Protein 6XT6 (pdb70)

Foldseek 3Di:
DDKDKDKQLFWCFCPVQKDKAWQWGAHPVRWIFQWDADPVRAGDAFTKMKIWGLDKDQQADDPFWGKKKKKKWKWAWAHPDPAADFWKKKKKKAAPQHQAPPCATLNQSFDNDQVRMFIWIWTQGQQADPVSPGPHAGWTATDGRGSNGPKIWHDPDDHGFMKMKMWTQDQLQQKTKIWIDGPPDDITIDMDRHNVPVRHDSIIIIMMMGHHHPHHIGGIISMMMMMMDTGTSVDGDDDDD/DPQKDKDKDKQLFWCFPNVQKDKAWQWGAHDVRWIFQWDADPVRAGDAPGKMKIWGNDKDQAADPLLFGKKKKKKWKWAWAHPVPQADFWKKKKKKAAPDHQAPPCATLNQSADNDQVVMFIWIWTQGQQDPVVSPRDHAGWIFTDGRGSSGPKIWHDPDDHGFIKMKMWIQDQQQQKTKIWIGGPPDDIIMIMDRHSCVVGHPSIIIIMMMGHHHPHHIGGIISMMMMMIMTRPPDNRYD

Nearest PDB structures (foldseek):
  6xt6-assembly1_A  TM=9.771E-01  e=2.395E-46  Canavalia ensiformis
  2fmd-assembly1_A  TM=9.767E-01  e=4.485E-35  Leucomphalos mildbraedii
  2gn3-assembly1_B  TM=9.496E-01  e=6.941E-27  Pterocarpus angolensis
  2gmp-assembly1_B  TM=9.531E-01  e=1.330E-26  Pterocarpus angolensis
  1v6n-assembly2_F  TM=9.333E-01  e=1.163E-23  Arachis hypogaea

Structure (mmCIF, N/CA/C/O backbone):
data_6XT6
#
_entry.id   6XT6
#
_cell.length_a   59.939
_cell.length_b   90.420
_cell.length_c   86.863
_cell.angle_alpha   90.000
_cell.angle_beta   91.128
_cell.angle_gamma   90.000
#
_symmetry.space_group_name_H-M   'I 1 2 1'
#
loop_
_entity.id
_entity.type
_entity.pdbx_description
1 polymer Concanavalin-A
2 non-polymer 'MANGANESE (II) ION'
3 non-polymer 'CALCIUM ION'
4 non-polymer 'ZINC ION'
5 non-polymer 1,2-ETHANEDIOL
6 water water
#
loop_
_atom_site.group_PDB
_atom_site.id
_atom_site.type_symbol
_atom_site.label_atom_id
_atom_site.label_alt_id
_atom_site.label_comp_id
_atom_site.label_asym_id
_atom_site.label_entity_id
_atom_site.label_seq_id
_atom_site.pdbx_PDB_ins_code
_atom_site.Cartn_x
_atom_site.Cartn_y
_atom_site.Cartn_z
_atom_site.occupancy
_atom_site.B_iso_or_equiv
_atom_site.auth_seq_id
_atom_site.auth_comp_id
_atom_site.auth_asym_id
_atom_site.auth_atom_id
_atom_site.pdbx_PDB_model_num
ATOM 1 N N . THR A 1 5 ? -8.095 -12.371 -35.334 1.000 52.352 5 THR A N 1
ATOM 2 C CA . THR A 1 5 ? -7.876 -10.904 -35.269 1.000 53.585 5 THR A CA 1
ATOM 3 C C . THR A 1 5 ? -8.686 -10.234 -36.389 1.000 56.470 5 THR A C 1
ATOM 4 O O . THR A 1 5 ? -8.163 -10.151 -37.531 1.000 58.525 5 THR A O 1
ATOM 8 N N . ASN A 1 6 ? -9.920 -9.800 -36.080 1.000 45.205 6 ASN A N 1
ATOM 9 C CA . ASN A 1 6 ? -10.762 -8.969 -36.980 1.000 39.612 6 ASN A CA 1
ATOM 10 C C . ASN A 1 6 ? -10.335 -7.500 -36.833 1.000 37.612 6 ASN A C 1
ATOM 11 O O . ASN A 1 6 ? -10.001 -7.076 -35.703 1.000 35.900 6 ASN A O 1
ATOM 16 N N . ALA A 1 7 ? -10.306 -6.754 -37.942 1.000 33.753 7 ALA A N 1
ATOM 17 C CA . ALA A 1 7 ? -9.825 -5.353 -37.997 1.000 30.313 7 ALA A CA 1
ATOM 18 C C . ALA A 1 7 ? -10.751 -4.487 -38.856 1.000 28.748 7 ALA A C 1
ATOM 19 O O . ALA A 1 7 ? -11.243 -4.950 -39.920 1.000 25.809 7 ALA A O 1
ATOM 21 N N . LEU A 1 8 ? -10.968 -3.261 -38.402 1.000 26.031 8 LEU A N 1
ATOM 22 C CA . LEU A 1 8 ? -11.506 -2.162 -39.234 1.000 27.212 8 LEU A CA 1
ATOM 23 C C . LEU A 1 8 ? -10.550 -0.988 -39.140 1.000 26.289 8 LEU A C 1
ATOM 24 O O . LEU A 1 8 ? -10.157 -0.615 -38.003 1.000 25.451 8 LEU A O 1
ATOM 29 N N . HIS A 1 9 ? -10.253 -0.390 -40.280 1.000 25.738 9 HIS A N 1
ATOM 30 C CA . HIS A 1 9 ? -9.516 0.890 -40.331 1.000 26.857 9 HIS A CA 1
ATOM 31 C C . HIS A 1 9 ? -10.136 1.797 -41.398 1.000 25.523 9 HIS A C 1
ATOM 32 O O . HIS A 1 9 ? -10.384 1.340 -42.535 1.000 24.773 9 HIS A O 1
ATOM 39 N N . PHE A 1 10 ? -10.381 3.047 -41.047 1.000 23.351 10 PHE A N 1
ATOM 40 C CA . PHE A 1 10 ? -10.701 4.081 -42.052 1.000 23.322 10 PHE A CA 1
ATOM 41 C C . PHE A 1 10 ? -9.878 5.337 -41.795 1.000 23.819 10 PHE A C 1
ATOM 42 O O . PHE A 1 10 ? -9.382 5.604 -40.673 1.000 24.111 10 PHE A O 1
ATOM 50 N N . MET A 1 11 ? -9.716 6.090 -42.872 1.000 27.436 11 MET A N 1
ATOM 51 C CA . MET A 1 11 ? -9.007 7.387 -42.885 1.000 27.321 11 MET A CA 1
ATOM 52 C C . MET A 1 11 ? -9.683 8.319 -43.897 1.000 26.501 11 MET A C 1
ATOM 53 O O . MET A 1 11 ? -9.750 7.976 -45.092 1.000 24.215 11 MET A O 1
ATOM 58 N N . PHE A 1 12 ? -10.211 9.437 -43.400 1.000 26.639 12 PHE A N 1
ATOM 59 C CA . PHE A 1 12 ? -10.636 10.632 -44.172 1.000 27.349 12 PHE A CA 1
ATOM 60 C C . PHE A 1 12 ? -9.565 11.712 -44.017 1.000 27.350 12 PHE A C 1
ATOM 61 O O . PHE A 1 12 ? -9.378 12.196 -42.892 1.000 26.515 12 PHE A O 1
ATOM 69 N N . ASN A 1 13 ? -8.863 12.055 -45.094 1.000 29.612 13 ASN A N 1
ATOM 70 C CA . ASN A 1 13 ? -8.012 13.275 -45.147 1.000 32.307 13 ASN A CA 1
ATOM 71 C C . ASN A 1 13 ? -8.717 14.340 -45.985 1.000 32.069 13 ASN A C 1
ATOM 72 O O . ASN A 1 13 ? -8.245 15.475 -46.035 1.000 34.755 13 ASN A O 1
ATOM 77 N N . GLN A 1 14 ? -9.831 13.984 -46.596 1.000 35.075 14 GLN A N 1
ATOM 78 C CA . GLN A 1 14 ? -10.645 14.909 -47.409 1.000 37.307 14 GLN A CA 1
ATOM 79 C C . GLN A 1 14 ? -12.087 14.418 -47.323 1.000 34.148 14 GLN A C 1
ATOM 80 O O . GLN A 1 14 ? -12.277 13.215 -47.240 1.000 36.045 14 GLN A O 1
ATOM 86 N N . PHE A 1 15 ? -13.059 15.315 -47.242 1.000 32.357 15 PHE A N 1
ATOM 87 C CA . PHE A 1 15 ? -14.499 14.959 -47.292 1.000 32.666 15 PHE A CA 1
ATOM 88 C C . PHE A 1 15 ? -15.056 15.532 -48.591 1.000 34.612 15 PHE A C 1
ATOM 89 O O . PHE A 1 15 ? -14.557 16.577 -49.030 1.000 35.906 15 PHE A O 1
ATOM 97 N N . SER A 1 16 ? -16.037 14.859 -49.185 1.000 34.909 16 SER A N 1
ATOM 98 C CA . SER A 1 16 ? -16.783 15.369 -50.357 1.000 38.328 16 SER A CA 1
ATOM 99 C C . SER A 1 16 ? -18.275 15.450 -50.022 1.000 37.494 16 SER A C 1
ATOM 100 O O . SER A 1 16 ? -18.712 14.850 -49.008 1.000 31.973 16 SER A O 1
ATOM 103 N N . LYS A 1 17 ? -19.026 16.218 -50.816 1.000 44.960 17 LYS A N 1
ATOM 104 C CA . LYS A 1 17 ? -20.507 16.209 -50.753 1.000 50.150 17 LYS A CA 1
ATOM 105 C C . LYS A 1 17 ? -20.893 14.770 -51.090 1.000 51.465 17 LYS A C 1
ATOM 106 O O . LYS A 1 17 ? -20.173 14.143 -51.889 1.000 49.400 17 LYS A O 1
ATOM 112 N N . ASP A 1 18 ? -21.907 14.220 -50.436 1.000 51.119 18 ASP A N 1
ATOM 113 C CA . ASP A 1 18 ? -22.328 12.818 -50.685 1.000 54.630 18 ASP A CA 1
ATOM 114 C C . ASP A 1 18 ? -21.168 11.868 -50.348 1.000 47.607 18 ASP A C 1
ATOM 115 O O . ASP A 1 18 ? -20.726 11.117 -51.223 1.000 48.357 18 ASP A O 1
ATOM 120 N N . GLN A 1 19 ? -20.693 11.920 -49.112 1.000 39.487 19 GLN A N 1
ATOM 121 C CA . GLN A 1 19 ? -19.734 10.948 -48.540 1.000 39.928 19 GLN A CA 1
ATOM 122 C C . GLN A 1 19 ? -20.548 9.719 -48.122 1.000 36.000 19 GLN A C 1
ATOM 123 O O . GLN A 1 19 ? -21.060 9.741 -46.999 1.000 34.832 19 GLN A O 1
ATOM 129 N N . LYS A 1 20 ? -20.689 8.706 -48.989 1.000 31.828 20 LYS A N 1
ATOM 130 C CA . LYS A 1 20 ? -21.641 7.570 -48.779 1.000 31.422 20 LYS A CA 1
ATOM 131 C C . LYS A 1 20 ? -21.229 6.673 -47.604 1.000 29.172 20 LYS A C 1
ATOM 132 O O . LYS A 1 20 ? -22.087 5.920 -47.114 1.000 30.092 20 LYS A O 1
ATOM 138 N N . ASP A 1 21 ? -19.974 6.729 -47.159 1.000 28.050 21 ASP A N 1
ATOM 139 C CA . ASP A 1 21 ? -19.489 5.949 -45.990 1.000 26.747 21 ASP A CA 1
ATOM 140 C C . ASP A 1 21 ? -19.624 6.768 -44.693 1.000 26.967 21 ASP A C 1
ATOM 141 O O . ASP A 1 21 ? -19.062 6.341 -43.694 1.000 27.587 21 ASP A O 1
ATOM 146 N N . LEU A 1 22 ? -20.377 7.870 -44.677 1.000 27.203 22 LEU A N 1
ATOM 147 C CA . LEU A 1 22 ? -20.695 8.617 -43.433 1.000 30.609 22 LEU A CA 1
ATOM 148 C C . LEU A 1 22 ? -22.203 8.769 -43.310 1.000 30.413 22 LEU A C 1
ATOM 149 O O . LEU A 1 22 ? -22.830 9.072 -44.315 1.000 33.269 22 LEU A O 1
ATOM 154 N N . ILE A 1 23 ? -22.740 8.599 -42.109 1.000 30.304 23 ILE A N 1
ATOM 155 C CA . ILE A 1 23 ? -24.140 8.988 -41.750 1.000 29.913 23 ILE A CA 1
ATOM 156 C C . ILE A 1 23 ? -24.082 10.387 -41.118 1.000 29.164 23 ILE A C 1
ATOM 157 O O . ILE A 1 23 ? -23.543 10.506 -39.992 1.000 30.430 23 ILE A O 1
ATOM 162 N N . LEU A 1 24 ? -24.594 11.410 -41.806 1.000 28.017 24 LEU A N 1
ATOM 163 C CA . LEU A 1 24 ? -24.662 12.799 -41.298 1.000 27.214 24 LEU A CA 1
ATOM 164 C C . LEU A 1 24 ? -26.025 13.003 -40.642 1.000 28.625 24 LEU A C 1
ATOM 165 O O . LEU A 1 24 ? -27.015 12.798 -41.334 1.000 26.855 24 LEU A O 1
ATOM 170 N N . GLN A 1 25 ? -26.028 13.440 -39.374 1.000 27.366 25 GLN A N 1
ATOM 171 C CA . GLN A 1 25 ? -27.224 13.800 -38.577 1.000 25.615 25 GLN A CA 1
ATOM 172 C C . GLN A 1 25 ? -27.161 15.298 -38.251 1.000 26.817 25 GLN A C 1
ATOM 173 O O . GLN A 1 25 ? -26.027 15.846 -38.140 1.000 24.731 25 GLN A O 1
ATOM 179 N N . GLY A 1 26 ? -28.327 15.928 -38.063 1.000 26.643 26 GLY A N 1
ATOM 180 C CA . GLY A 1 26 ? -28.451 17.327 -37.616 1.000 26.612 26 GLY A CA 1
ATOM 181 C C . GLY A 1 26 ? -27.921 18.265 -38.683 1.000 26.824 26 GLY A C 1
ATOM 182 O O . GLY A 1 26 ? -28.284 18.079 -39.848 1.000 23.797 26 GLY A O 1
ATOM 183 N N . ASP A 1 27 ? -27.052 19.196 -38.298 1.000 28.150 27 ASP A N 1
ATOM 184 C CA . ASP A 1 27 ? -26.549 20.312 -39.148 1.000 27.884 27 ASP A CA 1
ATOM 185 C C . ASP A 1 27 ? -25.237 19.926 -39.843 1.000 25.577 27 ASP A C 1
ATOM 186 O O . ASP A 1 27 ? -24.640 20.796 -40.496 1.000 24.901 27 ASP A O 1
ATOM 191 N N . ALA A 1 28 ? -24.778 18.687 -39.709 1.000 25.107 28 ALA A N 1
ATOM 192 C CA . ALA A 1 28 ? -23.474 18.257 -40.255 1.000 26.612 28 ALA A CA 1
ATOM 193 C C . ALA A 1 28 ? -23.529 18.314 -41.779 1.000 27.058 28 ALA A C 1
ATOM 194 O O . ALA A 1 28 ? -24.541 17.871 -42.329 1.000 26.985 28 ALA A O 1
ATOM 196 N N . THR A 1 29 ? -22.456 18.795 -42.415 1.000 29.383 29 THR A N 1
ATOM 197 C CA . THR A 1 29 ? -22.263 18.806 -43.888 1.000 31.011 29 THR A CA 1
ATOM 198 C C . THR A 1 29 ? -20.807 18.452 -44.207 1.000 33.993 29 THR A C 1
ATOM 199 O O . THR A 1 29 ? -19.947 18.695 -43.346 1.000 34.609 29 THR A O 1
ATOM 203 N N . THR A 1 30 ? -20.552 17.894 -45.395 1.000 37.314 30 THR A N 1
ATOM 204 C CA . THR A 1 30 ? -19.205 17.498 -45.901 1.000 40.970 30 THR A CA 1
ATOM 205 C C . THR A 1 30 ? -18.971 18.161 -47.254 1.000 42.548 30 THR A C 1
ATOM 206 O O . THR A 1 30 ? -19.914 18.164 -48.055 1.000 46.134 30 THR A O 1
ATOM 210 N N . GLY A 1 31 ? -17.759 18.652 -47.517 1.000 47.971 31 GLY A N 1
ATOM 211 C CA . GLY A 1 31 ? -17.336 19.034 -48.878 1.000 52.040 31 GLY A CA 1
ATOM 212 C C . GLY A 1 31 ? -16.841 20.465 -48.973 1.000 54.120 31 GLY A C 1
ATOM 213 O O . GLY A 1 31 ? -15.909 20.698 -49.763 1.000 59.195 31 GLY A O 1
ATOM 214 N N . THR A 1 32 ? -17.429 21.400 -48.220 1.000 51.523 32 THR A N 1
ATOM 215 C CA . THR A 1 32 ? -16.964 22.816 -48.158 1.000 51.813 32 THR A CA 1
ATOM 216 C C . THR A 1 32 ? -15.466 22.815 -47.808 1.000 50.194 32 THR A C 1
ATOM 217 O O . THR A 1 32 ? -15.137 22.472 -46.648 1.000 47.110 32 THR A O 1
ATOM 221 N N . ASP A 1 33 ? -14.604 23.126 -48.793 1.000 48.947 33 ASP A N 1
ATOM 222 C CA . ASP A 1 33 ? -13.113 23.126 -48.703 1.000 49.598 33 ASP A CA 1
ATOM 223 C C . ASP A 1 33 ? -12.589 21.730 -48.341 1.000 41.240 33 ASP A C 1
ATOM 224 O O . ASP A 1 33 ? -11.448 21.610 -47.823 1.000 46.551 33 ASP A O 1
ATOM 229 N N . GLY A 1 34 ? -13.385 20.706 -48.621 1.000 34.911 34 GLY A N 1
ATOM 230 C CA . GLY A 1 34 ? -13.013 19.301 -48.402 1.000 33.326 34 GLY A CA 1
ATOM 231 C C . GLY A 1 34 ? -13.081 18.939 -46.936 1.000 32.397 34 GLY A C 1
ATOM 232 O O . GLY A 1 34 ? -12.405 17.988 -46.549 1.000 35.396 34 GLY A O 1
ATOM 233 N N . ASN A 1 35 ? -13.883 19.664 -46.158 1.000 31.219 35 ASN A N 1
ATOM 234 C CA . ASN A 1 35 ? -13.935 19.538 -44.684 1.000 30.839 35 ASN A CA 1
ATOM 235 C C . ASN A 1 35 ? -15.338 19.081 -44.281 1.000 29.918 35 ASN A C 1
ATOM 236 O O . ASN A 1 35 ? -16.244 19.099 -45.131 1.000 27.008 35 ASN A O 1
ATOM 241 N N . LEU A 1 36 ? -15.454 18.616 -43.038 1.000 27.287 36 LEU A N 1
ATOM 242 C CA . LEU A 1 36 ? -16.707 18.175 -42.381 1.000 27.684 36 LEU A CA 1
ATOM 243 C C . LEU A 1 36 ? -17.095 19.306 -41.426 1.000 28.291 36 LEU A C 1
ATOM 244 O O . LEU A 1 36 ? -16.292 19.611 -40.526 1.000 30.367 36 LEU A O 1
ATOM 249 N N . GLU A 1 37 ? -18.205 19.998 -41.690 1.000 30.483 37 GLU A N 1
ATOM 250 C CA . GLU A 1 37 ? -18.700 21.066 -40.783 1.000 32.099 37 GLU A CA 1
ATOM 251 C C . GLU A 1 37 ? -19.786 20.442 -39.916 1.000 30.427 37 GLU A C 1
ATOM 252 O O . GLU A 1 37 ? -20.919 20.296 -40.385 1.000 36.033 37 GLU A O 1
ATOM 258 N N . LEU A 1 38 ? -19.437 20.069 -38.699 1.000 28.390 38 LEU A N 1
ATOM 259 C CA . LEU A 1 38 ? -20.384 19.407 -37.774 1.000 27.645 38 LEU A CA 1
ATOM 260 C C . LEU A 1 38 ? -21.519 20.365 -37.382 1.000 28.204 38 LEU A C 1
ATOM 261 O O . LEU A 1 38 ? -22.630 19.888 -37.156 1.000 27.547 38 LEU A O 1
ATOM 266 N N . THR A 1 39 ? -21.265 21.668 -37.290 1.000 30.185 39 THR A N 1
ATOM 267 C CA . THR A 1 39 ? -22.293 22.660 -36.867 1.000 31.788 39 THR A CA 1
ATOM 268 C C . THR A 1 39 ? -22.451 23.690 -37.984 1.000 30.314 39 THR A C 1
ATOM 269 O O . THR A 1 39 ? -21.532 23.809 -38.796 1.000 31.027 39 THR A O 1
ATOM 273 N N . ARG A 1 40 ? -23.572 24.405 -37.999 1.000 34.269 40 ARG A N 1
ATOM 274 C CA . ARG A 1 40 ? -23.950 25.361 -39.078 1.000 37.762 40 ARG A CA 1
ATOM 275 C C . ARG A 1 40 ? -22.921 26.502 -39.151 1.000 38.410 40 ARG A C 1
ATOM 276 O O . ARG A 1 40 ? -22.575 27.087 -38.102 1.000 35.136 40 ARG A O 1
ATOM 284 N N . VAL A 1 41 ? -22.442 26.799 -40.363 1.000 40.411 41 VAL A N 1
ATOM 285 C CA . VAL A 1 41 ? -21.609 27.994 -40.695 1.000 39.077 41 VAL A CA 1
ATOM 286 C C . VAL A 1 41 ? -22.320 28.791 -41.801 1.000 39.228 41 VAL A C 1
ATOM 287 O O . VAL A 1 41 ? -22.949 28.150 -42.646 1.000 43.961 41 VAL A O 1
ATOM 291 N N . SER A 1 42 ? -22.255 30.129 -41.779 1.000 41.078 42 SER A N 1
ATOM 292 C CA . SER A 1 42 ? -22.699 31.034 -42.881 1.000 39.827 42 SER A CA 1
ATOM 293 C C . SER A 1 42 ? -21.704 30.953 -44.040 1.000 41.179 42 SER A C 1
ATOM 294 O O . SER A 1 42 ? -20.563 30.514 -43.795 1.000 39.958 42 SER A O 1
ATOM 297 N N . SER A 1 43 ? -22.074 31.442 -45.226 1.000 42.551 43 SER A N 1
ATOM 298 C CA . SER A 1 43 ? -21.198 31.492 -46.434 1.000 47.066 43 SER A CA 1
ATOM 299 C C . SER A 1 43 ? -19.881 32.231 -46.140 1.000 50.268 43 SER A C 1
ATOM 300 O O . SER A 1 43 ? -18.859 31.852 -46.731 1.000 54.225 43 SER A O 1
ATOM 303 N N . ASN A 1 44 ? -19.914 33.245 -45.264 1.000 58.906 44 ASN A N 1
ATOM 304 C CA . ASN A 1 44 ? -18.765 34.118 -44.878 1.000 61.916 44 ASN A CA 1
ATOM 305 C C . ASN A 1 44 ? -17.842 33.414 -43.864 1.000 63.312 44 ASN A C 1
ATOM 306 O O . ASN A 1 44 ? -16.763 33.959 -43.575 1.000 68.440 44 ASN A O 1
ATOM 311 N N . GLY A 1 45 ? -18.240 32.258 -43.327 1.000 61.033 45 GLY A N 1
ATOM 312 C CA . GLY A 1 45 ? -17.458 31.516 -42.319 1.000 55.603 45 GLY A CA 1
ATOM 313 C C . GLY A 1 45 ? -17.894 31.851 -40.905 1.000 49.905 45 GLY A C 1
ATOM 314 O O . GLY A 1 45 ? -17.139 31.528 -39.961 1.000 50.739 45 GLY A O 1
ATOM 315 N N . SER A 1 46 ? -19.076 32.456 -40.749 1.000 44.782 46 SER A N 1
ATOM 316 C CA . SER A 1 46 ? -19.661 32.797 -39.422 1.000 44.985 46 SER A CA 1
ATOM 317 C C . SER A 1 46 ? -20.401 31.590 -38.850 1.000 36.279 46 SER A C 1
ATOM 318 O O . SER A 1 46 ? -21.351 31.086 -39.445 1.000 35.251 46 SER A O 1
ATOM 321 N N . PRO A 1 47 ? -19.982 31.100 -37.667 1.000 33.766 47 PRO A N 1
ATOM 322 C CA . PRO A 1 47 ? -20.654 29.972 -37.028 1.000 32.869 47 PRO A CA 1
ATOM 323 C C . PRO A 1 47 ? -21.964 30.435 -36.375 1.000 31.182 47 PRO A C 1
ATOM 324 O O . PRO A 1 47 ? -22.002 31.545 -35.888 1.000 30.749 47 PRO A O 1
ATOM 328 N N . GLN A 1 48 ? -22.984 29.577 -36.373 1.000 31.829 48 GLN A N 1
ATOM 329 C CA . GLN A 1 48 ? -24.338 29.873 -35.830 1.000 31.821 48 GLN A CA 1
ATOM 330 C C . GLN A 1 48 ? -24.528 29.207 -34.462 1.000 30.605 48 GLN A C 1
ATOM 331 O O . GLN A 1 48 ? -23.992 28.090 -34.220 1.000 30.103 48 GLN A O 1
ATOM 337 N N . GLY A 1 49 ? -25.335 29.851 -33.619 1.000 29.976 49 GLY A N 1
ATOM 338 C CA . GLY A 1 49 ? -25.749 29.345 -32.305 1.000 30.068 49 GLY A CA 1
ATOM 339 C C . GLY A 1 49 ? -26.716 28.198 -32.466 1.000 28.701 49 GLY A C 1
ATOM 340 O O . GLY A 1 49 ? -27.163 27.974 -33.575 1.000 32.583 49 GLY A O 1
ATOM 341 N N . SER A 1 50 ? -27.018 27.495 -31.385 1.000 29.449 50 SER A N 1
ATOM 342 C CA . SER A 1 50 ? -28.136 26.518 -31.306 1.000 32.327 50 SER A CA 1
ATOM 343 C C . SER A 1 50 ? -28.033 25.509 -32.453 1.000 29.684 50 SER A C 1
ATOM 344 O O . SER A 1 50 ? -29.052 25.197 -33.053 1.000 31.961 50 SER A O 1
ATOM 347 N N . SER A 1 51 ? -26.818 25.046 -32.737 1.000 30.480 51 SER A N 1
ATOM 348 C CA . SER A 1 51 ? -26.483 24.080 -33.811 1.000 29.131 51 SER A CA 1
ATOM 349 C C . SER A 1 51 ? -25.994 22.768 -33.181 1.000 27.437 51 SER A C 1
ATOM 350 O O . SER A 1 51 ? -25.323 22.817 -32.121 1.000 25.228 51 SER A O 1
ATOM 353 N N . VAL A 1 52 ? -26.312 21.634 -33.810 1.000 27.973 52 VAL A N 1
ATOM 354 C CA . VAL A 1 52 ? -25.807 20.286 -33.403 1.000 29.038 52 VAL A CA 1
ATOM 355 C C . VAL A 1 52 ? -25.680 19.406 -34.659 1.000 28.527 52 VAL A C 1
ATOM 356 O O . VAL A 1 52 ? -26.574 19.451 -35.499 1.000 28.722 52 VAL A O 1
ATOM 360 N N . GLY A 1 53 ? -24.571 18.677 -34.803 1.000 26.999 53 GLY A N 1
ATOM 361 C CA . GLY A 1 53 ? -24.365 17.734 -35.917 1.000 27.075 53 GLY A CA 1
ATOM 362 C C . GLY A 1 53 ? -23.435 16.603 -35.536 1.000 26.372 53 GLY A C 1
ATOM 363 O O . GLY A 1 53 ? -22.521 16.828 -34.707 1.000 25.503 53 GLY A O 1
ATOM 364 N N . ARG A 1 54 ? -23.623 15.430 -36.147 1.000 25.403 54 ARG A N 1
ATOM 365 C CA . ARG A 1 54 ? -22.732 14.264 -35.942 1.000 24.316 54 ARG A CA 1
ATOM 366 C C . ARG A 1 54 ? -22.483 13.575 -37.287 1.000 24.386 54 ARG A C 1
ATOM 367 O O . ARG A 1 54 ? -23.303 13.734 -38.224 1.000 25.574 54 ARG A O 1
ATOM 375 N N . ALA A 1 55 ? -21.331 12.931 -37.386 1.000 21.579 55 ALA A N 1
ATOM 376 C CA . ALA A 1 55 ? -20.935 12.041 -38.487 1.000 24.560 55 ALA A CA 1
ATOM 377 C C . ALA A 1 55 ? -20.634 10.669 -37.883 1.000 25.479 55 ALA A C 1
ATOM 378 O O . ALA A 1 55 ? -19.779 10.578 -36.944 1.000 24.345 55 ALA A O 1
ATOM 380 N N . LEU A 1 56 ? -21.343 9.655 -38.357 1.000 26.405 56 LEU A N 1
ATOM 381 C CA . LEU A 1 56 ? -21.064 8.245 -37.979 1.000 30.022 56 LEU A CA 1
ATOM 382 C C . LEU A 1 56 ? -20.528 7.496 -39.198 1.000 28.132 56 LEU A C 1
ATOM 383 O O . LEU A 1 56 ? -21.056 7.710 -40.315 1.000 30.141 56 LEU A O 1
ATOM 388 N N . PHE A 1 57 ? -19.478 6.704 -38.998 1.000 26.322 57 PHE A N 1
ATOM 389 C CA . PHE A 1 57 ? -19.001 5.740 -40.016 1.000 27.626 57 PHE A CA 1
ATOM 390 C C . PHE A 1 57 ? -20.114 4.730 -40.271 1.000 26.805 57 PHE A C 1
ATOM 391 O O . PHE A 1 57 ? -20.728 4.244 -39.297 1.000 26.700 57 PHE A O 1
ATOM 399 N N . TYR A 1 58 ? -20.373 4.446 -41.549 1.000 29.084 58 TYR A N 1
ATOM 400 C CA . TYR A 1 58 ? -21.562 3.689 -42.010 1.000 30.321 58 TYR A CA 1
ATOM 401 C C . TYR A 1 58 ? -21.509 2.266 -41.438 1.000 28.721 58 TYR A C 1
ATOM 402 O O . TYR A 1 58 ? -22.560 1.694 -41.077 1.000 29.178 58 TYR A O 1
ATOM 411 N N . ALA A 1 59 ? -20.305 1.700 -41.353 1.000 27.921 59 ALA A N 1
ATOM 412 C CA . ALA A 1 59 ? -20.078 0.294 -40.949 1.000 28.938 59 ALA A CA 1
ATOM 413 C C . ALA A 1 59 ? -20.094 0.172 -39.428 1.000 28.728 59 ALA A C 1
ATOM 414 O O . ALA A 1 59 ? -19.371 0.888 -38.735 1.000 29.455 59 ALA A O 1
ATOM 416 N N . PRO A 1 60 ? -20.866 -0.786 -38.869 1.000 29.226 60 PRO A N 1
ATOM 417 C CA . PRO A 1 60 ? -20.760 -1.111 -37.450 1.000 27.253 60 PRO A CA 1
ATOM 418 C C . PRO A 1 60 ? -19.445 -1.823 -37.096 1.000 27.600 60 PRO A C 1
ATOM 419 O O . PRO A 1 60 ? -18.836 -2.495 -37.953 1.000 26.704 60 PRO A O 1
ATOM 423 N N . VAL A 1 61 ? -19.023 -1.611 -35.849 1.000 25.177 61 VAL A N 1
ATOM 424 C CA . VAL A 1 61 ? -17.715 -2.040 -35.284 1.000 26.784 61 VAL A CA 1
ATOM 425 C C . VAL A 1 61 ? -18.029 -3.090 -34.225 1.000 25.791 61 VAL A C 1
ATOM 426 O O . VAL A 1 61 ? -18.951 -2.845 -33.421 1.000 26.323 61 VAL A O 1
ATOM 430 N N . HIS A 1 62 ? -17.333 -4.224 -34.303 1.000 23.494 62 HIS A N 1
ATOM 431 C CA . HIS A 1 62 ? -17.451 -5.376 -33.384 1.000 23.614 62 HIS A CA 1
ATOM 432 C C . HIS A 1 62 ? -16.477 -5.121 -32.233 1.000 22.802 62 HIS A C 1
ATOM 433 O O . HIS A 1 62 ? -15.243 -5.250 -32.419 1.000 20.982 62 HIS A O 1
ATOM 440 N N . ILE A 1 63 ? -17.027 -4.736 -31.100 1.000 21.095 63 ILE A N 1
ATOM 441 C CA . ILE A 1 63 ? -16.246 -4.091 -30.025 1.000 27.533 63 ILE A CA 1
ATOM 442 C C . ILE A 1 63 ? -15.948 -5.138 -28.938 1.000 27.368 63 ILE A C 1
ATOM 443 O O . ILE A 1 63 ? -14.918 -5.002 -28.258 1.000 28.597 63 ILE A O 1
ATOM 448 N N . TRP A 1 64 ? -16.745 -6.207 -28.867 1.000 29.490 64 TRP A N 1
ATOM 449 C CA . TRP A 1 64 ? -16.366 -7.460 -28.167 1.000 30.645 64 TRP A CA 1
ATOM 450 C C . TRP A 1 64 ? -17.115 -8.668 -28.733 1.000 32.722 64 TRP A C 1
ATOM 451 O O . TRP A 1 64 ? -18.130 -8.473 -29.414 1.000 31.622 64 TRP A O 1
ATOM 462 N N . GLU A 1 65 ? -16.593 -9.861 -28.454 1.000 34.996 65 GLU A N 1
ATOM 463 C CA . GLU A 1 65 ? -17.103 -11.175 -28.931 1.000 37.006 65 GLU A CA 1
ATOM 464 C C . GLU A 1 65 ? -17.301 -12.108 -27.726 1.000 37.298 65 GLU A C 1
ATOM 465 O O . GLU A 1 65 ? -18.350 -12.770 -27.661 1.000 42.287 65 GLU A O 1
ATOM 471 N N . SER A 1 66 ? -16.343 -12.151 -26.797 1.000 36.930 66 SER A N 1
ATOM 472 C CA . SER A 1 66 ? -16.324 -13.077 -25.630 1.000 34.895 66 SER A CA 1
ATOM 473 C C . SER A 1 66 ? -15.427 -12.482 -24.560 1.000 35.241 66 SER A C 1
ATOM 474 O O . SER A 1 66 ? -14.813 -11.446 -24.830 1.000 36.778 66 SER A O 1
ATOM 477 N N . SER A 1 67 ? -15.304 -13.181 -23.436 1.000 31.329 67 SER A N 1
ATOM 478 C CA . SER A 1 67 ? -14.410 -12.819 -22.314 1.000 31.931 67 SER A CA 1
ATOM 479 C C . SER A 1 67 ? -12.956 -12.858 -22.782 1.000 29.288 67 SER A C 1
ATOM 480 O O . SER A 1 67 ? -12.138 -12.210 -22.133 1.000 32.786 67 SER A O 1
ATOM 483 N N . ALA A 1 68 ? -12.645 -13.596 -23.845 1.000 27.977 68 ALA A N 1
ATOM 484 C CA . ALA A 1 68 ? -11.278 -13.740 -24.385 1.000 27.393 68 ALA A CA 1
ATOM 485 C C . ALA A 1 68 ? -11.012 -12.764 -25.528 1.000 28.494 68 ALA A C 1
ATOM 486 O O . ALA A 1 68 ? -9.817 -12.438 -25.746 1.000 29.177 68 ALA A O 1
ATOM 488 N N . VAL A 1 69 ? -12.036 -12.378 -26.293 1.000 30.503 69 VAL A N 1
ATOM 489 C CA . VAL A 1 69 ? -11.832 -11.675 -27.597 1.000 27.601 69 VAL A CA 1
ATOM 490 C C . VAL A 1 69 ? -12.558 -10.334 -27.532 1.000 28.483 69 VAL A C 1
ATOM 491 O O . VAL A 1 69 ? -13.811 -10.314 -27.532 1.000 26.421 69 VAL A O 1
ATOM 495 N N . VAL A 1 70 ? -11.780 -9.261 -27.400 1.000 26.369 70 VAL A N 1
ATOM 496 C CA . VAL A 1 70 ? -12.308 -7.887 -27.221 1.000 25.560 70 VAL A CA 1
ATOM 497 C C . VAL A 1 70 ? -11.474 -6.936 -28.074 1.000 24.354 70 VAL A C 1
ATOM 498 O O . VAL A 1 70 ? -10.392 -7.299 -28.509 1.000 25.246 70 VAL A O 1
ATOM 502 N N . ALA A 1 71 ? -12.006 -5.755 -28.327 1.000 22.938 71 ALA A N 1
ATOM 503 C CA . ALA A 1 71 ? -11.451 -4.846 -29.340 1.000 26.057 71 ALA A CA 1
ATOM 504 C C . ALA A 1 71 ? -10.706 -3.729 -28.614 1.000 24.611 71 ALA A C 1
ATOM 505 O O . ALA A 1 71 ? -11.300 -3.081 -27.739 1.000 19.263 71 ALA A O 1
ATOM 507 N N . SER A 1 72 ? -9.418 -3.600 -28.921 1.000 24.449 72 SER A N 1
ATOM 508 C CA . SER A 1 72 ? -8.631 -2.368 -28.689 1.000 25.305 72 SER A CA 1
ATOM 509 C C . SER A 1 72 ? -8.871 -1.452 -29.889 1.000 27.939 72 SER A C 1
ATOM 510 O O . SER A 1 72 ? -9.134 -1.976 -31.005 1.000 26.173 72 SER A O 1
ATOM 513 N N . PHE A 1 73 ? -8.855 -0.136 -29.674 1.000 26.886 73 PHE A N 1
ATOM 514 C CA . PHE A 1 73 ? -9.106 0.820 -30.770 1.000 28.264 73 PHE A CA 1
ATOM 515 C C . PHE A 1 73 ? -8.384 2.132 -30.508 1.000 29.975 73 PHE A C 1
ATOM 516 O O . PHE A 1 73 ? -7.925 2.427 -29.367 1.000 26.966 73 PHE A O 1
ATOM 524 N N . GLU A 1 74 ? -8.327 2.905 -31.586 1.000 31.080 74 GLU A N 1
ATOM 525 C CA . GLU A 1 74 ? -7.587 4.176 -31.696 1.000 32.897 74 GLU A CA 1
ATOM 526 C C . GLU A 1 74 ? -8.337 5.068 -32.694 1.000 29.149 74 GLU A C 1
ATOM 527 O O . GLU A 1 74 ? -8.770 4.551 -33.755 1.000 28.049 74 GLU A O 1
ATOM 533 N N . ALA A 1 75 ? -8.467 6.350 -32.373 1.000 25.870 75 ALA A N 1
ATOM 534 C CA . ALA A 1 75 ? -9.076 7.372 -33.236 1.000 26.397 75 ALA A CA 1
ATOM 535 C C . ALA A 1 75 ? -8.179 8.608 -33.223 1.000 26.887 75 ALA A C 1
ATOM 536 O O . ALA A 1 75 ? -7.565 8.938 -32.194 1.000 26.625 75 ALA A O 1
ATOM 538 N N . THR A 1 76 ? -8.041 9.238 -34.371 1.000 26.999 76 THR A N 1
ATOM 539 C CA . THR A 1 76 ? -7.328 10.526 -34.502 1.000 27.392 76 THR A CA 1
ATOM 540 C C . THR A 1 76 ? -8.227 11.408 -35.347 1.000 27.020 76 THR A C 1
ATOM 541 O O . THR A 1 76 ? -8.815 10.890 -36.314 1.000 27.182 76 THR A O 1
ATOM 545 N N . PHE A 1 77 ? -8.306 12.680 -35.000 1.000 25.487 77 PHE A N 1
ATOM 546 C CA . PHE A 1 77 ? -8.919 13.710 -35.861 1.000 26.100 77 PHE A CA 1
ATOM 547 C C . PHE A 1 77 ? -8.199 15.034 -35.652 1.000 25.221 77 PHE A C 1
ATOM 548 O O . PHE A 1 77 ? -7.553 15.275 -34.592 1.000 24.254 77 PHE A O 1
ATOM 556 N N . THR A 1 78 ? -8.264 15.844 -36.692 1.000 25.757 78 THR A N 1
ATOM 557 C CA . THR A 1 78 ? -7.744 17.227 -36.697 1.000 24.792 78 THR A CA 1
ATOM 558 C C . THR A 1 78 ? -8.955 18.133 -36.916 1.000 24.663 78 THR A C 1
ATOM 559 O O . THR A 1 78 ? -9.861 17.752 -37.706 1.000 26.327 78 THR A O 1
ATOM 563 N N . PHE A 1 79 ? -8.959 19.253 -36.202 1.000 24.528 79 PHE A N 1
ATOM 564 C CA . PHE A 1 79 ? -10.112 20.159 -36.016 1.000 26.502 79 PHE A CA 1
ATOM 565 C C . PHE A 1 79 ? -9.646 21.618 -36.006 1.000 26.032 79 PHE A C 1
ATOM 566 O O . PHE A 1 79 ? -8.492 21.937 -35.657 1.000 25.510 79 PHE A O 1
ATOM 574 N N . LEU A 1 80 ? -10.567 22.487 -36.384 1.000 26.748 80 LEU A N 1
ATOM 575 C CA . LEU A 1 80 ? -10.390 23.952 -36.364 1.000 29.893 80 LEU A CA 1
ATOM 576 C C . LEU A 1 80 ? -11.603 24.520 -35.645 1.000 28.000 80 LEU A C 1
ATOM 577 O O . LEU A 1 80 ? -12.697 24.428 -36.197 1.000 28.699 80 LEU A O 1
ATOM 582 N N . ILE A 1 81 ? -11.409 24.960 -34.404 1.000 28.053 81 ILE A N 1
ATOM 583 C CA . ILE A 1 81 ? -12.466 25.622 -33.590 1.000 28.024 81 ILE A CA 1
ATOM 584 C C . ILE A 1 81 ? -12.151 27.113 -33.602 1.000 27.468 81 ILE A C 1
ATOM 585 O O . ILE A 1 81 ? -11.080 27.492 -33.108 1.000 26.118 81 ILE A O 1
ATOM 590 N N . LYS A 1 82 ? -13.056 27.906 -34.165 1.000 30.844 82 LYS A N 1
ATOM 591 C CA . LYS A 1 82 ? -12.857 29.353 -34.393 1.000 32.278 82 LYS A CA 1
ATOM 592 C C . LYS A 1 82 ? -14.163 30.069 -34.041 1.000 33.137 82 LYS A C 1
ATOM 593 O O . LYS A 1 82 ? -15.243 29.607 -34.478 1.000 31.495 82 LYS A O 1
ATOM 599 N N . SER A 1 83 ? -14.066 31.142 -33.253 1.000 36.217 83 SER A N 1
ATOM 600 C CA . SER A 1 83 ? -15.168 32.093 -32.960 1.000 37.513 83 SER A CA 1
ATOM 601 C C . SER A 1 83 ? -14.675 33.516 -33.200 1.000 40.485 83 SER A C 1
ATOM 602 O O . SER A 1 83 ? -13.486 33.792 -33.082 1.000 37.368 83 SER A O 1
ATOM 605 N N . PRO A 1 84 ? -15.568 34.471 -33.544 1.000 49.686 84 PRO A N 1
ATOM 606 C CA . PRO A 1 84 ? -15.157 35.867 -33.723 1.000 50.644 84 PRO A CA 1
ATOM 607 C C . PRO A 1 84 ? -14.887 36.611 -32.401 1.000 52.289 84 PRO A C 1
ATOM 608 O O . PRO A 1 84 ? -14.226 37.612 -32.449 1.000 59.242 84 PRO A O 1
ATOM 612 N N . ASP A 1 85 ? -15.367 36.094 -31.267 1.000 49.977 85 ASP A N 1
ATOM 613 C CA . ASP A 1 85 ? -15.191 36.677 -29.908 1.000 51.643 85 ASP A CA 1
ATOM 614 C C . ASP A 1 85 ? -14.301 35.749 -29.064 1.000 53.904 85 ASP A C 1
ATOM 615 O O . ASP A 1 85 ? -13.831 34.729 -29.597 1.000 52.033 85 ASP A O 1
ATOM 620 N N . SER A 1 86 ? -14.087 36.071 -27.782 1.000 54.070 86 SER A N 1
ATOM 621 C CA . SER A 1 86 ? -13.173 35.330 -26.865 1.000 53.472 86 SER A CA 1
ATOM 622 C C . SER A 1 86 ? -13.871 34.102 -26.259 1.000 48.282 86 SER A C 1
ATOM 623 O O . SER A 1 86 ? -13.245 33.483 -25.367 1.000 47.705 86 SER A O 1
ATOM 626 N N . HIS A 1 87 ? -15.098 33.774 -26.705 1.000 40.349 87 HIS A N 1
ATOM 627 C CA . HIS A 1 87 ? -16.076 32.933 -25.968 1.000 35.746 87 HIS A CA 1
ATOM 628 C C . HIS A 1 87 ? -16.645 31.840 -26.860 1.000 33.579 87 HIS A C 1
ATOM 629 O O . HIS A 1 87 ? -17.845 31.823 -27.129 1.000 31.107 87 HIS A O 1
ATOM 636 N N . PRO A 1 88 ? -15.809 30.900 -27.349 1.000 34.420 88 PRO A N 1
ATOM 637 C CA . PRO A 1 88 ? -16.313 29.771 -28.133 1.000 31.969 88 PRO A CA 1
ATOM 638 C C . PRO A 1 88 ? -17.059 28.781 -27.230 1.000 30.805 88 PRO A C 1
ATOM 639 O O . PRO A 1 88 ? -16.712 28.682 -26.064 1.000 31.588 88 PRO A O 1
ATOM 643 N N . ALA A 1 89 ? -18.078 28.118 -27.791 1.000 29.275 89 ALA A N 1
ATOM 644 C CA . ALA A 1 89 ? -18.868 27.019 -27.182 1.000 27.564 89 ALA A CA 1
ATOM 645 C C . ALA A 1 89 ? -19.411 26.146 -28.312 1.000 26.954 89 ALA A C 1
ATOM 646 O O . ALA A 1 89 ? -19.540 26.653 -29.435 1.000 27.475 89 ALA A O 1
ATOM 648 N N . ASP A 1 90 ? -19.713 24.860 -28.049 1.000 24.582 90 ASP A N 1
ATOM 649 C CA . ASP A 1 90 ? -19.583 24.183 -26.766 1.000 26.340 90 ASP A CA 1
ATOM 650 C C . ASP A 1 90 ? -18.542 23.061 -26.789 1.000 28.576 90 ASP A C 1
ATOM 651 O O . ASP A 1 90 ? -18.078 22.659 -25.682 1.000 27.437 90 ASP A O 1
ATOM 656 N N . GLY A 1 91 ? -18.238 22.538 -27.979 1.000 28.328 91 GLY A N 1
ATOM 657 C CA . GLY A 1 91 ? -17.067 21.678 -28.204 1.000 29.014 91 GLY A CA 1
ATOM 658 C C . GLY A 1 91 ? -17.334 20.558 -29.191 1.000 28.233 91 GLY A C 1
ATOM 659 O O . GLY A 1 91 ? -18.382 20.553 -29.858 1.000 23.404 91 GLY A O 1
ATOM 660 N N . ILE A 1 92 ? -16.366 19.649 -29.280 1.000 27.997 92 ILE A N 1
ATOM 661 C CA . ILE A 1 92 ? -16.351 18.500 -30.220 1.000 25.379 92 ILE A CA 1
ATOM 662 C C . ILE A 1 92 ? -16.128 17.268 -29.353 1.000 26.912 92 ILE A C 1
ATOM 663 O O . ILE A 1 92 ? -15.391 17.382 -28.344 1.000 25.795 92 ILE A O 1
ATOM 668 N N . ALA A 1 93 ? -16.753 16.153 -29.735 1.000 24.381 93 ALA A N 1
ATOM 669 C CA . ALA A 1 93 ? -16.619 14.851 -29.063 1.000 23.743 93 ALA A CA 1
ATOM 670 C C . ALA A 1 93 ? -16.416 13.760 -30.105 1.000 23.682 93 ALA A C 1
ATOM 671 O O . ALA A 1 93 ? -17.009 13.867 -31.209 1.000 23.988 93 ALA A O 1
ATOM 673 N N . PHE A 1 94 ? -15.562 12.790 -29.768 1.000 23.006 94 PHE A N 1
ATOM 674 C CA . PHE A 1 94 ? -15.479 11.458 -30.412 1.000 24.552 94 PHE A CA 1
ATOM 675 C C . PHE A 1 94 ? -16.304 10.499 -29.560 1.000 24.814 94 PHE A C 1
ATOM 676 O O . PHE A 1 94 ? -16.090 10.429 -28.321 1.000 25.183 94 PHE A O 1
ATOM 684 N N . PHE A 1 95 ? -17.204 9.761 -30.178 1.000 24.174 95 PHE A N 1
ATOM 685 C CA . PHE A 1 95 ? -18.093 8.871 -29.403 1.000 25.172 95 PHE A CA 1
ATOM 686 C C . PHE A 1 95 ? -18.248 7.526 -30.099 1.000 25.376 95 PHE A C 1
ATOM 687 O O . PHE A 1 95 ? -17.944 7.376 -31.312 1.000 25.718 95 PHE A O 1
ATOM 695 N N . ILE A 1 96 ? -18.617 6.559 -29.257 1.000 28.227 96 ILE A N 1
ATOM 696 C CA . ILE A 1 96 ? -19.038 5.170 -29.589 1.000 28.893 96 ILE A CA 1
ATOM 697 C C . ILE A 1 96 ? -20.459 5.046 -29.055 1.000 28.188 96 ILE A C 1
ATOM 698 O O . ILE A 1 96 ? -20.677 5.375 -27.862 1.000 28.595 96 ILE A O 1
ATOM 703 N N . SER A 1 97 ? -21.392 4.611 -29.888 1.000 28.747 97 SER A N 1
ATOM 704 C CA . SER A 1 97 ? -22.809 4.451 -29.482 1.000 30.460 97 SER A CA 1
ATOM 705 C C . SER A 1 97 ? -23.359 3.113 -29.964 1.000 29.961 97 SER A C 1
ATOM 706 O O . SER A 1 97 ? -22.679 2.404 -30.751 1.000 29.578 97 SER A O 1
ATOM 709 N N . ASN A 1 98 ? -24.571 2.800 -29.522 1.000 26.463 98 ASN A N 1
ATOM 710 C CA . ASN A 1 98 ? -25.410 1.758 -30.163 1.000 28.655 98 ASN A CA 1
ATOM 711 C C . ASN A 1 98 ? -25.596 2.170 -31.631 1.000 29.243 98 ASN A C 1
ATOM 712 O O . ASN A 1 98 ? -25.640 3.390 -31.923 1.000 25.955 98 ASN A O 1
ATOM 717 N N . ILE A 1 99 ? -25.719 1.191 -32.525 1.000 28.943 99 ILE A N 1
ATOM 718 C CA . ILE A 1 99 ? -25.559 1.388 -33.997 1.000 29.611 99 ILE A CA 1
ATOM 719 C C . ILE A 1 99 ? -26.629 2.348 -34.540 1.000 28.262 99 ILE A C 1
ATOM 720 O O . ILE A 1 99 ? -26.311 3.073 -35.483 1.000 26.423 99 ILE A O 1
ATOM 725 N N . ASP A 1 100 ? -27.832 2.391 -33.965 1.000 28.661 100 ASP A N 1
ATOM 726 C CA . ASP A 1 100 ? -28.950 3.222 -34.484 1.000 30.601 100 ASP A CA 1
ATOM 727 C C . ASP A 1 100 ? -29.114 4.510 -33.648 1.000 33.412 100 ASP A C 1
ATOM 728 O O . ASP A 1 100 ? -30.238 5.012 -33.526 1.000 33.937 100 ASP A O 1
ATOM 733 N N . SER A 1 101 ? -28.029 5.049 -33.105 1.000 34.425 101 SER A N 1
ATOM 734 C CA . SER A 1 101 ? -28.042 6.258 -32.250 1.000 34.023 101 SER A CA 1
ATOM 735 C C . SER A 1 101 ? -28.326 7.489 -33.124 1.000 32.366 101 SER A C 1
ATOM 736 O O . SER A 1 101 ? -27.747 7.579 -34.219 1.000 32.207 101 SER A O 1
ATOM 739 N N . SER A 1 102 ? -29.218 8.373 -32.670 1.000 28.766 102 SER A N 1
ATOM 740 C CA . SER A 1 102 ? -29.497 9.694 -33.287 1.000 30.346 102 SER A CA 1
ATOM 741 C C . SER A 1 102 ? -29.327 10.820 -32.252 1.000 29.421 102 SER A C 1
ATOM 742 O O . SER A 1 102 ? -29.194 10.532 -31.041 1.000 27.369 102 SER A O 1
ATOM 745 N N . ILE A 1 103 ? -29.292 12.071 -32.722 1.000 27.591 103 ILE A N 1
ATOM 746 C CA . ILE A 1 103 ? -29.144 13.264 -31.842 1.000 27.070 103 ILE A CA 1
ATOM 747 C C . ILE A 1 103 ? -30.334 13.244 -30.883 1.000 26.902 103 ILE A C 1
ATOM 748 O O . ILE A 1 103 ? -31.474 13.140 -31.321 1.000 24.997 103 ILE A O 1
ATOM 753 N N . PRO A 1 104 ? -30.121 13.257 -29.553 1.000 25.427 104 PRO A N 1
ATOM 754 C CA . PRO A 1 104 ? -31.231 13.385 -28.614 1.000 26.511 104 PRO A CA 1
ATOM 755 C C . PRO A 1 104 ? -31.831 14.796 -28.628 1.000 28.429 104 PRO A C 1
ATOM 756 O O . PRO A 1 104 ? -31.148 15.764 -28.922 1.000 27.614 104 PRO A O 1
ATOM 760 N N . SER A 1 105 ? -33.118 14.866 -28.329 1.000 32.521 105 SER A N 1
ATOM 761 C CA . SER A 1 105 ? -33.923 16.107 -28.343 1.000 36.072 105 SER A CA 1
ATOM 762 C C . SER A 1 105 ? -33.264 17.132 -27.414 1.000 35.480 105 SER A C 1
ATOM 763 O O . SER A 1 105 ? -32.912 16.767 -26.278 1.000 37.115 105 SER A O 1
ATOM 766 N N . GLY A 1 106 ? -33.046 18.351 -27.902 1.000 34.096 106 GLY A N 1
ATOM 767 C CA . GLY A 1 106 ? -32.515 19.471 -27.107 1.000 35.911 106 GLY A CA 1
ATOM 768 C C . GLY A 1 106 ? -31.065 19.294 -26.680 1.000 38.153 106 GLY A C 1
ATOM 769 O O . GLY A 1 106 ? -30.665 20.000 -25.742 1.000 42.280 106 GLY A O 1
ATOM 770 N N . SER A 1 107 ? -30.269 18.460 -27.368 1.000 35.985 107 SER A N 1
ATOM 771 C CA . SER A 1 107 ? -28.862 18.163 -26.983 1.000 32.190 107 SER A CA 1
ATOM 772 C C . SER A 1 107 ? -27.890 19.187 -27.582 1.000 31.883 107 SER A C 1
ATOM 773 O O . SER A 1 107 ? -26.709 18.854 -27.652 1.000 29.920 107 SER A O 1
ATOM 776 N N . THR A 1 108 ? -28.348 20.396 -27.970 1.000 33.205 108 THR A N 1
ATOM 777 C CA . THR A 1 108 ? -27.471 21.513 -28.419 1.000 32.200 108 THR A CA 1
ATOM 778 C C . THR A 1 108 ? -26.711 22.053 -27.202 1.000 31.583 108 THR A C 1
ATOM 779 O O . THR A 1 108 ? -26.963 21.578 -26.053 1.000 27.890 108 THR A O 1
ATOM 783 N N . GLY A 1 109 ? -25.796 22.997 -27.437 1.000 32.939 109 GLY A N 1
ATOM 784 C CA . GLY A 1 109 ? -24.988 23.633 -26.379 1.000 30.192 109 GLY A CA 1
ATOM 785 C C . GLY A 1 109 ? -24.219 22.603 -25.566 1.000 29.167 109 GLY A C 1
ATOM 786 O O . GLY A 1 109 ? -23.549 21.756 -26.161 1.000 26.798 109 GLY A O 1
ATOM 787 N N . ARG A 1 110 ? -24.338 22.680 -24.244 1.000 30.545 110 ARG A N 1
ATOM 788 C CA . ARG A 1 110 ? -23.526 21.966 -23.214 1.000 31.441 110 ARG A CA 1
ATOM 789 C C . ARG A 1 110 ? -23.631 20.436 -23.312 1.000 30.359 110 ARG A C 1
ATOM 790 O O . ARG A 1 110 ? -22.722 19.768 -22.788 1.000 32.670 110 ARG A O 1
ATOM 798 N N . LEU A 1 111 ? -24.674 19.873 -23.926 1.000 30.114 111 LEU A N 1
ATOM 799 C CA . LEU A 1 111 ? -24.866 18.391 -24.017 1.000 28.965 111 LEU A CA 1
ATOM 800 C C . LEU A 1 111 ? -24.196 17.812 -25.275 1.000 28.946 111 LEU A C 1
ATOM 801 O O . LEU A 1 111 ? -24.222 16.575 -25.434 1.000 25.676 111 LEU A O 1
ATOM 806 N N . LEU A 1 112 ? -23.640 18.654 -26.153 1.000 28.944 112 LEU A N 1
ATOM 807 C CA . LEU A 1 112 ? -22.665 18.251 -27.209 1.000 30.578 112 LEU A CA 1
ATOM 808 C C . LEU A 1 112 ? -23.257 17.267 -28.240 1.000 30.058 112 LEU A C 1
ATOM 809 O O . LEU A 1 112 ? -22.451 16.597 -28.923 1.000 26.197 112 LEU A O 1
ATOM 814 N N . GLY A 1 113 ? -24.580 17.186 -28.381 1.000 27.455 113 GLY A N 1
ATOM 815 C CA . GLY A 1 113 ? -25.228 16.286 -29.354 1.000 28.925 113 GLY A CA 1
ATOM 816 C C . GLY A 1 113 ? -25.207 14.827 -28.925 1.000 29.613 113 GLY A C 1
ATOM 817 O O . GLY A 1 113 ? -25.606 13.964 -29.752 1.000 31.668 113 GLY A O 1
ATOM 818 N N . LEU A 1 114 ? -24.823 14.548 -27.670 1.000 32.334 114 LEU A N 1
ATOM 819 C CA . LEU A 1 114 ? -24.616 13.172 -27.127 1.000 31.852 114 LEU A CA 1
ATOM 820 C C . LEU A 1 114 ? -25.722 12.773 -26.131 1.000 31.926 114 LEU A C 1
ATOM 821 O O . LEU A 1 114 ? -26.094 11.586 -26.115 1.000 33.137 114 LEU A O 1
ATOM 826 N N . PHE A 1 115 ? -26.182 13.689 -25.273 1.000 30.950 115 PHE A N 1
ATOM 827 C CA . PHE A 1 115 ? -27.028 13.364 -24.091 1.000 30.991 115 PHE A CA 1
ATOM 828 C C . PHE A 1 115 ? -28.317 14.187 -24.100 1.000 31.355 115 PHE A C 1
ATOM 829 O O . PHE A 1 115 ? -28.313 15.348 -24.516 1.000 26.527 115 PHE A O 1
ATOM 837 N N . PRO A 1 116 ? -29.455 13.588 -23.659 1.000 33.395 116 PRO A N 1
ATOM 838 C CA . PRO A 1 116 ? -30.730 14.302 -23.555 1.000 35.160 116 PRO A CA 1
ATOM 839 C C . PRO A 1 116 ? -30.768 15.313 -22.395 1.000 38.229 116 PRO A C 1
ATOM 840 O O . PRO A 1 116 ? -31.492 16.304 -22.510 1.000 41.894 116 PRO A O 1
ATOM 844 N N . ASP A 1 117 ? -29.990 15.050 -21.334 1.000 34.980 117 ASP A N 1
ATOM 845 C CA . ASP A 1 117 ? -29.918 15.872 -20.097 1.000 35.217 117 ASP A CA 1
ATOM 846 C C . ASP A 1 117 ? -28.559 15.633 -19.442 1.000 33.597 117 ASP A C 1
ATOM 847 O O . ASP A 1 117 ? -27.801 14.782 -19.970 1.000 30.468 117 ASP A O 1
ATOM 852 N N . ALA A 1 118 ? -28.302 16.319 -18.321 1.000 33.413 118 ALA A N 1
ATOM 853 C CA . ALA A 1 118 ? -27.082 16.200 -17.484 1.000 39.606 118 ALA A CA 1
ATOM 854 C C . ALA A 1 118 ? -27.368 15.417 -16.191 1.000 46.960 118 ALA A C 1
ATOM 855 O O . ALA A 1 118 ? -26.823 15.808 -15.133 1.000 53.878 118 ALA A O 1
ATOM 857 N N . ASN A 1 119 ? -28.180 14.352 -16.280 1.000 54.120 119 ASN A N 1
ATOM 858 C CA . ASN A 1 119 ? -28.352 13.286 -15.251 1.000 57.560 119 ASN A CA 1
ATOM 859 C C . ASN A 1 119 ? -29.352 13.778 -14.199 1.000 57.319 119 ASN A C 1
ATOM 860 O O . ASN A 1 119 ? -30.518 13.953 -14.614 1.000 52.935 119 ASN A O 1
ATOM 865 N N . ALA A 1 135 ? -32.790 5.156 -23.584 1.000 58.692 135 ALA A N 1
ATOM 866 C CA . ALA A 1 135 ? -32.325 5.869 -24.797 1.000 61.352 135 ALA A CA 1
ATOM 867 C C . ALA A 1 135 ? -31.110 5.135 -25.400 1.000 59.659 135 ALA A C 1
ATOM 868 O O . ALA A 1 135 ? -31.133 3.882 -25.449 1.000 59.657 135 ALA A O 1
ATOM 870 N N . ASP A 1 136 ? -30.102 5.879 -25.875 1.000 55.588 136 ASP A N 1
ATOM 871 C CA . ASP A 1 136 ? -28.869 5.346 -26.517 1.000 50.891 136 ASP A CA 1
ATOM 872 C C . ASP A 1 136 ? -27.813 5.088 -25.433 1.000 44.825 136 ASP A C 1
ATOM 873 O O . ASP A 1 136 ? -27.915 5.682 -24.361 1.000 45.623 136 ASP A O 1
ATOM 878 N N . THR A 1 137 ? -26.833 4.225 -25.687 1.000 39.459 137 THR A N 1
ATOM 879 C CA . THR A 1 137 ? -25.619 4.085 -24.836 1.000 36.376 137 THR A CA 1
ATOM 880 C C . THR A 1 137 ? -24.506 4.904 -25.494 1.000 34.535 137 THR A C 1
ATOM 881 O O . THR A 1 137 ? -24.185 4.606 -26.660 1.000 34.678 137 THR A O 1
ATOM 885 N N . ILE A 1 138 ? -23.965 5.899 -24.782 1.000 33.337 138 ILE A N 1
ATOM 886 C CA . ILE A 1 138 ? -22.855 6.771 -25.265 1.000 29.971 138 ILE A CA 1
ATOM 887 C C . ILE A 1 138 ? -21.637 6.579 -24.361 1.000 28.029 138 ILE A C 1
ATOM 888 O O . ILE A 1 138 ? -21.813 6.636 -23.132 1.000 27.020 138 ILE A O 1
ATOM 893 N N . VAL A 1 139 ? -20.461 6.378 -24.973 1.000 25.745 139 VAL A N 1
ATOM 894 C CA . VAL A 1 139 ? -19.098 6.589 -24.397 1.000 25.745 139 VAL A CA 1
ATOM 895 C C . VAL A 1 139 ? -18.411 7.648 -25.271 1.000 24.855 139 VAL A C 1
ATOM 896 O O . VAL A 1 139 ? -18.378 7.460 -26.483 1.000 25.909 139 VAL A O 1
ATOM 900 N N . ALA A 1 140 ? -17.902 8.737 -24.702 1.000 25.728 140 ALA A N 1
ATOM 901 C CA . ALA A 1 140 ? -17.329 9.863 -25.481 1.000 24.114 140 ALA A CA 1
ATOM 902 C C . ALA A 1 140 ? -16.021 10.362 -24.865 1.000 25.261 140 ALA A C 1
ATOM 903 O O . ALA A 1 140 ? -15.777 10.187 -23.644 1.000 25.655 140 ALA A O 1
ATOM 905 N N . VAL A 1 141 ? -15.176 10.915 -25.725 1.000 24.308 141 VAL A N 1
ATOM 906 C CA . VAL A 1 141 ? -14.107 11.859 -25.335 1.000 23.511 141 VAL A CA 1
ATOM 907 C C . VAL A 1 141 ? -14.525 13.262 -25.798 1.000 22.080 141 VAL A C 1
ATOM 908 O O . VAL A 1 141 ? -14.665 13.493 -26.998 1.000 21.280 141 VAL A O 1
ATOM 912 N N . GLU A 1 142 ? -14.644 14.197 -24.867 1.000 23.252 142 GLU A N 1
ATOM 913 C CA . GLU A 1 142 ? -15.188 15.547 -25.134 1.000 22.978 142 GLU A CA 1
ATOM 914 C C . GLU A 1 142 ? -14.004 16.515 -25.153 1.000 25.012 142 GLU A C 1
ATOM 915 O O . GLU A 1 142 ? -13.126 16.437 -24.246 1.000 23.438 142 GLU A O 1
ATOM 921 N N . LEU A 1 143 ? -13.927 17.308 -26.218 1.000 24.365 143 LEU A N 1
ATOM 922 C CA . LEU A 1 143 ? -13.090 18.530 -26.306 1.000 24.618 143 LEU A CA 1
ATOM 923 C C . LEU A 1 143 ? -14.016 19.682 -25.929 1.000 26.496 143 LEU A C 1
ATOM 924 O O . LEU A 1 143 ? -14.682 20.218 -26.830 1.000 26.009 143 LEU A O 1
ATOM 929 N N . ASP A 1 144 ? -14.112 19.952 -24.623 1.000 25.645 144 ASP A N 1
ATOM 930 C CA . ASP A 1 144 ? -15.097 20.890 -24.040 1.000 24.236 144 ASP A CA 1
ATOM 931 C C . ASP A 1 144 ? -14.470 22.285 -23.942 1.000 23.131 144 ASP A C 1
ATOM 932 O O . ASP A 1 144 ? -13.590 22.507 -23.081 1.000 20.630 144 ASP A O 1
ATOM 937 N N . THR A 1 145 ? -14.950 23.195 -24.785 1.000 24.448 145 THR A N 1
ATOM 938 C CA . THR A 1 145 ? -14.392 24.562 -24.988 1.000 26.633 145 THR A CA 1
ATOM 939 C C . THR A 1 145 ? -14.993 25.566 -24.009 1.000 26.644 145 THR A C 1
ATOM 940 O O . THR A 1 145 ? -14.421 26.646 -23.907 1.000 28.903 145 THR A O 1
ATOM 944 N N . TYR A 1 146 ? -16.096 25.221 -23.340 1.000 24.767 146 TYR A N 1
ATOM 945 C CA . TYR A 1 146 ? -16.892 26.145 -22.503 1.000 26.827 146 TYR A CA 1
ATOM 946 C C . TYR A 1 146 ? -17.236 25.493 -21.165 1.000 27.637 146 TYR A C 1
ATOM 947 O O . TYR A 1 146 ? -18.001 24.537 -21.121 1.000 28.685 146 TYR A O 1
ATOM 956 N N . PRO A 1 147 ? -16.681 25.999 -20.037 1.000 30.140 147 PRO A N 1
ATOM 957 C CA . PRO A 1 147 ? -16.921 25.415 -18.720 1.000 29.579 147 PRO A CA 1
ATOM 958 C C . PRO A 1 147 ? -18.317 25.779 -18.209 1.000 28.188 147 PRO A C 1
ATOM 959 O O . PRO A 1 147 ? -18.526 26.944 -17.924 1.000 29.271 147 PRO A O 1
ATOM 963 N N . ASN A 1 148 ? -19.210 24.784 -18.137 1.000 29.548 148 ASN A N 1
ATOM 964 C CA . ASN A 1 148 ? -20.577 24.881 -17.532 1.000 29.077 148 ASN A CA 1
ATOM 965 C C . ASN A 1 148 ? -20.553 24.245 -16.132 1.000 32.586 148 ASN A C 1
ATOM 966 O O . ASN A 1 148 ? -20.723 23.018 -16.029 1.000 31.641 148 ASN A O 1
ATOM 971 N N . THR A 1 149 ? -20.350 25.021 -15.069 1.000 40.100 149 THR A N 1
ATOM 972 C CA . THR A 1 149 ? -20.082 24.456 -13.713 1.000 46.161 149 THR A CA 1
ATOM 973 C C . THR A 1 149 ? -21.327 23.735 -13.145 1.000 45.950 149 THR A C 1
ATOM 974 O O . THR A 1 149 ? -21.116 22.850 -12.307 1.000 51.444 149 THR A O 1
ATOM 978 N N . ASP A 1 150 ? -22.556 24.012 -13.609 1.000 46.377 150 ASP A N 1
ATOM 979 C CA . ASP A 1 150 ? -23.807 23.432 -13.021 1.000 46.672 150 ASP A CA 1
ATOM 980 C C . ASP A 1 150 ? -24.093 22.026 -13.580 1.000 45.437 150 ASP A C 1
ATOM 981 O O . ASP A 1 150 ? -24.944 21.294 -13.010 1.000 40.800 150 ASP A O 1
ATOM 986 N N . ILE A 1 151 ? -23.427 21.639 -14.664 1.000 38.926 151 ILE A N 1
ATOM 987 C CA . ILE A 1 151 ? -23.463 20.227 -15.126 1.000 38.398 151 ILE A CA 1
ATOM 988 C C . ILE A 1 151 ? -22.090 19.595 -14.889 1.000 39.590 151 ILE A C 1
ATOM 989 O O . ILE A 1 151 ? -21.814 18.555 -15.494 1.000 40.883 151 ILE A O 1
ATOM 994 N N . GLY A 1 152 ? -21.283 20.183 -14.000 1.000 39.221 152 GLY A N 1
ATOM 995 C CA . GLY A 1 152 ? -20.130 19.505 -13.385 1.000 37.958 152 GLY A CA 1
ATOM 996 C C . GLY A 1 152 ? -18.853 19.634 -14.194 1.000 36.350 152 GLY A C 1
ATOM 997 O O . GLY A 1 152 ? -17.932 18.863 -13.937 1.000 40.269 152 GLY A O 1
ATOM 998 N N . ASP A 1 153 ? -18.762 20.599 -15.102 1.000 32.114 153 ASP A N 1
ATOM 999 C CA . ASP A 1 153 ? -17.479 20.932 -15.773 1.000 29.686 153 ASP A CA 1
ATOM 1000 C C . ASP A 1 153 ? -16.549 21.548 -14.734 1.000 29.890 153 ASP A C 1
ATOM 1001 O O . ASP A 1 153 ? -17.006 22.307 -13.885 1.000 30.188 153 ASP A O 1
ATOM 1006 N N . PRO A 1 154 ? -15.214 21.365 -14.827 1.000 31.589 154 PRO A N 1
ATOM 1007 C CA . PRO A 1 154 ? -14.291 22.255 -14.129 1.000 30.665 154 PRO A CA 1
ATOM 1008 C C . PRO A 1 154 ? -14.362 23.646 -14.777 1.000 31.635 154 PRO A C 1
ATOM 1009 O O . PRO A 1 154 ? -14.963 23.786 -15.834 1.000 31.240 154 PRO A O 1
ATOM 1013 N N . SER A 1 155 ? -13.755 24.646 -14.148 1.000 31.102 155 SER A N 1
ATOM 1014 C CA . SER A 1 155 ? -14.007 26.079 -14.459 1.000 34.464 155 SER A CA 1
ATOM 1015 C C . SER A 1 155 ? -13.049 26.582 -15.547 1.000 33.771 155 SER A C 1
ATOM 1016 O O . SER A 1 155 ? -12.912 27.807 -15.676 1.000 34.506 155 SER A O 1
ATOM 1019 N N . TYR A 1 156 ? -12.456 25.671 -16.331 1.000 33.113 156 TYR A N 1
ATOM 1020 C CA . TYR A 1 156 ? -11.632 25.976 -17.531 1.000 29.819 156 TYR A CA 1
ATOM 1021 C C . TYR A 1 156 ? -12.047 25.025 -18.657 1.000 31.009 156 TYR A C 1
ATOM 1022 O O . TYR A 1 156 ? -12.711 24.004 -18.415 1.000 27.421 156 TYR A O 1
ATOM 1031 N N . PRO A 1 157 ? -11.645 25.334 -19.912 1.000 30.764 157 PRO A N 1
ATOM 1032 C CA . PRO A 1 157 ? -11.776 24.406 -21.036 1.000 29.734 157 PRO A CA 1
ATOM 1033 C C . PRO A 1 157 ? -11.057 23.098 -20.698 1.000 27.751 157 PRO A C 1
ATOM 1034 O O . PRO A 1 157 ? -10.087 23.145 -19.974 1.000 30.480 157 PRO A O 1
ATOM 1038 N N . HIS A 1 158 ? -11.560 21.958 -21.167 1.000 26.079 158 HIS A N 1
ATOM 1039 C CA . HIS A 1 158 ? -11.042 20.649 -20.697 1.000 26.336 158 HIS A CA 1
ATOM 1040 C C . HIS A 1 158 ? -11.303 19.546 -21.722 1.000 27.894 158 HIS A C 1
ATOM 1041 O O . HIS A 1 158 ? -12.173 19.704 -22.588 1.000 25.332 158 HIS A O 1
ATOM 1048 N N . ILE A 1 159 ? -10.524 18.476 -21.628 1.000 29.966 159 ILE A N 1
ATOM 1049 C CA . ILE A 1 159 ? -10.799 17.186 -22.317 1.000 32.119 159 ILE A CA 1
ATOM 1050 C C . ILE A 1 159 ? -11.387 16.276 -21.240 1.000 29.017 159 ILE A C 1
ATOM 1051 O O . ILE A 1 159 ? -10.978 16.364 -20.082 1.000 27.917 159 ILE A O 1
ATOM 1056 N N . GLY A 1 160 ? -12.369 15.481 -21.580 1.000 28.959 160 GLY A N 1
ATOM 1057 C CA . GLY A 1 160 ? -13.086 14.711 -20.556 1.000 30.221 160 GLY A CA 1
ATOM 1058 C C . GLY A 1 160 ? -13.455 13.363 -21.080 1.000 28.477 160 GLY A C 1
ATOM 1059 O O . GLY A 1 160 ? -13.727 13.268 -22.309 1.000 26.139 160 GLY A O 1
ATOM 1060 N N . ILE A 1 161 ? -13.455 12.365 -20.198 1.000 29.011 161 ILE A N 1
ATOM 1061 C CA . ILE A 1 161 ? -13.947 10.997 -20.521 1.000 27.009 161 ILE A CA 1
ATOM 1062 C C . ILE A 1 161 ? -15.351 10.861 -19.949 1.000 26.785 161 ILE A C 1
ATOM 1063 O O . ILE A 1 161 ? -15.516 11.045 -18.729 1.000 25.729 161 ILE A O 1
ATOM 1068 N N . ASP A 1 162 ? -16.325 10.602 -20.826 1.000 26.918 162 ASP A N 1
ATOM 1069 C CA . ASP A 1 162 ? -17.780 10.554 -20.503 1.000 28.640 162 ASP A CA 1
ATOM 1070 C C . ASP A 1 162 ? -18.296 9.123 -20.714 1.000 27.855 162 ASP A C 1
ATOM 1071 O O . ASP A 1 162 ? -18.253 8.634 -21.858 1.000 27.948 162 ASP A O 1
ATOM 1076 N N . ILE A 1 163 ? -18.727 8.466 -19.638 1.000 26.298 163 ILE A N 1
ATOM 1077 C CA . ILE A 1 163 ? -19.237 7.070 -19.672 1.000 26.963 163 ILE A CA 1
ATOM 1078 C C . ILE A 1 163 ? -20.714 7.127 -19.299 1.000 28.616 163 ILE A C 1
ATOM 1079 O O . ILE A 1 163 ? -20.972 7.159 -18.094 1.000 25.911 163 ILE A O 1
ATOM 1084 N N . LYS A 1 164 ? -21.609 7.207 -20.291 1.000 28.947 164 LYS A N 1
ATOM 1085 C CA . LYS A 1 164 ? -23.083 7.106 -20.124 1.000 33.154 164 LYS A CA 1
ATOM 1086 C C . LYS A 1 164 ? -23.655 8.364 -19.460 1.000 33.004 164 LYS A C 1
ATOM 1087 O O . LYS A 1 164 ? -24.789 8.291 -18.966 1.000 37.086 164 LYS A O 1
ATOM 1093 N N . SER A 1 165 ? -22.919 9.472 -19.486 1.000 32.891 165 SER A N 1
ATOM 1094 C CA . SER A 1 165 ? -23.209 10.738 -18.758 1.000 32.201 165 SER A CA 1
ATOM 1095 C C . SER A 1 165 ? -22.330 11.865 -19.324 1.000 31.429 165 SER A C 1
ATOM 1096 O O . SER A 1 165 ? -21.141 11.602 -19.561 1.000 34.113 165 SER A O 1
ATOM 1099 N N . VAL A 1 166 ? -22.886 13.071 -19.490 1.000 29.884 166 VAL A N 1
ATOM 1100 C CA . VAL A 1 166 ? -22.138 14.326 -19.837 1.000 29.829 166 VAL A CA 1
ATOM 1101 C C . VAL A 1 166 ? -21.219 14.730 -18.667 1.000 29.830 166 VAL A C 1
ATOM 1102 O O . VAL A 1 166 ? -20.209 15.426 -18.918 1.000 28.576 166 VAL A O 1
ATOM 1106 N N . ARG A 1 167 ? -21.517 14.305 -17.433 1.000 27.857 167 ARG A N 1
ATOM 1107 C CA . ARG A 1 167 ? -20.667 14.630 -16.251 1.000 26.893 167 ARG A CA 1
ATOM 1108 C C . ARG A 1 167 ? -19.407 13.760 -16.266 1.000 25.193 167 ARG A C 1
ATOM 1109 O O . ARG A 1 167 ? -19.479 12.603 -15.842 1.000 25.882 167 ARG A O 1
ATOM 1117 N N . SER A 1 168 ? -18.297 14.294 -16.760 1.000 23.244 168 SER A N 1
ATOM 1118 C CA . SER A 1 168 ? -17.090 13.518 -17.122 1.000 24.695 168 SER A CA 1
ATOM 1119 C C . SER A 1 168 ? -16.646 12.739 -15.893 1.000 26.714 168 SER A C 1
ATOM 1120 O O . SER A 1 168 ? -16.803 13.272 -14.801 1.000 28.365 168 SER A O 1
ATOM 1123 N N . LYS A 1 169 ? -16.161 11.510 -16.067 1.000 26.007 169 LYS A N 1
ATOM 1124 C CA . LYS A 1 169 ? -15.628 10.685 -14.961 1.000 27.257 169 LYS A CA 1
ATOM 1125 C C . LYS A 1 169 ? -14.231 11.169 -14.613 1.000 26.077 169 LYS A C 1
ATOM 1126 O O . LYS A 1 169 ? -13.889 11.103 -13.456 1.000 25.580 169 LYS A O 1
ATOM 1132 N N . LYS A 1 170 ? -13.523 11.721 -15.595 1.000 27.048 170 LYS A N 1
ATOM 1133 C CA . LYS A 1 170 ? -12.163 12.282 -15.461 1.000 29.953 170 LYS A CA 1
ATOM 1134 C C . LYS A 1 170 ? -11.981 13.405 -16.499 1.000 29.762 170 LYS A C 1
ATOM 1135 O O . LYS A 1 170 ? -12.476 13.284 -17.636 1.000 26.513 170 LYS A O 1
ATOM 1141 N N . THR A 1 171 ? -11.330 14.493 -16.119 1.000 28.660 171 THR A N 1
ATOM 1142 C CA . THR A 1 171 ? -11.065 15.629 -17.040 1.000 30.632 171 THR A CA 1
ATOM 1143 C C . THR A 1 171 ? -9.605 16.041 -16.902 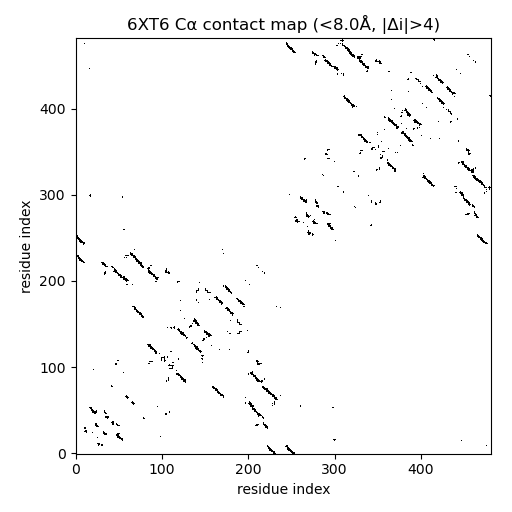1.000 28.858 171 THR A C 1
ATOM 1144 O O . THR A 1 171 ? -9.010 15.697 -15.875 1.000 28.797 171 THR A O 1
ATOM 1148 N N . ALA A 1 172 ? -9.072 16.726 -17.909 1.000 27.494 172 ALA A N 1
ATOM 1149 C CA . ALA A 1 172 ? -7.784 17.448 -17.866 1.000 28.890 172 ALA A CA 1
ATOM 1150 C C . ALA A 1 172 ? -8.012 18.852 -18.431 1.000 30.442 172 ALA A C 1
ATOM 1151 O O . ALA A 1 172 ? -8.835 19.010 -19.369 1.000 31.677 172 ALA A O 1
ATOM 1153 N N . LYS A 1 173 ? -7.313 19.834 -17.864 1.000 29.000 173 LYS A N 1
ATOM 1154 C CA . LYS A 1 173 ? -7.329 21.236 -18.334 1.000 28.139 173 LYS A CA 1
ATOM 1155 C C . LYS A 1 173 ? -6.828 21.237 -19.769 1.000 27.096 173 LYS A C 1
ATOM 1156 O O . LYS A 1 173 ? -5.875 20.513 -20.056 1.000 28.723 173 LYS A O 1
ATOM 1162 N N . TRP A 1 174 ? -7.473 22.012 -20.635 1.000 27.018 174 TRP A N 1
ATOM 1163 C CA . TRP A 1 174 ? -7.113 22.103 -22.071 1.000 27.316 174 TRP A CA 1
ATOM 1164 C C . TRP A 1 174 ? -6.820 23.560 -22.402 1.000 27.773 174 TRP A C 1
ATOM 1165 O O . TRP A 1 174 ? -7.716 24.379 -22.203 1.000 25.440 174 TRP A O 1
ATOM 1176 N N . ASN A 1 175 ? -5.608 23.865 -22.853 1.000 28.579 175 ASN A N 1
ATOM 1177 C CA . ASN A 1 175 ? -5.230 25.248 -23.228 1.000 31.212 175 ASN A CA 1
ATOM 1178 C C . ASN A 1 175 ? -5.567 25.413 -24.708 1.000 33.761 175 ASN A C 1
ATOM 1179 O O . ASN A 1 175 ? -4.648 25.322 -25.536 1.000 35.144 175 ASN A O 1
ATOM 1184 N N . MET A 1 176 ? -6.856 25.562 -25.021 1.000 39.564 176 MET A N 1
ATOM 1185 C CA . MET A 1 176 ? -7.357 25.573 -26.424 1.000 45.362 176 MET A CA 1
ATOM 1186 C C . MET A 1 176 ? -6.920 26.875 -27.100 1.000 44.253 176 MET A C 1
ATOM 1187 O O . MET A 1 176 ? -6.866 27.892 -26.429 1.000 46.101 176 MET A O 1
ATOM 1192 N N . GLN A 1 177 ? -6.564 26.804 -28.379 1.000 43.487 177 GLN A N 1
ATOM 1193 C CA . GLN A 1 177 ? -6.071 27.941 -29.189 1.000 40.891 177 GLN A CA 1
ATOM 1194 C C . GLN A 1 177 ? -7.125 28.239 -30.256 1.000 41.551 177 GLN A C 1
ATOM 1195 O O . GLN A 1 177 ? -7.147 27.521 -31.277 1.000 42.248 177 GLN A O 1
ATOM 1201 N N . ASN A 1 178 ? -7.986 29.226 -29.999 1.000 42.689 178 ASN A N 1
ATOM 1202 C CA . ASN A 1 178 ? -9.035 29.708 -30.941 1.000 42.601 178 ASN A CA 1
ATOM 1203 C C . ASN A 1 178 ? -8.386 30.008 -32.298 1.000 39.730 178 ASN A C 1
ATOM 1204 O O . ASN A 1 178 ? -7.535 30.890 -32.354 1.000 40.153 178 ASN A O 1
ATOM 1209 N N . GLY A 1 179 ? -8.806 29.307 -33.348 1.000 37.067 179 GLY A N 1
ATOM 1210 C CA . GLY A 1 179 ? -8.436 29.615 -34.736 1.000 35.889 179 GLY A CA 1
ATOM 1211 C C . GLY A 1 179 ? -7.222 28.835 -35.194 1.000 34.639 179 GLY A C 1
ATOM 1212 O O . GLY A 1 179 ? -6.766 29.107 -36.312 1.000 32.961 179 GLY A O 1
ATOM 1213 N N . LYS A 1 180 ? -6.722 27.897 -34.378 1.000 34.975 180 LYS A N 1
ATOM 1214 C CA . LYS A 1 180 ? -5.610 26.988 -34.761 1.000 32.622 180 LYS A CA 1
ATOM 1215 C C . LYS A 1 180 ? -6.115 25.562 -34.978 1.000 29.911 180 LYS A C 1
ATOM 1216 O O . LYS A 1 180 ? -7.097 25.129 -34.302 1.000 27.972 180 LYS A O 1
ATOM 1222 N N . VAL A 1 181 ? -5.392 24.831 -35.816 1.000 26.396 181 VAL A N 1
ATOM 1223 C CA . VAL A 1 181 ? -5.653 23.396 -36.117 1.000 28.604 181 VAL A CA 1
ATOM 1224 C C . VAL A 1 181 ? -5.093 22.539 -34.974 1.000 27.277 181 VAL A C 1
ATOM 1225 O O . VAL A 1 181 ? -3.897 22.548 -34.791 1.000 30.546 181 VAL A O 1
ATOM 1229 N N . GLY A 1 182 ? -5.946 21.829 -34.239 1.000 26.552 182 GLY A N 1
ATOM 1230 C CA . GLY A 1 182 ? -5.525 20.912 -33.170 1.000 25.572 182 GLY A CA 1
ATOM 1231 C C . GLY A 1 182 ? -5.587 19.470 -33.637 1.000 25.297 182 GLY A C 1
ATOM 1232 O O . GLY A 1 182 ? -6.237 19.201 -34.685 1.000 23.754 182 GLY A O 1
ATOM 1233 N N . THR A 1 183 ? -4.918 18.574 -32.911 1.000 24.546 183 THR A N 1
ATOM 1234 C CA . THR A 1 183 ? -4.995 17.110 -33.139 1.000 27.884 183 THR A CA 1
ATOM 1235 C C . THR A 1 183 ? -5.523 16.443 -31.875 1.000 26.171 183 THR A C 1
ATOM 1236 O O . THR A 1 183 ? -5.106 16.850 -30.769 1.000 28.179 183 THR A O 1
ATOM 1240 N N . ALA A 1 184 ? -6.477 15.531 -32.037 1.000 25.313 184 ALA A N 1
ATOM 1241 C CA . ALA A 1 184 ? -6.984 14.681 -30.942 1.000 26.596 184 ALA A CA 1
ATOM 1242 C C . ALA A 1 184 ? -6.623 13.236 -31.265 1.000 26.559 184 ALA A C 1
ATOM 1243 O O . ALA A 1 184 ? -6.744 12.862 -32.433 1.000 27.995 184 ALA A O 1
ATOM 1245 N N . HIS A 1 185 ? -6.132 12.493 -30.276 1.000 27.914 185 HIS A N 1
ATOM 1246 C CA . HIS A 1 185 ? -5.745 11.061 -30.393 1.000 29.354 185 HIS A CA 1
ATOM 1247 C C . HIS A 1 185 ? -6.378 10.318 -29.219 1.000 29.883 185 HIS A C 1
ATOM 1248 O O . HIS A 1 185 ? -6.052 10.649 -28.070 1.000 33.796 185 HIS A O 1
ATOM 1255 N N . ILE A 1 186 ? -7.323 9.421 -29.490 1.000 30.028 186 ILE A N 1
ATOM 1256 C CA . ILE A 1 186 ? -8.000 8.562 -28.469 1.000 30.440 186 ILE A CA 1
ATOM 1257 C C . ILE A 1 186 ? -7.437 7.142 -28.597 1.000 30.632 186 ILE A C 1
ATOM 1258 O O . ILE A 1 186 ? -7.291 6.679 -29.752 1.000 26.450 186 ILE A O 1
ATOM 1263 N N . ILE A 1 187 ? -7.120 6.511 -27.458 1.000 28.646 187 ILE A N 1
ATOM 1264 C CA . ILE A 1 187 ? -6.614 5.113 -27.354 1.000 28.751 187 ILE A CA 1
ATOM 1265 C C . ILE A 1 187 ? -7.495 4.373 -26.341 1.000 27.209 187 ILE A C 1
ATOM 1266 O O . ILE A 1 187 ? -7.591 4.846 -25.202 1.000 24.678 187 ILE A O 1
ATOM 1271 N N . TYR A 1 188 ? -8.126 3.262 -26.744 1.000 27.496 188 TYR A N 1
ATOM 1272 C CA . TYR A 1 188 ? -8.695 2.266 -25.805 1.000 23.697 188 TYR A CA 1
ATOM 1273 C C . TYR A 1 188 ? -7.863 0.988 -25.851 1.000 23.781 188 TYR A C 1
ATOM 1274 O O . TYR A 1 188 ? -7.835 0.339 -26.902 1.000 22.119 188 TYR A O 1
ATOM 1283 N N . ASN A 1 189 ? -7.235 0.670 -24.710 1.000 25.040 189 ASN A N 1
ATOM 1284 C CA . ASN A 1 189 ? -6.501 -0.582 -24.381 1.000 26.778 189 ASN A CA 1
ATOM 1285 C C . ASN A 1 189 ? -7.462 -1.568 -23.695 1.000 26.556 189 ASN A C 1
ATOM 1286 O O . ASN A 1 189 ? -7.761 -1.394 -22.503 1.000 25.997 189 ASN A O 1
ATOM 1291 N N . SER A 1 190 ? -7.867 -2.617 -24.408 1.000 27.658 190 SER A N 1
ATOM 1292 C CA . SER A 1 190 ? -8.850 -3.635 -23.949 1.000 31.741 190 SER A CA 1
ATOM 1293 C C . SER A 1 190 ? -8.207 -4.649 -22.982 1.000 32.120 190 SER A C 1
ATOM 1294 O O . SER A 1 190 ? -8.962 -5.324 -22.241 1.000 28.217 190 SER A O 1
ATOM 1297 N N . VAL A 1 191 ? -6.873 -4.712 -22.947 1.000 30.349 191 VAL A N 1
ATOM 1298 C CA . VAL A 1 191 ? -6.107 -5.635 -22.064 1.000 35.705 191 VAL A CA 1
ATOM 1299 C C . VAL A 1 191 ? -6.044 -5.031 -20.664 1.000 35.518 191 VAL A C 1
ATOM 1300 O O . VAL A 1 191 ? -6.526 -5.675 -19.737 1.000 38.333 191 VAL A O 1
ATOM 1304 N N . ASP A 1 192 ? -5.513 -3.812 -20.550 1.000 35.870 192 ASP A N 1
ATOM 1305 C CA . ASP A 1 192 ? -5.361 -3.097 -19.257 1.000 36.006 192 ASP A CA 1
ATOM 1306 C C . ASP A 1 192 ? -6.660 -2.362 -18.896 1.000 32.878 192 ASP A C 1
ATOM 1307 O O . ASP A 1 192 ? -6.735 -1.878 -17.757 1.000 32.130 192 ASP A O 1
ATOM 1312 N N . LYS A 1 193 ? -7.631 -2.268 -19.809 1.000 30.581 193 LYS A N 1
ATOM 1313 C CA . LYS A 1 193 ? -8.964 -1.643 -19.557 1.000 33.728 193 LYS A CA 1
ATOM 1314 C C . LYS A 1 193 ? -8.779 -0.133 -19.284 1.000 30.874 193 LYS A C 1
ATOM 1315 O O . LYS A 1 193 ? -9.159 0.336 -18.211 1.000 30.168 193 LYS A O 1
ATOM 1321 N N . ARG A 1 194 ? -8.236 0.627 -20.236 1.000 30.869 194 ARG A N 1
ATOM 1322 C CA . ARG A 1 194 ? -7.850 2.045 -20.018 1.000 28.979 194 ARG A CA 1
ATOM 1323 C C . ARG A 1 194 ? -8.208 2.859 -21.264 1.000 27.374 194 ARG A C 1
ATOM 1324 O O . ARG A 1 194 ? -7.805 2.460 -22.357 1.000 24.593 194 ARG A O 1
ATOM 1332 N N . LEU A 1 195 ? -8.980 3.929 -21.079 1.000 26.567 195 LEU A N 1
ATOM 1333 C CA . LEU A 1 195 ? -9.390 4.877 -22.144 1.000 26.590 195 LEU A CA 1
ATOM 1334 C C . LEU A 1 195 ? -8.596 6.169 -21.920 1.000 27.664 195 LEU A C 1
ATOM 1335 O O . LEU A 1 195 ? -8.681 6.763 -20.792 1.000 26.035 195 LEU A O 1
ATOM 1340 N N . SER A 1 196 ? -7.772 6.502 -22.915 1.000 24.248 196 SER A N 1
ATOM 1341 C CA . SER A 1 196 ? -6.856 7.661 -22.927 1.000 25.900 196 SER A CA 1
ATOM 1342 C C . SER A 1 196 ? -7.225 8.577 -24.093 1.000 25.018 196 SER A C 1
ATOM 1343 O O . SER A 1 196 ? -7.702 8.077 -25.132 1.000 26.983 196 SER A O 1
ATOM 1346 N N . ALA A 1 197 ? -7.050 9.877 -23.887 1.000 25.245 197 ALA A N 1
ATOM 1347 C CA . ALA A 1 197 ? -7.165 10.941 -24.902 1.000 26.436 197 ALA A CA 1
ATOM 1348 C C . ALA A 1 197 ? -5.984 11.892 -24.735 1.000 26.225 197 ALA A C 1
ATOM 1349 O O . ALA A 1 197 ? -5.610 12.201 -23.575 1.000 29.140 197 ALA A O 1
ATOM 1351 N N . VAL A 1 198 ? -5.436 12.329 -25.852 1.000 24.620 198 VAL A N 1
ATOM 1352 C CA . VAL A 1 198 ? -4.363 13.355 -25.950 1.000 27.043 198 VAL A CA 1
ATOM 1353 C C . VAL A 1 198 ? -4.849 14.389 -26.958 1.000 26.315 198 VAL A C 1
ATOM 1354 O O . VAL A 1 198 ? -5.236 13.969 -28.062 1.000 26.872 198 VAL A O 1
ATOM 1358 N N . VAL A 1 199 ? -4.834 15.675 -26.605 1.000 27.345 199 VAL A N 1
ATOM 1359 C CA . VAL A 1 199 ? -5.162 16.789 -27.544 1.000 27.489 199 VAL A CA 1
ATOM 1360 C C . VAL A 1 199 ? -3.970 17.737 -27.618 1.000 27.491 199 VAL A C 1
ATOM 1361 O O . VAL A 1 199 ? -3.384 18.029 -26.560 1.000 28.352 199 VAL A O 1
ATOM 1365 N N . SER A 1 200 ? -3.606 18.182 -28.813 1.000 27.572 200 SER A N 1
ATOM 1366 C CA . SER A 1 200 ? -2.355 18.953 -28.979 1.000 29.548 200 SER A CA 1
ATOM 1367 C C . SER A 1 200 ? -2.469 19.953 -30.119 1.000 29.441 200 SER A C 1
ATOM 1368 O O . SER A 1 200 ? -3.170 19.678 -31.123 1.000 29.715 200 SER A O 1
ATOM 1371 N N . TYR A 1 201 ? -1.803 21.088 -29.942 1.000 27.859 201 TYR A N 1
ATOM 1372 C CA . TYR A 1 201 ? -1.555 22.085 -31.007 1.000 29.230 201 TYR A CA 1
ATOM 1373 C C . TYR A 1 201 ? -0.056 22.111 -31.302 1.000 28.458 201 TYR A C 1
ATOM 1374 O O . TYR A 1 201 ? 0.749 21.713 -30.466 1.000 28.175 201 TYR A O 1
ATOM 1383 N N . PRO A 1 202 ? 0.384 22.574 -32.487 1.000 29.843 202 PRO A N 1
ATOM 1384 C CA . PRO A 1 202 ? 1.823 22.726 -32.741 1.000 32.691 202 PRO A CA 1
ATOM 1385 C C . PRO A 1 202 ? 2.501 23.633 -31.692 1.000 29.782 202 PRO A C 1
ATOM 1386 O O . PRO A 1 202 ? 1.890 24.587 -31.248 1.000 31.581 202 PRO A O 1
ATOM 1390 N N . ASN A 1 203 ? 3.705 23.262 -31.258 1.000 30.383 203 ASN A N 1
ATOM 1391 C CA . ASN A 1 203 ? 4.605 24.066 -30.379 1.000 31.276 203 ASN A CA 1
ATOM 1392 C C . ASN A 1 203 ? 4.035 24.239 -28.958 1.000 32.302 203 ASN A C 1
ATOM 1393 O O . ASN A 1 203 ? 4.641 25.028 -28.192 1.000 32.742 203 ASN A O 1
ATOM 1398 N N . ALA A 1 204 ? 2.962 23.521 -28.593 1.000 28.785 204 ALA A N 1
ATOM 1399 C CA . ALA A 1 204 ? 2.330 23.570 -27.252 1.000 29.364 204 ALA A CA 1
ATOM 1400 C C . ALA A 1 204 ? 2.423 22.200 -26.582 1.000 32.643 204 ALA A C 1
ATOM 1401 O O . ALA A 1 204 ? 2.465 21.176 -27.289 1.000 27.817 204 ALA A O 1
ATOM 1403 N N . ASP A 1 205 ? 2.450 22.187 -25.251 1.000 36.152 205 ASP A N 1
ATOM 1404 C CA . ASP A 1 205 ? 2.294 20.948 -24.447 1.000 34.646 205 ASP A CA 1
ATOM 1405 C C . ASP A 1 205 ? 0.901 20.374 -24.731 1.000 33.234 205 ASP A C 1
ATOM 1406 O O . ASP A 1 205 ? -0.059 21.169 -24.817 1.000 31.779 205 ASP A O 1
ATOM 1411 N N . SER A 1 206 ? 0.790 19.046 -24.834 1.000 29.604 206 SER A N 1
ATOM 1412 C CA . SER A 1 206 ? -0.494 18.310 -24.967 1.000 30.338 206 SER A CA 1
ATOM 1413 C C . SER A 1 206 ? -1.282 18.336 -23.651 1.000 29.910 206 SER A C 1
ATOM 1414 O O . SER A 1 206 ? -0.675 18.422 -22.581 1.000 31.714 206 SER A O 1
ATOM 1417 N N . ALA A 1 207 ? -2.606 18.255 -23.731 1.000 30.139 207 ALA A N 1
ATOM 1418 C CA . ALA A 1 207 ? -3.481 17.825 -22.623 1.000 29.243 207 ALA A CA 1
ATOM 1419 C C . ALA A 1 207 ? -3.714 16.313 -22.766 1.000 30.859 207 ALA A C 1
ATOM 1420 O O . ALA A 1 207 ? -3.937 15.849 -23.915 1.000 31.106 207 ALA A O 1
ATOM 1422 N N . THR A 1 208 ? -3.661 15.569 -21.661 1.000 28.969 208 THR A N 1
ATOM 1423 C CA . THR A 1 208 ? -3.839 14.094 -21.620 1.000 30.097 208 THR A CA 1
ATOM 1424 C C . THR A 1 208 ? -4.681 13.704 -20.399 1.000 29.572 208 THR A C 1
ATOM 1425 O O . THR A 1 208 ? -4.428 14.236 -19.303 1.000 32.384 208 THR A O 1
ATOM 1429 N N . VAL A 1 209 ? -5.635 12.799 -20.599 1.000 27.658 209 VAL A N 1
ATOM 1430 C CA . VAL A 1 209 ? -6.504 12.212 -19.539 1.000 25.718 209 VAL A CA 1
ATOM 1431 C C . VAL A 1 209 ? -6.646 10.722 -19.840 1.000 26.191 209 VAL A C 1
ATOM 1432 O O . VAL A 1 209 ? -6.634 10.333 -21.045 1.000 24.241 209 VAL A O 1
ATOM 1436 N N . SER A 1 210 ? -6.658 9.912 -18.786 1.000 26.113 210 SER A N 1
ATOM 1437 C CA . SER A 1 210 ? -6.762 8.435 -18.832 1.000 29.100 210 SER A CA 1
ATOM 1438 C C . SER A 1 210 ? -7.779 8.013 -17.789 1.000 28.449 210 SER A C 1
ATOM 1439 O O . SER A 1 210 ? -7.818 8.645 -16.726 1.000 29.792 210 SER A O 1
ATOM 1442 N N . TYR A 1 211 ? -8.559 6.986 -18.069 1.000 26.686 211 TYR A N 1
ATOM 1443 C CA . TYR A 1 211 ? -9.565 6.492 -17.099 1.000 28.054 211 TYR A CA 1
ATOM 1444 C C . TYR A 1 211 ? -9.705 4.981 -17.244 1.000 29.047 211 TYR A C 1
ATOM 1445 O O . TYR A 1 211 ? -9.873 4.514 -18.398 1.000 28.621 211 TYR A O 1
ATOM 1454 N N . ASP A 1 212 ? -9.644 4.274 -16.113 1.000 28.577 212 ASP A N 1
ATOM 1455 C CA . ASP A 1 212 ? -9.829 2.807 -16.018 1.000 30.198 212 ASP A CA 1
ATOM 1456 C C . ASP A 1 212 ? -11.315 2.495 -16.176 1.000 31.711 212 ASP A C 1
ATOM 1457 O O . ASP A 1 212 ? -12.147 3.009 -15.407 1.000 32.309 212 ASP A O 1
ATOM 1462 N N . VAL A 1 213 ? -11.631 1.745 -17.217 1.000 30.246 213 VAL A N 1
ATOM 1463 C CA . VAL A 1 213 ? -13.021 1.389 -17.593 1.000 30.214 213 VAL A CA 1
ATOM 1464 C C . VAL A 1 213 ? -12.908 0.211 -18.546 1.000 30.438 213 VAL A C 1
ATOM 1465 O O . VAL A 1 213 ? -12.107 0.305 -19.521 1.000 25.089 213 VAL A O 1
ATOM 1469 N N . ASP A 1 214 ? -13.608 -0.869 -18.218 1.000 28.697 214 ASP A N 1
ATOM 1470 C CA . ASP A 1 214 ? -13.756 -2.033 -19.114 1.000 28.860 214 ASP A CA 1
ATOM 1471 C C . ASP A 1 214 ? -14.954 -1.753 -20.034 1.000 27.567 214 ASP A C 1
ATOM 1472 O O . ASP A 1 214 ? -16.145 -1.876 -19.584 1.000 27.340 214 ASP A O 1
ATOM 1477 N N . LEU A 1 215 ? -14.676 -1.401 -21.287 1.000 25.606 215 LEU A N 1
ATOM 1478 C CA . LEU A 1 215 ? -15.737 -0.933 -22.215 1.000 28.738 215 LEU A CA 1
ATOM 1479 C C . LEU A 1 215 ? -16.706 -2.077 -22.557 1.000 29.202 215 LEU A C 1
ATOM 1480 O O . LEU A 1 215 ? -17.855 -1.739 -22.862 1.000 32.215 215 LEU A O 1
ATOM 1485 N N . ASP A 1 216 ? -16.292 -3.353 -22.452 1.000 32.547 216 ASP A N 1
ATOM 1486 C CA . ASP A 1 216 ? -17.154 -4.539 -22.740 1.000 34.307 216 ASP A CA 1
ATOM 1487 C C . ASP A 1 216 ? -18.236 -4.718 -21.674 1.000 33.480 216 ASP A C 1
ATOM 1488 O O . ASP A 1 216 ? -19.093 -5.568 -21.902 1.000 34.087 216 ASP A O 1
ATOM 1493 N N . ASN A 1 217 ? -18.181 -3.979 -20.563 1.000 35.074 217 ASN A N 1
ATOM 1494 C CA . ASN A 1 217 ? -19.235 -3.921 -19.512 1.000 36.530 217 ASN A CA 1
ATOM 1495 C C . ASN A 1 217 ? -20.160 -2.723 -19.738 1.000 35.859 217 ASN A C 1
ATOM 1496 O O . ASN A 1 217 ? -21.183 -2.671 -19.074 1.000 37.638 217 ASN A O 1
ATOM 1501 N N . VAL A 1 218 ? -19.788 -1.760 -20.584 1.000 33.573 218 VAL A N 1
ATOM 1502 C CA . VAL A 1 218 ? -20.581 -0.514 -20.785 1.000 31.690 218 VAL A CA 1
ATOM 1503 C C . VAL A 1 218 ? -21.299 -0.573 -22.133 1.000 29.841 218 VAL A C 1
ATOM 1504 O O . VAL A 1 218 ? -22.447 -0.125 -22.229 1.000 29.269 218 VAL A O 1
ATOM 1508 N N . LEU A 1 219 ? -20.607 -1.035 -23.165 1.000 30.109 219 LEU A N 1
ATOM 1509 C CA . LEU A 1 219 ? -21.086 -0.916 -24.558 1.000 30.264 219 LEU A CA 1
ATOM 1510 C C . LEU A 1 219 ? -21.694 -2.240 -25.009 1.000 28.805 219 LEU A C 1
ATOM 1511 O O . LEU A 1 219 ? -21.265 -3.306 -24.568 1.000 25.415 219 LEU A O 1
ATOM 1516 N N . PRO A 1 220 ? -22.665 -2.208 -25.952 1.000 25.909 220 PRO A N 1
ATOM 1517 C CA . PRO A 1 220 ? -23.087 -3.415 -26.654 1.000 24.496 220 PRO A CA 1
ATOM 1518 C C . PRO A 1 220 ? -21.969 -3.991 -27.542 1.000 24.777 220 PRO A C 1
ATOM 1519 O O . PRO A 1 220 ? -20.959 -3.335 -27.812 1.000 24.967 220 PRO A O 1
ATOM 1523 N N . GLU A 1 221 ? -22.199 -5.214 -27.995 1.000 23.275 221 GLU A N 1
ATOM 1524 C CA . GLU A 1 221 ? -21.262 -6.001 -28.815 1.000 25.651 221 GLU A CA 1
ATOM 1525 C C . GLU A 1 221 ? -20.929 -5.225 -30.095 1.000 25.270 221 GLU A C 1
ATOM 1526 O O . GLU A 1 221 ? -19.740 -5.216 -30.512 1.000 22.524 221 GLU A O 1
ATOM 1532 N N . TRP A 1 222 ? -21.959 -4.648 -30.713 1.000 25.085 222 TRP A N 1
ATOM 1533 C CA . TRP A 1 222 ? -21.836 -3.857 -31.953 1.000 25.328 222 TRP A CA 1
ATOM 1534 C C . TRP A 1 222 ? -22.103 -2.388 -31.653 1.000 24.174 222 TRP A C 1
ATOM 1535 O O . TRP A 1 222 ? -23.106 -2.096 -30.963 1.000 23.903 222 TRP A O 1
ATOM 1546 N N . VAL A 1 223 ? -21.247 -1.521 -32.192 1.000 23.670 223 VAL A N 1
ATOM 1547 C CA . VAL A 1 223 ? -21.329 -0.046 -32.014 1.000 24.904 223 VAL A CA 1
ATOM 1548 C C . VAL A 1 223 ? -21.157 0.673 -33.360 1.000 24.659 223 VAL A C 1
ATOM 1549 O O . VAL A 1 223 ? -20.575 0.104 -34.305 1.000 23.839 223 VAL A O 1
ATOM 1553 N N . ARG A 1 224 ? -21.624 1.916 -33.440 1.000 26.045 224 ARG A N 1
ATOM 1554 C CA . ARG A 1 224 ? -21.075 2.884 -34.424 1.000 25.096 224 ARG A CA 1
ATOM 1555 C C . ARG A 1 224 ? -20.176 3.860 -33.674 1.000 26.480 224 ARG A C 1
ATOM 1556 O O . ARG A 1 224 ? -20.415 4.148 -32.473 1.000 27.439 224 ARG A O 1
ATOM 1564 N N . VAL A 1 225 ? -19.162 4.325 -34.383 1.000 24.121 225 VAL A N 1
ATOM 1565 C CA . VAL A 1 225 ? -18.232 5.371 -33.909 1.000 25.653 225 VAL A CA 1
ATOM 1566 C C . VAL A 1 225 ? -18.550 6.631 -34.699 1.000 25.151 225 VAL A C 1
ATOM 1567 O O . VAL A 1 225 ? -19.005 6.514 -35.854 1.000 25.946 225 VAL A O 1
ATOM 1571 N N . GLY A 1 226 ? -18.334 7.779 -34.068 1.000 23.979 226 GLY A N 1
ATOM 1572 C CA . GLY A 1 226 ? -18.732 9.062 -34.647 1.000 23.777 226 GLY A CA 1
ATOM 1573 C C . GLY A 1 226 ? -18.040 10.238 -34.003 1.000 23.234 226 GLY A C 1
ATOM 1574 O O . GLY A 1 226 ? -17.338 10.070 -32.973 1.000 21.880 226 GLY A O 1
ATOM 1575 N N . LEU A 1 227 ? -18.247 11.389 -34.642 1.000 24.188 227 LEU A N 1
ATOM 1576 C CA . LEU A 1 227 ? -17.898 12.733 -34.155 1.000 21.649 227 LEU A CA 1
ATOM 1577 C C . LEU A 1 227 ? -19.201 13.493 -33.954 1.000 22.383 227 LEU A C 1
ATOM 1578 O O . LEU A 1 227 ? -20.090 13.383 -34.803 1.000 22.149 227 LEU A O 1
ATOM 1583 N N . SER A 1 228 ? -19.279 14.246 -32.858 1.000 22.938 228 SER A N 1
ATOM 1584 C CA . SER A 1 228 ? -20.413 15.129 -32.528 1.000 23.944 228 SER A CA 1
ATOM 1585 C C . SER A 1 228 ? -19.877 16.525 -32.198 1.000 25.617 228 SER A C 1
ATOM 1586 O O . SER A 1 228 ? -18.715 16.636 -31.764 1.000 27.916 228 SER A O 1
ATOM 1589 N N . ALA A 1 229 ? -20.690 17.556 -32.375 1.000 24.503 229 ALA A N 1
ATOM 1590 C CA . ALA A 1 229 ? -20.328 18.935 -31.979 1.000 24.098 229 ALA A CA 1
ATOM 1591 C C . ALA A 1 229 ? -21.599 19.750 -31.831 1.000 23.804 229 ALA A C 1
ATOM 1592 O O . ALA A 1 229 ? -22.620 19.380 -32.411 1.000 23.470 229 ALA A O 1
ATOM 1594 N N . SER A 1 230 ? -21.538 20.786 -31.007 1.000 25.195 230 SER A N 1
ATOM 1595 C CA . SER A 1 230 ? -22.690 21.681 -30.772 1.000 25.085 230 SER A CA 1
ATOM 1596 C C . SER A 1 230 ? -22.226 23.111 -30.475 1.000 23.989 230 SER A C 1
ATOM 1597 O O . SER A 1 230 ? -21.074 23.320 -30.053 1.000 22.530 230 SER A O 1
ATOM 1600 N N . THR A 1 231 ? -23.142 24.047 -30.689 1.000 23.711 231 THR A N 1
ATOM 1601 C CA . THR A 1 231 ? -23.095 25.454 -30.222 1.000 24.432 231 THR A CA 1
ATOM 1602 C C . THR A 1 231 ? -24.411 25.651 -29.465 1.000 25.364 231 THR A C 1
ATOM 1603 O O . THR A 1 231 ? -25.327 24.843 -29.671 1.000 27.746 231 THR A O 1
ATOM 1607 N N . GLY A 1 232 ? -24.490 26.625 -28.576 1.000 24.990 232 GLY A N 1
ATOM 1608 C CA . GLY A 1 232 ? -25.757 27.031 -27.946 1.000 24.504 232 GLY A CA 1
ATOM 1609 C C . GLY A 1 232 ? -25.892 28.530 -28.043 1.000 24.641 232 GLY A C 1
ATOM 1610 O O . GLY A 1 232 ? -25.905 29.052 -29.175 1.000 23.430 232 GLY A O 1
ATOM 1611 N N . LEU A 1 233 ? -25.934 29.215 -26.902 1.000 28.144 233 LEU A N 1
ATOM 1612 C CA . LEU A 1 233 ? -25.915 30.699 -26.847 1.000 27.693 233 LEU A CA 1
ATOM 1613 C C . LEU A 1 233 ? -24.593 31.177 -27.448 1.000 27.628 233 LEU A C 1
ATOM 1614 O O . LEU A 1 233 ? -24.611 32.096 -28.300 1.000 29.230 233 LEU A O 1
ATOM 1619 N N . TYR A 1 234 ? -23.478 30.591 -27.014 1.000 27.560 234 TYR A N 1
ATOM 1620 C CA . TYR A 1 234 ? -22.139 30.872 -27.581 1.000 28.418 234 TYR A CA 1
ATOM 1621 C C . TYR A 1 234 ? -21.859 29.797 -28.634 1.000 30.417 234 TYR A C 1
ATOM 1622 O O . TYR A 1 234 ? -22.494 28.705 -28.570 1.000 30.198 234 TYR A O 1
ATOM 1631 N N . LYS A 1 235 ? -20.974 30.123 -29.578 1.000 29.834 235 LYS A N 1
ATOM 1632 C CA . LYS A 1 235 ? -20.862 29.461 -30.902 1.000 32.107 235 LYS A CA 1
ATOM 1633 C C . LYS A 1 235 ? -19.394 29.406 -31.324 1.000 29.180 235 LYS A C 1
ATOM 1634 O O . LYS A 1 235 ? -18.607 30.209 -30.862 1.000 28.770 235 LYS A O 1
ATOM 1640 N N . GLU A 1 236 ? -19.069 28.488 -32.218 1.000 30.631 236 GLU A N 1
ATOM 1641 C CA . GLU A 1 236 ? -17.710 28.304 -32.768 1.000 30.383 236 GLU A CA 1
ATOM 1642 C C . GLU A 1 236 ? -17.874 27.486 -34.041 1.000 30.750 236 GLU A C 1
ATOM 1643 O O . GLU A 1 236 ? -18.922 26.803 -34.166 1.000 29.652 236 GLU A O 1
ATOM 1649 N N . THR A 1 237 ? -16.882 27.541 -34.926 1.000 29.356 237 THR A N 1
ATOM 1650 C CA . THR A 1 237 ? -16.750 26.574 -36.040 1.000 30.350 237 THR A CA 1
ATOM 1651 C C . THR A 1 237 ? -16.397 25.235 -35.398 1.000 29.285 237 THR A C 1
ATOM 1652 O O . THR A 1 237 ? -15.626 25.245 -34.439 1.000 32.459 237 THR A O 1
ATOM 1656 N N . ASN A 1 238 ? -16.977 24.146 -35.878 1.000 27.279 238 ASN A N 1
ATOM 1657 C CA . ASN A 1 238 ? -16.643 22.770 -35.444 1.000 26.490 238 ASN A CA 1
ATOM 1658 C C . ASN A 1 238 ? -16.194 21.994 -36.685 1.000 25.920 238 ASN A C 1
ATOM 1659 O O . ASN A 1 238 ? -16.831 20.989 -37.076 1.000 26.918 238 ASN A O 1
ATOM 1664 N N . THR A 1 239 ? -15.086 22.436 -37.250 1.000 26.118 239 THR A N 1
ATOM 1665 C CA . THR A 1 239 ? -14.543 21.962 -38.542 1.000 26.733 239 THR A CA 1
ATOM 1666 C C . THR A 1 239 ? -13.601 20.785 -38.301 1.000 26.011 239 THR A C 1
ATOM 1667 O O . THR A 1 239 ? -12.564 20.981 -37.657 1.000 24.812 239 THR A O 1
ATOM 1671 N N . ILE A 1 240 ? -13.923 19.634 -38.892 1.000 26.368 240 ILE A N 1
ATOM 1672 C CA . ILE A 1 240 ? -13.051 18.428 -38.939 1.000 26.343 240 ILE A CA 1
ATOM 1673 C C . ILE A 1 240 ? -12.287 18.402 -40.278 1.000 26.829 240 ILE A C 1
ATOM 1674 O O . ILE A 1 240 ? -12.976 18.424 -41.338 1.000 26.408 240 ILE A O 1
ATOM 1679 N N . LEU A 1 241 ? -10.945 18.333 -40.253 1.000 26.175 241 LEU A N 1
ATOM 1680 C CA . LEU A 1 241 ? -10.105 18.348 -41.488 1.000 27.358 241 LEU A CA 1
ATOM 1681 C C . LEU A 1 241 ? -9.664 16.927 -41.826 1.000 26.846 241 LEU A C 1
ATOM 1682 O O . LEU A 1 241 ? -9.384 16.665 -43.010 1.000 27.343 241 LEU A O 1
ATOM 1687 N N . SER A 1 242 ? -9.640 16.039 -40.833 1.000 27.615 242 SER A N 1
ATOM 1688 C CA . SER A 1 242 ? -9.276 14.617 -41.008 1.000 27.160 242 SER A CA 1
ATOM 1689 C C . SER A 1 242 ? -9.760 13.796 -39.811 1.000 26.113 242 SER A C 1
ATOM 1690 O O . SER A 1 242 ? -9.943 14.361 -38.725 1.000 24.271 242 SER A O 1
ATOM 1693 N N . TRP A 1 243 ? -9.975 12.505 -40.038 1.000 24.978 243 TRP A N 1
ATOM 1694 C CA . TRP A 1 243 ? -10.514 11.551 -39.051 1.000 25.786 243 TRP A CA 1
ATOM 1695 C C . TRP A 1 243 ? -10.126 10.144 -39.476 1.000 26.565 243 TRP A C 1
ATOM 1696 O O . TRP A 1 243 ? -10.516 9.716 -40.577 1.000 28.586 243 TRP A O 1
ATOM 1707 N N . SER A 1 244 ? -9.342 9.466 -38.657 1.000 26.090 244 SER A N 1
ATOM 1708 C CA . SER A 1 244 ? -9.032 8.043 -38.873 1.000 26.838 244 SER A CA 1
ATOM 1709 C C . SER A 1 244 ? -9.323 7.279 -37.588 1.000 26.137 244 SER A C 1
ATOM 1710 O O . SER A 1 244 ? -9.328 7.885 -36.483 1.000 24.681 244 SER A O 1
ATOM 1713 N N . PHE A 1 245 ? -9.587 5.988 -37.764 1.000 27.159 245 PHE A N 1
ATOM 1714 C CA . PHE A 1 245 ? -10.040 5.057 -36.707 1.000 25.408 245 PHE A CA 1
ATOM 1715 C C . PHE A 1 245 ? -9.522 3.673 -37.067 1.000 24.733 245 PHE A C 1
ATOM 1716 O O . PHE A 1 245 ? -9.556 3.305 -38.260 1.000 23.045 245 PHE A O 1
ATOM 1724 N N . THR A 1 246 ? -9.029 2.967 -36.056 1.000 22.928 246 THR A N 1
ATOM 1725 C CA . THR A 1 246 ? -8.620 1.552 -36.149 1.000 24.563 246 THR A CA 1
ATOM 1726 C C . THR A 1 246 ? -9.178 0.818 -34.935 1.000 24.497 246 THR A C 1
ATOM 1727 O O . THR A 1 246 ? -9.029 1.333 -33.816 1.000 25.351 246 THR A O 1
ATOM 1731 N N . SER A 1 247 ? -9.820 -0.318 -35.191 1.000 24.451 247 SER A N 1
ATOM 1732 C CA . SER A 1 247 ? -10.328 -1.262 -34.183 1.000 25.940 247 SER A CA 1
ATOM 1733 C C . SER A 1 247 ? -9.775 -2.649 -34.505 1.000 27.465 247 SER A C 1
ATOM 1734 O O . SER A 1 247 ? -9.936 -3.109 -35.660 1.000 25.391 247 SER A O 1
ATOM 1737 N N . LYS A 1 248 ? -9.132 -3.273 -33.519 1.000 28.647 248 LYS A N 1
ATOM 1738 C CA . LYS A 1 248 ? -8.618 -4.665 -33.596 1.000 29.606 248 LYS A CA 1
ATOM 1739 C C . LYS A 1 248 ? -9.332 -5.483 -32.530 1.000 27.331 248 LYS A C 1
ATOM 1740 O O . LYS A 1 248 ? -9.139 -5.212 -31.311 1.000 23.407 248 LYS A O 1
ATOM 1746 N N . LEU A 1 249 ? -10.164 -6.408 -32.996 1.000 26.578 249 LEU A N 1
ATOM 1747 C CA . LEU A 1 249 ? -10.870 -7.398 -32.148 1.000 30.095 249 LEU A CA 1
ATOM 1748 C C . LEU A 1 249 ? -9.987 -8.647 -32.061 1.000 29.226 249 LEU A C 1
ATOM 1749 O O .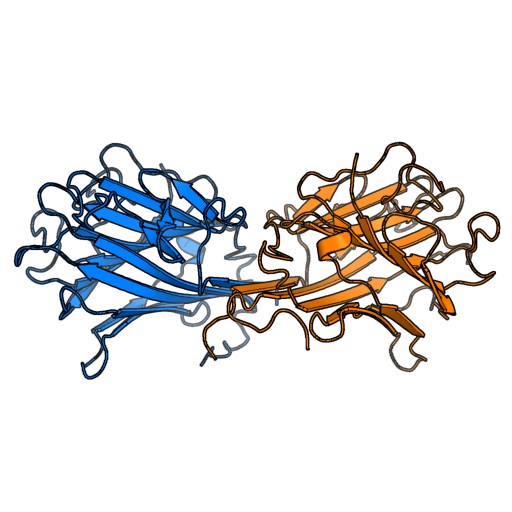 LEU A 1 249 ? -9.810 -9.312 -33.103 1.000 25.629 249 LEU A O 1
ATOM 1754 N N . LYS A 1 250 ? -9.421 -8.914 -30.882 1.000 28.687 250 LYS A N 1
ATOM 1755 C CA . LYS A 1 250 ? -8.313 -9.896 -30.726 1.000 31.977 250 LYS A CA 1
ATOM 1756 C C . LYS A 1 250 ? -8.346 -10.488 -29.322 1.000 31.091 250 LYS A C 1
ATOM 1757 O O . LYS A 1 250 ? -9.053 -9.938 -28.458 1.000 31.245 250 LYS A O 1
ATOM 1763 N N . SER A 1 251 ? -7.592 -11.563 -29.123 1.000 32.259 251 SER A N 1
ATOM 1764 C CA . SER A 1 251 ? -7.381 -12.210 -27.808 1.000 31.665 251 SER A CA 1
ATOM 1765 C C . SER A 1 251 ? -6.840 -11.194 -26.799 1.000 31.226 251 SER A C 1
ATOM 1766 O O . SER A 1 251 ? -5.865 -10.483 -27.134 1.000 30.955 251 SER A O 1
ATOM 1769 N N . ASN A 1 252 ? -7.390 -11.175 -25.582 1.000 30.744 252 ASN A N 1
ATOM 1770 C CA . ASN A 1 252 ? -6.887 -10.293 -24.496 1.000 32.086 252 ASN A CA 1
ATOM 1771 C C . ASN A 1 252 ? -5.707 -10.972 -23.786 1.000 34.138 252 ASN A C 1
ATOM 1772 O O . ASN A 1 252 ? -5.250 -10.422 -22.753 1.000 34.304 252 ASN A O 1
ATOM 1777 N N . GLU A 1 253 ? -5.219 -12.098 -24.313 1.000 35.909 253 GLU A N 1
ATOM 1778 C CA . GLU A 1 253 ? -3.938 -12.715 -23.886 1.000 40.804 253 GLU A CA 1
ATOM 1779 C C . GLU A 1 253 ? -2.771 -12.140 -24.692 1.000 43.547 253 GLU A C 1
ATOM 1780 O O . GLU A 1 253 ? -1.612 -12.346 -24.243 1.000 43.973 253 GLU A O 1
ATOM 1786 N N . ILE A 1 254 ? -3.033 -11.528 -25.855 1.000 45.071 254 ILE A N 1
ATOM 1787 C CA . ILE A 1 254 ? -1.949 -10.995 -26.738 1.000 48.873 254 ILE A CA 1
ATOM 1788 C C . ILE A 1 254 ? -1.876 -9.475 -26.606 1.000 50.329 254 ILE A C 1
ATOM 1789 O O . ILE A 1 254 ? -2.876 -8.780 -26.426 1.000 50.227 254 ILE A O 1
ATOM 1794 N N . PRO A 1 255 ? -0.652 -8.919 -26.699 1.000 51.856 255 PRO A N 1
ATOM 1795 C CA . PRO A 1 255 ? -0.445 -7.488 -26.506 1.000 52.330 255 PRO A CA 1
ATOM 1796 C C . PRO A 1 255 ? -0.809 -6.680 -27.763 1.000 44.034 255 PRO A C 1
ATOM 1797 O O . PRO A 1 255 ? -0.729 -7.176 -28.888 1.000 37.496 255 PRO A O 1
ATOM 1801 N N . ASP A 1 256 ? -1.248 -5.448 -27.535 1.000 40.310 256 ASP A N 1
ATOM 1802 C CA . ASP A 1 256 ? -1.603 -4.500 -28.614 1.000 41.517 256 ASP A CA 1
ATOM 1803 C C . ASP A 1 256 ? -0.315 -4.068 -29.314 1.000 42.473 256 ASP A C 1
ATOM 1804 O O . ASP A 1 256 ? 0.695 -3.824 -28.610 1.000 39.410 256 ASP A O 1
ATOM 1809 N N . ILE A 1 257 ? -0.366 -4.002 -30.644 1.000 44.563 257 ILE A N 1
ATOM 1810 C CA . ILE A 1 257 ? 0.601 -3.255 -31.494 1.000 45.683 257 ILE A CA 1
ATOM 1811 C C . ILE A 1 257 ? 0.160 -1.783 -31.519 1.000 48.675 257 ILE A C 1
ATOM 1812 O O . ILE A 1 257 ? -1.004 -1.513 -31.910 1.000 47.115 257 ILE A O 1
ATOM 1817 N N . ALA A 1 258 ? 1.046 -0.873 -31.102 1.000 49.401 258 ALA A N 1
ATOM 1818 C CA . ALA A 1 258 ? 0.885 0.593 -31.245 1.000 50.293 258 ALA A CA 1
ATOM 1819 C C . ALA A 1 258 ? 0.667 0.921 -32.731 1.000 54.307 258 ALA A C 1
ATOM 1820 O O . ALA A 1 258 ? 1.054 0.092 -33.589 1.000 57.869 258 ALA A O 1
ATOM 1822 N N . THR A 1 259 ? 0.065 2.072 -33.035 1.000 56.384 259 THR A N 1
ATOM 1823 C CA . THR A 1 259 ? -0.160 2.556 -34.425 1.000 61.734 259 THR A CA 1
ATOM 1824 C C . THR A 1 259 ? 1.069 3.340 -34.906 1.000 62.898 259 THR A C 1
ATOM 1825 O O . THR A 1 259 ? 1.595 3.035 -35.994 1.000 68.348 259 THR A O 1
ATOM 1829 N N . VAL A 1 260 ? 1.519 4.315 -34.129 1.000 63.036 260 VAL A N 1
ATOM 1830 C CA . VAL A 1 260 ? 2.685 5.160 -34.505 1.000 67.665 260 VAL A CA 1
ATOM 1831 C C . VAL A 1 260 ? 3.975 4.398 -34.174 1.000 66.063 260 VAL A C 1
ATOM 1832 O O . VAL A 1 260 ? 4.319 4.184 -33.015 1.000 63.027 260 VAL A O 1
ATOM 1836 N N . THR B 1 2 ? 2.863 10.234 -46.976 1.000 65.655 2 THR B N 1
ATOM 1837 C CA . THR B 1 2 ? 2.232 11.577 -46.749 1.000 63.604 2 THR B CA 1
ATOM 1838 C C . THR B 1 2 ? 0.855 11.353 -46.108 1.000 54.122 2 THR B C 1
ATOM 1839 O O . THR B 1 2 ? 0.593 10.234 -45.650 1.000 60.848 2 THR B O 1
ATOM 1843 N N . HIS B 1 3 ? -0.019 12.345 -46.182 1.000 53.633 3 HIS B N 1
ATOM 1844 C CA . HIS B 1 3 ? -1.166 12.595 -45.267 1.000 56.070 3 HIS B CA 1
ATOM 1845 C C . HIS B 1 3 ? -2.429 12.996 -46.055 1.000 54.789 3 HIS B C 1
ATOM 1846 O O . HIS B 1 3 ? -3.302 13.662 -45.455 1.000 48.671 3 HIS B O 1
ATOM 1853 N N . GLU B 1 4 ? -2.507 12.654 -47.350 1.000 54.190 4 GLU B N 1
ATOM 1854 C CA . GLU B 1 4 ? -3.446 13.250 -48.346 1.000 53.764 4 GLU B CA 1
ATOM 1855 C C . GLU B 1 4 ? -4.305 12.138 -48.973 1.000 46.698 4 GLU B C 1
ATOM 1856 O O . GLU B 1 4 ? -4.818 12.310 -50.085 1.000 46.126 4 GLU B O 1
ATOM 1862 N N . THR B 1 5 ? -4.500 11.057 -48.233 1.000 37.979 5 THR B N 1
ATOM 1863 C CA . THR B 1 5 ? -5.019 9.760 -48.710 1.000 36.060 5 THR B CA 1
ATOM 1864 C C . THR B 1 5 ? -6.296 9.424 -47.930 1.000 33.429 5 THR B C 1
ATOM 1865 O O . THR B 1 5 ? -6.258 9.511 -46.691 1.000 32.295 5 THR B O 1
ATOM 1869 N N . ASN B 1 6 ? -7.378 9.073 -48.625 1.000 30.951 6 ASN B N 1
ATOM 1870 C CA . ASN B 1 6 ? -8.563 8.397 -48.034 1.000 29.520 6 ASN B CA 1
ATOM 1871 C C . ASN B 1 6 ? -8.320 6.880 -48.101 1.000 31.532 6 ASN B C 1
ATOM 1872 O O . ASN B 1 6 ? -7.696 6.436 -49.090 1.000 33.950 6 ASN B O 1
ATOM 1877 N N . ALA B 1 7 ? -8.686 6.113 -47.061 1.000 27.474 7 ALA B N 1
ATOM 1878 C CA . ALA B 1 7 ? -8.419 4.657 -47.010 1.000 24.368 7 ALA B CA 1
ATOM 1879 C C . ALA B 1 7 ? -9.519 3.923 -46.257 1.000 23.739 7 ALA B C 1
ATOM 1880 O O . ALA B 1 7 ? -10.055 4.475 -45.284 1.000 21.210 7 ALA B O 1
ATOM 1882 N N . LEU B 1 8 ? -9.834 2.720 -46.730 1.000 23.065 8 LEU B N 1
ATOM 1883 C CA . LEU B 1 8 ? -10.641 1.718 -46.001 1.000 23.141 8 LEU B CA 1
ATOM 1884 C C . LEU B 1 8 ? -9.874 0.395 -45.974 1.000 23.651 8 LEU B C 1
ATOM 1885 O O . LEU B 1 8 ? -9.376 -0.017 -47.050 1.000 25.048 8 LEU B O 1
ATOM 1890 N N . HIS B 1 9 ? -9.750 -0.204 -44.788 1.000 22.282 9 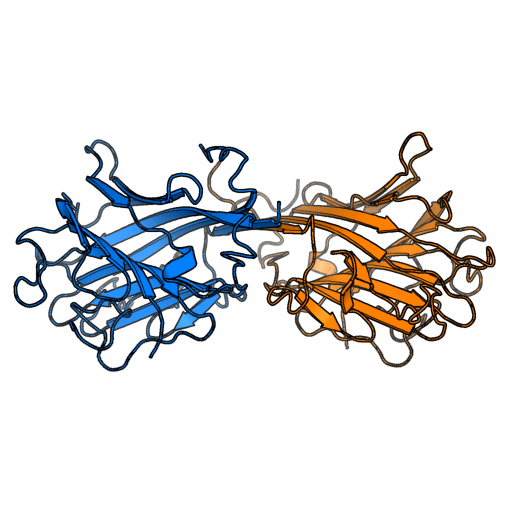HIS B N 1
ATOM 1891 C CA . HIS B 1 9 ? -9.172 -1.554 -44.560 1.000 24.389 9 HIS B CA 1
ATOM 1892 C C . HIS B 1 9 ? -10.134 -2.343 -43.668 1.000 23.242 9 HIS B C 1
ATOM 1893 O O . HIS B 1 9 ? -10.599 -1.798 -42.672 1.000 24.656 9 HIS B O 1
ATOM 1900 N N . PHE B 1 10 ? -10.460 -3.576 -44.041 1.000 22.522 10 PHE B N 1
ATOM 1901 C CA . PHE B 1 10 ? -11.107 -4.537 -43.126 1.000 21.861 10 PHE B CA 1
ATOM 1902 C C . PHE B 1 10 ? -10.386 -5.878 -43.259 1.000 23.623 10 PHE B C 1
ATOM 1903 O O . PHE B 1 10 ? -9.754 -6.160 -44.304 1.000 22.252 10 PHE B O 1
ATOM 1911 N N . MET B 1 11 ? -10.452 -6.664 -42.182 1.000 24.426 11 MET B N 1
ATOM 1912 C CA . MET B 1 11 ? -9.899 -8.033 -42.098 1.000 26.765 11 MET B CA 1
ATOM 1913 C C . MET B 1 11 ? -10.858 -8.895 -41.279 1.000 25.756 11 MET B C 1
ATOM 1914 O O . MET B 1 11 ? -11.186 -8.509 -40.145 1.000 24.677 11 MET B O 1
ATOM 1919 N N . PHE B 1 12 ? -11.281 -10.025 -41.841 1.000 27.413 12 PHE B N 1
ATOM 1920 C CA . PHE B 1 12 ? -11.993 -11.106 -41.118 1.000 28.608 12 PHE B CA 1
ATOM 1921 C C . PHE B 1 12 ? -11.075 -12.329 -41.097 1.000 29.081 12 PHE B C 1
ATOM 1922 O O . PHE B 1 12 ? -10.761 -12.835 -42.181 1.000 27.136 12 PHE B O 1
ATOM 1930 N N . ASN B 1 13 ? -10.617 -12.751 -39.918 1.000 29.418 13 ASN B N 1
ATOM 1931 C CA . ASN B 1 13 ? -9.932 -14.058 -39.740 1.000 31.272 13 ASN B CA 1
ATOM 1932 C C . ASN B 1 13 ? -10.957 -15.051 -39.207 1.000 33.084 13 ASN B C 1
ATOM 1933 O O . ASN B 1 13 ? -10.657 -16.242 -39.165 1.000 37.149 13 ASN B O 1
ATOM 1938 N N . GLN B 1 14 ? -12.138 -14.559 -38.870 1.000 33.702 14 GLN B N 1
ATOM 1939 C CA . GLN B 1 14 ? -13.213 -15.348 -38.244 1.000 36.809 14 GLN B CA 1
ATOM 1940 C C . GLN B 1 14 ? -14.541 -14.664 -38.551 1.000 33.425 14 GLN B C 1
ATOM 1941 O O . GLN B 1 14 ? -14.614 -13.427 -38.535 1.000 35.387 14 GLN B O 1
ATOM 1947 N N . PHE B 1 15 ? -15.546 -15.454 -38.866 1.000 32.047 15 PHE B N 1
ATOM 1948 C CA . PHE B 1 15 ? -16.936 -14.997 -39.070 1.000 32.206 15 PHE B CA 1
ATOM 1949 C C . PHE B 1 15 ? -17.772 -15.578 -37.945 1.000 36.639 15 PHE B C 1
ATOM 1950 O O . PHE B 1 15 ? -17.518 -16.735 -37.593 1.000 46.014 15 PHE B O 1
ATOM 1958 N N . SER B 1 16 ? -18.712 -14.822 -37.398 1.000 37.143 16 SER B N 1
ATOM 1959 C CA . SER B 1 16 ? -19.660 -15.341 -36.385 1.000 36.515 16 SER B CA 1
ATOM 1960 C C . SER B 1 16 ? -21.056 -15.256 -36.981 1.000 35.609 16 SER B C 1
ATOM 1961 O O . SER B 1 16 ? -21.196 -14.711 -38.084 1.000 35.176 16 SER B O 1
ATOM 1964 N N . LYS B 1 17 ? -22.043 -15.787 -36.271 1.000 35.965 17 LYS B N 1
ATOM 1965 C CA . LYS B 1 17 ? -23.470 -15.544 -36.556 1.000 34.190 17 LYS B CA 1
ATOM 1966 C C . LYS B 1 17 ? -23.703 -14.051 -36.352 1.000 34.986 17 LYS B C 1
ATOM 1967 O O . LYS B 1 17 ? -23.019 -13.471 -35.516 1.000 39.144 17 LYS B O 1
ATOM 1973 N N . ASP B 1 18 ? -24.593 -13.447 -37.130 1.000 35.565 18 ASP B N 1
ATOM 1974 C CA . ASP B 1 18 ? -24.924 -12.008 -37.011 1.000 37.202 18 ASP B CA 1
ATOM 1975 C C . ASP B 1 18 ? -23.627 -11.215 -37.170 1.000 34.035 18 ASP B C 1
ATOM 1976 O O . ASP B 1 18 ? -23.260 -10.480 -36.272 1.000 33.954 18 ASP B O 1
ATOM 1981 N 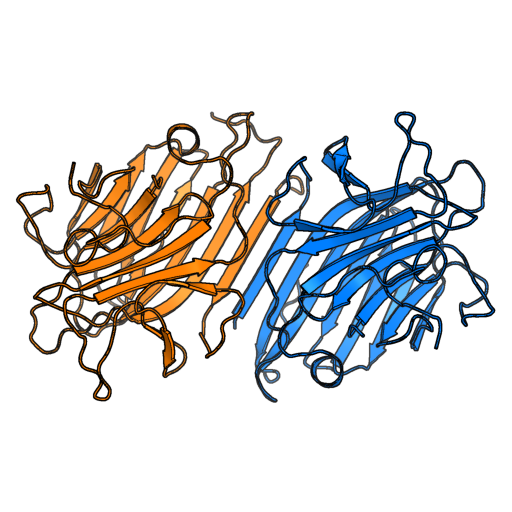N . GLN B 1 19 ? -22.976 -11.383 -38.307 1.000 32.684 19 GLN B N 1
ATOM 1982 C CA . GLN B 1 19 ? -21.813 -10.577 -38.732 1.000 33.801 19 GLN B CA 1
ATOM 1983 C C . GLN B 1 19 ? -22.396 -9.280 -39.307 1.000 34.106 19 GLN B C 1
ATOM 1984 O O . GLN B 1 19 ? -22.671 -9.239 -40.520 1.000 32.640 19 GLN B O 1
ATOM 1990 N N . LYS B 1 20 ? -22.637 -8.276 -38.450 1.000 32.141 20 LYS B N 1
ATOM 1991 C CA . LYS B 1 20 ? -23.462 -7.079 -38.767 1.000 30.400 20 LYS B CA 1
ATOM 1992 C C . LYS B 1 20 ? -22.773 -6.219 -39.826 1.000 28.105 20 LYS B C 1
ATOM 1993 O O . LYS B 1 20 ? -23.486 -5.493 -40.484 1.000 27.985 20 LYS B O 1
ATOM 1999 N N . ASP B 1 21 ? -21.455 -6.328 -40.009 1.000 29.185 21 ASP B N 1
ATOM 2000 C CA . ASP B 1 21 ? -20.709 -5.558 -41.041 1.000 28.127 21 ASP B CA 1
ATOM 2001 C C . ASP B 1 21 ? -20.619 -6.327 -42.363 1.000 27.376 21 ASP B C 1
ATOM 2002 O O . ASP B 1 21 ? -19.908 -5.865 -43.265 1.000 26.082 21 ASP B O 1
ATOM 2007 N N . LEU B 1 22 ? -21.315 -7.450 -42.497 1.000 29.244 22 LEU B N 1
ATOM 2008 C CA . LEU B 1 22 ? -21.468 -8.165 -43.796 1.000 31.076 22 LEU B CA 1
ATOM 2009 C C . LEU B 1 22 ? -22.935 -8.171 -44.236 1.000 28.652 22 LEU B C 1
ATOM 2010 O O . LEU B 1 22 ? -23.781 -8.587 -43.436 1.000 30.805 22 LEU B O 1
ATOM 2015 N N . ILE B 1 23 ? -23.208 -7.841 -45.496 1.000 26.351 23 ILE B N 1
ATOM 2016 C CA . ILE B 1 23 ? -24.525 -8.116 -46.142 1.000 25.878 23 ILE B CA 1
ATOM 2017 C C . ILE B 1 23 ? -24.467 -9.518 -46.756 1.000 24.280 23 ILE B C 1
ATOM 2018 O O . ILE B 1 23 ? -23.637 -9.752 -47.665 1.000 23.272 23 ILE B O 1
ATOM 2023 N N . LEU B 1 24 ? -25.284 -10.441 -46.264 1.000 23.330 24 LEU B N 1
ATOM 2024 C CA . LEU B 1 24 ? -25.370 -11.810 -46.850 1.000 23.761 24 LEU B CA 1
ATOM 2025 C C . LEU B 1 24 ? -26.556 -11.861 -47.814 1.000 22.787 24 LEU B C 1
ATOM 2026 O O . LEU B 1 24 ? -27.628 -11.420 -47.423 1.000 24.855 24 LEU B O 1
ATOM 2031 N N . GLN B 1 25 ? -26.346 -12.451 -48.987 1.000 22.482 25 GLN B N 1
ATOM 2032 C CA . GLN B 1 25 ? -27.341 -12.592 -50.072 1.000 23.990 25 GLN B CA 1
ATOM 2033 C C . GLN B 1 25 ? -27.419 -14.075 -50.442 1.000 25.679 25 GLN B C 1
ATOM 2034 O O . GLN B 1 25 ? -26.384 -14.769 -50.370 1.000 26.935 25 GLN B O 1
ATOM 2040 N N . GLY B 1 26 ? -28.598 -14.550 -50.833 1.000 27.090 26 GLY B N 1
ATOM 2041 C CA . GLY B 1 26 ? -28.798 -15.935 -51.304 1.000 27.950 26 GLY B CA 1
ATOM 2042 C C . GLY B 1 26 ? -28.565 -16.949 -50.193 1.000 27.040 26 GLY B C 1
ATOM 2043 O O . GLY B 1 26 ? -29.159 -16.778 -49.128 1.000 29.302 26 GLY B O 1
ATOM 2044 N N . ASP B 1 27 ? -27.761 -17.988 -50.436 1.000 26.318 27 ASP B N 1
ATOM 2045 C CA . ASP B 1 27 ? -27.611 -19.146 -49.514 1.000 25.779 27 ASP B CA 1
ATOM 2046 C C . ASP B 1 27 ? -26.465 -18.895 -48.533 1.000 25.630 27 ASP B C 1
ATOM 2047 O O . ASP B 1 27 ? -26.227 -19.750 -47.720 1.000 27.757 27 ASP B O 1
ATOM 2052 N N . ALA B 1 28 ? -25.806 -17.741 -48.590 1.000 26.977 28 ALA B N 1
ATOM 2053 C CA . ALA B 1 28 ? -24.588 -17.450 -47.804 1.000 28.484 28 ALA B CA 1
ATOM 2054 C C . ALA B 1 28 ? -24.921 -17.439 -46.311 1.000 27.250 28 ALA B C 1
ATOM 2055 O O . ALA B 1 28 ? -25.842 -16.747 -45.924 1.000 24.694 28 ALA B O 1
ATOM 2057 N N . THR B 1 29 ? -24.129 -18.136 -45.501 1.000 29.575 29 THR B N 1
ATOM 2058 C CA . THR B 1 29 ? -24.243 -18.098 -44.026 1.000 31.466 29 THR B CA 1
ATOM 2059 C C . THR B 1 29 ? -22.866 -17.905 -43.411 1.000 33.611 29 THR B C 1
ATOM 2060 O O . THR B 1 29 ? -21.856 -18.238 -44.074 1.000 31.101 29 THR B O 1
ATOM 2064 N N . THR B 1 30 ? -22.849 -17.396 -42.182 1.000 35.055 30 THR B N 1
ATOM 2065 C CA . THR B 1 30 ? -21.627 -17.207 -41.366 1.000 36.998 30 THR B CA 1
ATOM 2066 C C . THR B 1 30 ? -21.771 -18.045 -40.095 1.000 40.491 30 THR B C 1
ATOM 2067 O O . THR B 1 30 ? -22.908 -18.461 -39.797 1.000 41.824 30 THR B O 1
ATOM 2071 N N . GLY B 1 31 ? -20.638 -18.307 -39.432 1.000 45.714 31 GLY B N 1
ATOM 2072 C CA . GLY B 1 31 ? -20.545 -18.755 -38.030 1.000 48.974 31 GLY B CA 1
ATOM 2073 C C . GLY B 1 31 ? -20.822 -20.236 -37.889 1.000 51.068 31 GLY B C 1
ATOM 2074 O O . GLY B 1 31 ? -21.396 -20.625 -36.848 1.000 60.410 31 GLY B O 1
ATOM 2075 N N . THR B 1 32 ? -20.489 -21.014 -38.920 1.000 52.317 32 THR B N 1
ATOM 2076 C CA . THR B 1 32 ? -20.305 -22.487 -38.849 1.000 53.428 32 THR B CA 1
ATOM 2077 C C . THR B 1 32 ? -18.798 -22.746 -38.886 1.000 50.712 32 THR B C 1
ATOM 2078 O O . THR B 1 32 ? -18.182 -22.480 -39.939 1.000 48.614 32 THR B O 1
ATOM 2082 N N . ASP B 1 33 ? -18.245 -23.145 -37.736 1.000 46.885 33 ASP B N 1
ATOM 2083 C CA . ASP B 1 33 ? -16.791 -23.334 -37.484 1.000 46.605 33 ASP B CA 1
ATOM 2084 C C . ASP B 1 33 ? -16.034 -22.026 -37.746 1.000 41.590 33 ASP B C 1
ATOM 2085 O O . ASP B 1 33 ? -14.859 -22.100 -38.167 1.000 41.293 33 ASP B O 1
ATOM 2090 N N . GLY B 1 34 ? -16.680 -20.878 -37.504 1.000 36.078 34 GLY B N 1
ATOM 2091 C CA . GLY B 1 34 ? -16.093 -19.535 -37.678 1.000 33.741 34 GLY B CA 1
ATOM 2092 C C . GLY B 1 34 ? -15.823 -19.172 -39.137 1.000 32.588 34 GLY B C 1
ATOM 2093 O O . GLY B 1 34 ? -15.019 -18.231 -39.360 1.000 26.929 34 GLY B O 1
ATOM 2094 N N . ASN B 1 35 ? -16.490 -19.859 -40.078 1.000 30.669 35 ASN B N 1
ATOM 2095 C CA . ASN B 1 35 ? -16.309 -19.706 -41.545 1.000 29.395 35 ASN B CA 1
ATOM 2096 C C . ASN B 1 35 ? -17.505 -19.027 -42.212 1.000 29.294 35 ASN B C 1
ATOM 2097 O O . ASN B 1 35 ? -18.625 -18.996 -41.614 1.000 32.294 35 ASN B O 1
ATOM 2102 N N . LEU B 1 36 ? -17.271 -18.536 -43.430 1.000 24.013 36 LEU B N 1
ATOM 2103 C CA . LEU B 1 36 ? -18.321 -18.018 -44.327 1.000 25.017 36 LEU B CA 1
ATOM 2104 C C . LEU B 1 36 ? -18.605 -19.080 -45.385 1.000 25.791 36 LEU B C 1
ATOM 2105 O O . LEU B 1 36 ? -17.688 -19.380 -46.171 1.000 26.652 36 LEU B O 1
ATOM 2110 N N . GLU B 1 37 ? -19.801 -19.670 -45.369 1.000 24.438 37 GLU B N 1
ATOM 2111 C CA . GLU B 1 37 ? -20.230 -20.651 -46.398 1.000 28.242 37 GLU B CA 1
ATOM 2112 C C . GLU B 1 37 ? -21.027 -19.893 -47.459 1.000 27.100 37 GLU B C 1
ATOM 2113 O O . GLU B 1 37 ? -22.121 -19.435 -47.142 1.000 30.168 37 GLU B O 1
ATOM 2119 N N . LEU B 1 38 ? -20.484 -19.698 -48.655 1.000 25.100 38 LEU B N 1
ATOM 2120 C CA . LEU B 1 38 ? -21.167 -18.863 -49.682 1.000 26.238 38 LEU B CA 1
ATOM 2121 C C . LEU B 1 38 ? -22.325 -19.637 -50.305 1.000 29.698 38 LEU B C 1
ATOM 2122 O O . LEU B 1 38 ? -23.386 -18.990 -50.558 1.000 27.631 38 LEU B O 1
ATOM 2127 N N . THR B 1 39 ? -22.157 -20.960 -50.488 1.000 28.004 39 THR B N 1
ATOM 2128 C CA . THR B 1 39 ? -23.205 -21.866 -51.024 1.000 29.723 39 THR B CA 1
ATOM 2129 C C . THR B 1 39 ? -23.633 -22.867 -49.947 1.000 30.473 39 THR B C 1
ATOM 2130 O O . THR B 1 39 ? -22.849 -23.134 -49.003 1.000 30.082 39 THR B O 1
ATOM 2134 N N . ARG B 1 40 ? -24.837 -23.400 -50.132 1.000 33.083 40 ARG B N 1
ATOM 2135 C CA . ARG B 1 40 ? -25.571 -24.269 -49.178 1.000 38.539 40 ARG B CA 1
ATOM 2136 C C . ARG B 1 40 ? -24.771 -25.545 -48.922 1.000 33.050 40 ARG B C 1
ATOM 2137 O O . ARG B 1 40 ? -24.424 -26.223 -49.900 1.000 32.812 40 ARG B O 1
ATOM 2145 N N . VAL B 1 41 ? -24.478 -25.851 -47.660 1.000 32.840 41 VAL B N 1
ATOM 2146 C CA . VAL B 1 41 ? -23.857 -27.151 -47.258 1.000 37.767 41 VAL B CA 1
ATOM 2147 C C . VAL B 1 41 ? -24.855 -27.904 -46.364 1.000 39.814 41 VAL B C 1
ATOM 2148 O O . VAL B 1 41 ? -25.455 -27.275 -45.486 1.000 38.869 41 VAL B O 1
ATOM 2152 N N . SER B 1 42 ? -25.062 -29.197 -46.622 1.000 47.751 42 SER B N 1
ATOM 2153 C CA . SER B 1 42 ? -26.068 -30.051 -45.929 1.000 49.010 42 SER B CA 1
ATOM 2154 C C . SER B 1 42 ? -25.643 -30.253 -44.479 1.000 49.059 42 SER B C 1
ATOM 2155 O O . SER B 1 42 ? -24.458 -30.003 -44.173 1.000 48.925 42 SER B O 1
ATOM 2158 N N . SER B 1 43 ? -26.571 -30.695 -43.629 1.000 50.414 43 SER B N 1
ATOM 2159 C CA . SER B 1 43 ? -26.332 -30.893 -42.174 1.000 55.046 43 SER B CA 1
ATOM 2160 C C . SER B 1 43 ? -25.103 -31.805 -41.944 1.000 60.981 43 SER B C 1
ATOM 2161 O O . SER B 1 43 ? -24.443 -31.640 -40.898 1.000 67.226 43 SER B O 1
ATOM 2164 N N . ASN B 1 44 ? -24.752 -32.665 -42.918 1.000 63.599 44 ASN B N 1
ATOM 2165 C CA . ASN B 1 44 ? -23.659 -33.683 -42.853 1.000 60.895 44 ASN B CA 1
ATOM 2166 C C . ASN B 1 44 ? -22.351 -33.190 -43.496 1.000 60.090 44 ASN B C 1
ATOM 2167 O O . ASN B 1 44 ? -21.394 -33.988 -43.570 1.000 59.233 44 ASN B O 1
ATOM 2172 N N . GLY B 1 45 ? -22.313 -31.956 -44.005 1.000 56.512 45 GLY B N 1
ATOM 2173 C CA . GLY B 1 45 ? -21.092 -31.344 -44.568 1.000 51.538 45 GLY B CA 1
ATOM 2174 C C . GLY B 1 45 ? -21.001 -31.446 -46.085 1.000 47.956 45 GLY B C 1
ATOM 2175 O O . GLY B 1 45 ? -20.029 -30.887 -46.639 1.000 50.842 45 GLY B O 1
ATOM 2176 N N . SER B 1 46 ? -21.970 -32.081 -46.758 1.000 42.453 46 SER B N 1
ATOM 2177 C CA . SER B 1 46 ? -21.982 -32.241 -48.240 1.000 41.266 46 SER B CA 1
ATOM 2178 C C . SER B 1 46 ? -22.568 -31.001 -48.918 1.000 37.615 46 SER B C 1
ATOM 2179 O O . SER B 1 46 ? -23.653 -30.527 -48.558 1.000 33.679 46 SER B O 1
ATOM 2182 N N . PRO B 1 47 ? -21.883 -30.461 -49.952 1.000 33.872 47 PRO B N 1
ATOM 2183 C CA . PRO B 1 47 ? -22.387 -29.290 -50.664 1.000 34.907 47 PRO B CA 1
ATOM 2184 C C . PRO B 1 47 ? -23.656 -29.648 -51.456 1.000 32.674 47 PRO B C 1
ATOM 2185 O O . PRO B 1 47 ? -23.887 -30.806 -51.702 1.000 35.419 47 PRO B O 1
ATOM 2189 N N . GLN B 1 48 ? -24.454 -28.642 -51.802 1.000 32.164 48 GLN B N 1
ATOM 2190 C CA . GLN B 1 48 ? -25.714 -28.789 -52.576 1.000 34.224 48 GLN B CA 1
ATOM 2191 C C . GLN B 1 48 ? -25.554 -28.133 -53.954 1.000 30.614 48 GLN B C 1
ATOM 2192 O O . GLN B 1 48 ? -24.780 -27.137 -54.074 1.000 31.834 48 GLN B O 1
ATOM 2198 N N . GLY B 1 49 ? -26.242 -28.690 -54.951 1.000 28.174 49 GLY B N 1
ATOM 2199 C CA . GLY B 1 49 ? -26.397 -28.120 -56.296 1.000 27.525 49 GLY B CA 1
ATOM 2200 C C . GLY B 1 49 ? -27.378 -26.970 -56.309 1.000 30.249 49 GLY B C 1
ATOM 2201 O O . GLY B 1 49 ? -28.061 -26.745 -55.295 1.000 29.689 49 GLY B O 1
ATOM 2202 N N . SER B 1 50 ? -27.416 -26.241 -57.423 1.000 32.309 50 SER B N 1
ATOM 2203 C CA . SER B 1 50 ? -28.403 -25.170 -57.697 1.000 35.332 50 SER B CA 1
ATOM 2204 C C . SER B 1 50 ? -28.362 -24.132 -56.573 1.000 31.883 50 SER B C 1
ATOM 2205 O O . SER B 1 50 ? -29.431 -23.667 -56.165 1.000 29.148 50 SER B O 1
ATOM 2208 N N . SER B 1 51 ? -27.174 -23.795 -56.078 1.000 30.297 51 SER B N 1
ATOM 2209 C CA . SER B 1 51 ? -27.005 -22.838 -54.956 1.000 25.785 51 SER B CA 1
ATOM 2210 C C . SER B 1 51 ? -26.192 -21.632 -55.423 1.000 25.933 51 SER B C 1
ATOM 2211 O O . SER B 1 51 ? -25.276 -21.774 -56.296 1.000 26.433 51 SER B O 1
ATOM 2214 N N . VAL B 1 52 ? -26.511 -20.480 -54.849 1.000 24.968 52 VAL B N 1
ATOM 2215 C CA . VAL B 1 52 ? -25.804 -19.202 -55.104 1.000 24.836 52 VAL B CA 1
ATOM 2216 C C . VAL B 1 52 ? -25.865 -18.341 -53.838 1.000 23.635 52 VAL B C 1
ATOM 2217 O O . VAL B 1 52 ? -26.922 -18.283 -53.173 1.000 21.580 52 VAL B O 1
ATOM 2221 N N . GLY B 1 53 ? -24.747 -17.704 -53.507 1.000 24.075 53 GLY B N 1
ATOM 2222 C CA . GLY B 1 53 ? -24.660 -16.810 -52.338 1.000 24.539 53 GLY B CA 1
ATOM 2223 C C . GLY B 1 53 ? -23.510 -15.836 -52.435 1.000 24.546 53 GLY B C 1
ATOM 2224 O O . GLY B 1 53 ? -22.536 -16.117 -53.160 1.000 22.310 53 GLY B O 1
ATOM 2225 N N . ARG B 1 54 ? -23.643 -14.706 -51.745 1.000 24.603 54 ARG B N 1
ATOM 2226 C CA . ARG B 1 54 ? -22.622 -13.636 -51.755 1.000 24.044 54 ARG B CA 1
ATOM 2227 C C . ARG B 1 54 ? -22.600 -12.986 -50.379 1.000 23.680 54 ARG B C 1
ATOM 2228 O O . ARG B 1 54 ? -23.653 -13.023 -49.654 1.000 23.131 54 ARG B O 1
ATOM 2236 N N . ALA B 1 55 ? -21.444 -12.428 -50.047 1.000 21.159 55 ALA B N 1
ATOM 2237 C CA . ALA B 1 55 ? -21.208 -11.581 -48.864 1.000 21.519 55 ALA B CA 1
ATOM 2238 C C . ALA B 1 55 ? -20.596 -10.257 -49.328 1.000 22.215 55 ALA B C 1
ATOM 2239 O O . ALA B 1 55 ? -19.563 -10.297 -50.063 1.000 22.756 55 ALA B O 1
ATOM 2241 N N . LEU B 1 56 ? -21.217 -9.131 -48.981 1.000 21.989 56 LEU B N 1
ATOM 2242 C CA . LEU B 1 56 ? -20.678 -7.788 -49.340 1.000 24.225 56 LEU B CA 1
ATOM 2243 C C . LEU B 1 56 ? -20.284 -7.049 -48.065 1.000 22.163 56 LEU B C 1
ATOM 2244 O O . LEU B 1 56 ? -20.990 -7.188 -47.038 1.000 18.789 56 LEU B O 1
ATOM 2249 N N . PHE B 1 57 ? -19.177 -6.316 -48.102 1.000 21.168 57 PHE B N 1
ATOM 2250 C CA . PHE B 1 57 ? -18.818 -5.439 -46.963 1.000 22.980 57 PHE B CA 1
ATOM 2251 C C . PHE B 1 57 ? -19.861 -4.307 -46.898 1.000 23.123 57 PHE B C 1
ATOM 2252 O O . PHE B 1 57 ? -20.342 -3.805 -47.910 1.000 20.489 57 PHE B O 1
ATOM 2260 N N . TYR B 1 58 ? -20.253 -3.950 -45.691 1.000 27.263 58 TYR B N 1
ATOM 2261 C CA . TYR B 1 58 ? -21.364 -3.012 -45.407 1.000 29.812 58 TYR B CA 1
ATOM 2262 C C . TYR B 1 58 ? -21.029 -1.584 -45.904 1.000 29.295 58 TYR B C 1
ATOM 2263 O O . TYR B 1 58 ? -21.889 -0.957 -46.528 1.000 27.948 58 TYR B O 1
ATOM 2272 N N . ALA B 1 59 ? -19.831 -1.057 -45.627 1.000 28.891 59 ALA B N 1
ATOM 2273 C CA . ALA B 1 59 ? -19.420 0.314 -46.029 1.000 27.353 59 ALA B CA 1
ATOM 2274 C C . ALA B 1 59 ? -19.186 0.334 -47.536 1.000 29.111 59 ALA B C 1
ATOM 2275 O O . ALA B 1 59 ? -18.416 -0.475 -48.043 1.000 30.072 59 ALA B O 1
ATOM 2277 N N . PRO B 1 60 ? -19.850 1.233 -48.297 1.000 28.950 60 PRO B N 1
ATOM 2278 C CA . PRO B 1 60 ? -19.457 1.512 -49.673 1.000 30.060 60 PRO B CA 1
ATOM 2279 C C . PRO B 1 60 ? -18.001 1.992 -49.754 1.000 28.555 60 PRO B C 1
ATOM 2280 O O . PRO B 1 60 ? -17.515 2.599 -48.815 1.000 28.171 60 PRO B O 1
ATOM 2284 N N . VAL B 1 61 ? -17.353 1.734 -50.883 1.000 27.484 61 VAL B N 1
ATOM 2285 C CA . VAL B 1 61 ? -15.940 2.117 -51.144 1.000 25.341 61 VAL B CA 1
ATOM 2286 C C . VAL B 1 61 ? -15.917 3.158 -52.277 1.000 25.262 61 VAL B C 1
ATOM 2287 O O . VAL B 1 61 ? -16.558 2.927 -53.323 1.000 22.506 61 VAL B O 1
ATOM 2291 N N . HIS B 1 62 ? -15.199 4.265 -52.076 1.000 25.420 62 HIS B N 1
ATOM 2292 C CA . HIS B 1 62 ? -15.010 5.357 -53.065 1.000 25.720 62 HIS B CA 1
ATOM 2293 C C . HIS B 1 62 ? -13.851 4.983 -54.004 1.000 28.131 62 HIS B C 1
ATOM 2294 O O . HIS B 1 62 ? -12.696 5.038 -53.573 1.000 27.384 62 HIS B O 1
ATOM 2301 N N . ILE B 1 63 ? -14.139 4.660 -55.261 1.000 29.289 63 ILE B N 1
ATOM 2302 C CA . ILE B 1 63 ? -13.164 3.978 -56.159 1.000 30.359 63 ILE B CA 1
ATOM 2303 C C . ILE B 1 63 ? -12.620 4.961 -57.219 1.000 28.739 63 ILE B C 1
ATOM 2304 O O . ILE B 1 63 ? -11.419 4.815 -57.630 1.000 26.980 63 ILE B O 1
ATOM 2309 N N . TRP B 1 64 ? -13.380 5.987 -57.612 1.000 26.769 64 TRP B N 1
ATOM 2310 C CA . TRP B 1 64 ? -12.810 7.065 -58.472 1.000 27.011 64 TRP B CA 1
ATOM 2311 C C . TRP B 1 64 ? -13.466 8.407 -58.187 1.000 26.518 64 TRP B C 1
ATOM 2312 O O . TRP B 1 64 ? -14.444 8.431 -57.466 1.000 27.060 64 TRP B O 1
ATOM 2323 N N . GLU B 1 65 ? -12.908 9.481 -58.729 1.000 27.845 65 GLU B N 1
ATOM 2324 C CA . GLU B 1 65 ? -13.444 10.852 -58.563 1.000 29.956 65 GLU B CA 1
ATOM 2325 C C . GLU B 1 65 ? -13.424 11.555 -59.910 1.000 28.044 65 GLU B C 1
ATOM 2326 O O . GLU B 1 65 ? -12.723 11.089 -60.804 1.000 27.380 65 GLU B O 1
ATOM 2332 N N . SER B 1 66 ? -14.126 12.676 -60.025 1.000 29.719 66 SER B N 1
ATOM 2333 C CA . SER B 1 66 ? -14.425 13.335 -61.327 1.000 30.087 66 SER B CA 1
ATOM 2334 C C . SER B 1 66 ? -13.133 13.838 -61.974 1.000 27.662 66 SER B C 1
ATOM 2335 O O . SER B 1 66 ? -13.171 14.146 -63.150 1.000 25.011 66 SER B O 1
ATOM 2338 N N . SER B 1 67 ? -12.054 13.901 -61.187 1.000 29.134 67 SER B N 1
ATOM 2339 C CA . SER B 1 67 ? -10.644 14.196 -61.566 1.000 29.752 67 SER B CA 1
ATOM 2340 C C . SER B 1 67 ? -9.965 13.061 -62.349 1.000 29.811 67 SER B C 1
ATOM 2341 O O . SER B 1 67 ? -8.794 13.262 -62.770 1.000 30.911 67 SER B O 1
ATOM 2344 N N . ALA B 1 68 ? -10.612 11.897 -62.466 1.000 28.245 68 ALA B N 1
ATOM 2345 C CA . ALA B 1 68 ? -10.075 10.672 -63.102 1.000 29.693 68 ALA B CA 1
ATOM 2346 C C . ALA B 1 68 ? -9.006 10.047 -62.198 1.000 30.228 68 ALA B C 1
ATOM 2347 O O . ALA B 1 68 ? -8.236 9.178 -62.686 1.000 27.916 68 ALA B O 1
ATOM 2349 N N . VAL B 1 69 ? -8.958 10.471 -60.933 1.000 28.446 69 VAL B N 1
ATOM 2350 C CA . VAL B 1 69 ? -8.152 9.795 -59.883 1.000 28.647 69 VAL B CA 1
ATOM 2351 C C . VAL B 1 69 ? -8.909 8.523 -59.503 1.000 27.219 69 VAL B C 1
ATOM 2352 O O . VAL B 1 69 ? -10.133 8.622 -59.167 1.000 25.220 69 VAL B O 1
ATOM 2356 N N . VAL B 1 70 ? -8.203 7.397 -59.554 1.000 25.096 70 VAL B N 1
ATOM 2357 C CA . VAL B 1 70 ? -8.756 6.037 -59.307 1.000 25.347 70 VAL B CA 1
ATOM 2358 C C . VAL B 1 70 ? -8.031 5.442 -58.098 1.000 24.430 70 VAL B C 1
ATOM 2359 O O . VAL B 1 70 ? -6.792 5.552 -58.029 1.000 24.018 70 VAL B O 1
ATOM 2363 N N . ALA B 1 71 ? -8.785 4.823 -57.187 1.000 23.861 71 ALA B N 1
ATOM 2364 C CA . ALA B 1 71 ? -8.273 4.091 -56.008 1.000 23.607 71 ALA B CA 1
ATOM 2365 C C . ALA B 1 71 ? -7.329 2.979 -56.458 1.000 25.599 71 ALA B C 1
ATOM 2366 O O . ALA B 1 71 ? -7.634 2.396 -57.498 1.000 27.114 71 ALA B O 1
ATOM 2368 N N . SER B 1 72 ? -6.264 2.672 -55.700 1.000 25.891 72 SER B N 1
ATOM 2369 C CA . SER B 1 72 ? -5.559 1.359 -55.760 1.000 25.783 72 SER B CA 1
ATOM 2370 C C . SER B 1 72 ? -6.201 0.489 -54.700 1.000 26.631 72 SER B C 1
ATOM 2371 O O . SER B 1 72 ? -6.697 1.074 -53.727 1.000 29.032 72 SER B O 1
ATOM 2374 N N . PHE B 1 73 ? -6.217 -0.833 -54.867 1.000 24.699 73 PHE B N 1
ATOM 2375 C CA . PHE B 1 73 ? -6.794 -1.712 -53.826 1.000 25.681 73 PHE B CA 1
ATOM 2376 C C . PHE B 1 73 ? -6.114 -3.089 -53.879 1.000 27.901 73 PHE B C 1
ATOM 2377 O O . PHE B 1 73 ? -5.449 -3.450 -54.883 1.000 25.960 73 PHE B O 1
ATOM 2385 N N . GLU B 1 74 ? -6.188 -3.776 -52.741 1.000 27.275 74 GLU B N 1
ATOM 2386 C CA . GLU B 1 74 ? -5.708 -5.153 -52.490 1.000 28.452 74 GLU B CA 1
ATOM 2387 C C . GLU B 1 74 ? -6.887 -5.893 -51.833 1.000 28.414 74 GLU B C 1
ATOM 2388 O O . GLU B 1 74 ? -7.565 -5.298 -50.955 1.000 24.068 74 GLU B O 1
ATOM 2394 N N . ALA B 1 75 ? -7.132 -7.140 -52.228 1.000 26.398 75 ALA B N 1
ATOM 2395 C CA . ALA B 1 75 ? -8.029 -8.077 -51.531 1.000 25.014 75 ALA B CA 1
ATOM 2396 C C . ALA B 1 75 ? -7.282 -9.390 -51.353 1.000 25.213 75 ALA B C 1
ATOM 2397 O O . ALA B 1 75 ? -6.507 -9.760 -52.243 1.000 24.370 75 ALA B O 1
ATOM 2399 N N . THR B 1 76 ? -7.448 -10.019 -50.197 1.000 25.186 76 THR B N 1
ATOM 2400 C CA . THR B 1 76 ? -6.891 -11.366 -49.925 1.000 29.087 76 THR B CA 1
ATOM 2401 C C . THR B 1 76 ? -7.994 -12.219 -49.307 1.000 26.455 76 THR B C 1
ATOM 2402 O O . THR B 1 76 ? -8.724 -11.720 -48.405 1.000 26.645 76 THR B O 1
ATOM 2406 N N . PHE B 1 77 ? -8.145 -13.446 -49.781 1.000 24.634 77 PHE B N 1
ATOM 2407 C CA . PHE B 1 77 ? -9.014 -14.425 -49.078 1.000 25.657 77 PHE B CA 1
ATOM 2408 C C . PHE B 1 77 ? -8.422 -15.835 -49.146 1.000 26.623 77 PHE B C 1
ATOM 2409 O O . PHE B 1 77 ? -7.677 -16.187 -50.095 1.000 23.451 77 PHE B O 1
ATOM 2417 N N . THR B 1 78 ? -8.786 -16.614 -48.128 1.000 26.436 78 THR B N 1
ATOM 2418 C CA . THR B 1 78 ? -8.478 -18.051 -47.984 1.000 26.187 78 THR B CA 1
ATOM 2419 C C . THR B 1 78 ? -9.803 -18.797 -48.078 1.000 27.633 78 THR B C 1
ATOM 2420 O O . THR B 1 78 ? -10.828 -18.322 -47.485 1.000 26.119 78 THR B O 1
ATOM 2424 N N . PHE B 1 79 ? -9.786 -19.877 -48.856 1.000 25.232 79 PHE B N 1
ATOM 2425 C CA . PHE B 1 79 ? -10.986 -20.633 -49.258 1.000 24.933 79 PHE B CA 1
ATOM 2426 C C . PHE B 1 79 ? -10.690 -22.124 -49.180 1.000 26.826 79 PHE B C 1
ATOM 2427 O O . PHE B 1 79 ? -9.516 -22.565 -49.294 1.000 25.389 79 PHE B O 1
ATOM 2435 N N . LEU B 1 80 ? -11.757 -22.888 -48.980 1.000 28.028 80 LEU B N 1
ATOM 2436 C CA . LEU B 1 80 ? -11.716 -24.363 -48.983 1.000 29.282 80 LEU B CA 1
ATOM 2437 C C . LEU B 1 80 ? -12.822 -24.835 -49.924 1.000 30.766 80 LEU B C 1
ATOM 2438 O O . LEU B 1 80 ? -14.026 -24.665 -49.597 1.000 31.776 80 LEU B O 1
ATOM 2443 N N . ILE B 1 81 ? -12.414 -25.312 -51.096 1.000 29.763 81 ILE B N 1
ATOM 2444 C CA . ILE B 1 81 ? -13.312 -25.990 -52.072 1.000 32.254 81 ILE B CA 1
ATOM 2445 C C . ILE B 1 81 ? -13.111 -27.497 -51.937 1.000 31.676 81 ILE B C 1
ATOM 2446 O O . ILE B 1 81 ? -12.002 -27.956 -52.289 1.000 32.436 81 ILE B O 1
ATOM 2451 N N . LYS B 1 82 ? -14.123 -28.201 -51.423 1.000 31.786 82 LYS B N 1
ATOM 2452 C CA . LYS B 1 82 ? -14.187 -29.681 -51.359 1.000 35.975 82 LYS B CA 1
ATOM 2453 C C . LYS B 1 82 ? -15.340 -30.140 -52.247 1.000 36.968 82 LYS B C 1
ATOM 2454 O O . LYS B 1 82 ? -16.425 -29.532 -52.157 1.000 38.030 82 LYS B O 1
ATOM 2460 N N . SER B 1 83 ? -15.104 -31.154 -53.077 1.000 35.934 83 SER B N 1
ATOM 2461 C CA . SER B 1 83 ? -16.149 -31.933 -53.781 1.000 40.852 83 SER B CA 1
ATOM 2462 C C . SER B 1 83 ? -15.871 -33.412 -53.531 1.000 39.512 83 SER B C 1
ATOM 2463 O O . SER B 1 83 ? -14.960 -33.977 -54.120 1.000 41.653 83 SER B O 1
ATOM 2466 N N . PRO B 1 84 ? -16.593 -34.079 -52.614 1.000 42.790 84 PRO B N 1
ATOM 2467 C CA . PRO B 1 84 ? -16.330 -35.492 -52.315 1.000 48.691 84 PRO B CA 1
ATOM 2468 C C . PRO B 1 84 ? -16.355 -36.421 -53.546 1.000 52.168 84 PRO B C 1
ATOM 2469 O O . PRO B 1 84 ? -15.672 -37.406 -53.514 1.000 53.331 84 PRO B O 1
ATOM 2473 N N . ASP B 1 85 ? -17.087 -36.056 -54.609 1.000 56.329 85 ASP B N 1
ATOM 2474 C CA . ASP B 1 85 ? -17.280 -36.882 -55.835 1.000 51.755 85 ASP B CA 1
ATOM 2475 C C . ASP B 1 85 ? -16.205 -36.563 -56.899 1.000 50.968 85 ASP B C 1
ATOM 2476 O O . ASP B 1 85 ? -16.254 -37.165 -57.995 1.000 46.259 85 ASP B O 1
ATOM 2481 N N . SER B 1 86 ? -15.276 -35.637 -56.626 1.000 51.432 86 SER B N 1
ATOM 2482 C CA . SER B 1 86 ? -14.282 -35.127 -57.613 1.000 51.701 86 SER B CA 1
ATOM 2483 C C . SER B 1 86 ? -15.001 -34.597 -58.862 1.000 47.997 86 SER B C 1
ATOM 2484 O O . SER B 1 86 ? -14.449 -34.753 -59.976 1.000 42.612 86 SER B O 1
ATOM 2487 N N . HIS B 1 87 ? -16.176 -33.987 -58.680 1.000 43.141 87 HIS B N 1
ATOM 2488 C CA . HIS B 1 87 ? -16.985 -33.353 -59.758 1.000 43.158 87 HIS B CA 1
ATOM 2489 C C . HIS B 1 87 ? -17.358 -31.934 -59.335 1.000 38.274 87 HIS B C 1
ATOM 2490 O O . HIS B 1 87 ? -18.520 -31.648 -59.080 1.000 34.976 87 HIS B O 1
ATOM 2497 N N . PRO B 1 88 ? -16.386 -31.011 -59.178 1.000 33.839 88 PRO B N 1
ATOM 2498 C CA . PRO B 1 88 ? -16.686 -29.694 -58.618 1.000 32.471 88 PRO B CA 1
ATOM 2499 C C . PRO B 1 88 ? -17.304 -28.731 -59.639 1.000 31.655 88 PRO B C 1
ATOM 2500 O O . PRO B 1 88 ? -16.978 -28.813 -60.808 1.000 30.942 88 PRO B O 1
ATOM 2504 N N . ALA B 1 89 ? -18.192 -27.860 -59.161 1.000 30.270 89 ALA B N 1
ATOM 2505 C CA . ALA B 1 89 ? -18.684 -26.646 -59.858 1.000 31.074 89 ALA B CA 1
ATOM 2506 C C . ALA B 1 89 ? -19.307 -25.696 -58.833 1.000 29.781 89 ALA B C 1
ATOM 2507 O O . ALA B 1 89 ? -19.748 -26.153 -57.777 1.000 27.433 89 ALA B O 1
ATOM 2509 N N . ASP B 1 90 ? -19.399 -24.397 -59.144 1.000 30.099 90 ASP B N 1
ATOM 2510 C CA . ASP B 1 90 ? -18.983 -23.770 -60.396 1.000 30.368 90 ASP B CA 1
ATOM 2511 C C . ASP B 1 90 ? -17.837 -22.781 -60.127 1.000 30.756 90 ASP B C 1
ATOM 2512 O O . ASP B 1 90 ? -17.063 -22.498 -61.088 1.000 28.554 90 ASP B O 1
ATOM 2517 N N . GLY B 1 91 ? -17.706 -22.294 -58.877 1.000 29.977 91 GLY B N 1
ATOM 2518 C CA . GLY B 1 91 ? -16.534 -21.523 -58.418 1.000 28.648 91 GLY B CA 1
ATOM 2519 C C . GLY B 1 91 ? -16.865 -20.340 -57.505 1.000 27.637 91 GLY B C 1
ATOM 2520 O O . GLY B 1 91 ? -18.044 -20.132 -57.103 1.000 25.039 91 GLY B O 1
ATOM 2521 N N . ILE B 1 92 ? -15.818 -19.598 -57.174 1.000 26.787 92 ILE B N 1
ATOM 2522 C CA . ILE B 1 92 ? -15.834 -18.435 -56.251 1.000 26.784 92 ILE B CA 1
ATOM 2523 C C . ILE B 1 92 ? -15.382 -17.216 -57.055 1.000 27.022 92 ILE B C 1
ATOM 2524 O O . ILE B 1 92 ? -14.512 -17.354 -57.950 1.000 24.929 92 ILE B O 1
ATOM 2529 N N . ALA B 1 93 ? -15.921 -16.050 -56.739 1.000 26.017 93 ALA B N 1
ATOM 2530 C CA . ALA B 1 93 ? -15.462 -14.769 -57.315 1.000 26.838 93 ALA B CA 1
ATOM 2531 C C . ALA B 1 93 ? -15.380 -13.707 -56.220 1.000 26.151 93 ALA B C 1
ATOM 2532 O O . ALA B 1 93 ? -16.292 -13.652 -55.350 1.000 25.113 93 ALA B O 1
ATOM 2534 N N . PHE B 1 94 ? -14.314 -12.911 -56.285 1.000 24.892 94 PHE B N 1
ATOM 2535 C CA . PHE B 1 94 ? -14.207 -11.570 -55.669 1.000 26.599 94 PHE B CA 1
ATOM 2536 C C . PHE B 1 94 ? -14.745 -10.560 -56.671 1.000 27.328 94 PHE B C 1
ATOM 2537 O O . PHE B 1 94 ? -14.330 -10.588 -57.869 1.000 27.360 94 PHE B O 1
ATOM 2545 N N . PHE B 1 95 ? -15.665 -9.706 -56.234 1.000 25.487 95 PHE B N 1
ATOM 2546 C CA . PHE B 1 95 ? -16.283 -8.736 -57.160 1.000 25.979 95 PHE B CA 1
ATOM 2547 C C . PHE B 1 95 ? -16.367 -7.355 -56.500 1.000 26.426 95 PHE B C 1
ATOM 2548 O O . PHE B 1 95 ? -16.195 -7.194 -55.247 1.000 22.679 95 PHE B O 1
ATOM 2556 N N . ILE B 1 96 ? -16.604 -6.389 -57.391 1.000 24.135 96 ILE B N 1
ATOM 2557 C CA . ILE B 1 96 ? -16.845 -4.951 -57.128 1.000 25.228 96 ILE B CA 1
ATOM 2558 C C . ILE B 1 96 ? -18.084 -4.612 -57.935 1.000 26.287 96 ILE B C 1
ATOM 2559 O O . ILE B 1 96 ? -18.104 -4.981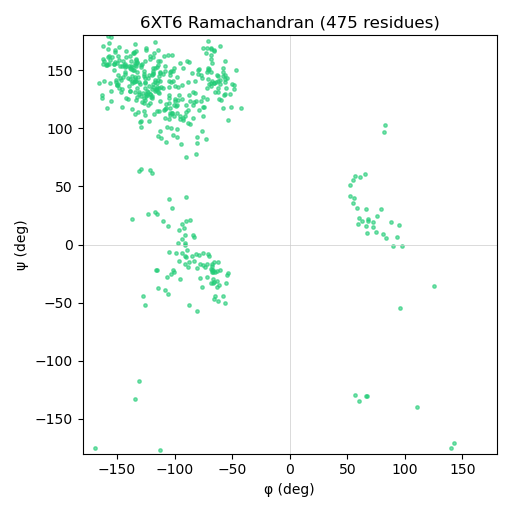 -59.116 1.000 24.927 96 ILE B O 1
ATOM 2564 N N . SER B 1 97 ? -19.077 -3.988 -57.303 1.000 27.155 97 SER B N 1
ATOM 2565 C CA . SER B 1 97 ? -20.418 -3.750 -57.889 1.000 29.611 97 SER B CA 1
ATOM 2566 C C . SER B 1 97 ? -20.942 -2.378 -57.470 1.000 27.283 97 SER B C 1
ATOM 2567 O O . SER B 1 97 ? -20.459 -1.806 -56.490 1.000 25.771 97 SER B O 1
ATOM 2570 N N . ASN B 1 98 ? -21.921 -1.882 -58.206 1.000 29.750 98 ASN B N 1
ATOM 2571 C CA . ASN B 1 98 ? -22.836 -0.832 -57.698 1.000 30.884 98 ASN B CA 1
ATOM 2572 C C . ASN B 1 98 ? -23.270 -1.283 -56.299 1.000 31.069 98 ASN B C 1
ATOM 2573 O O . ASN B 1 98 ? -23.241 -2.520 -56.017 1.000 30.533 98 ASN B O 1
ATOM 2578 N N . ILE B 1 99 ? -23.560 -0.307 -55.444 1.000 30.232 99 ILE B N 1
ATOM 2579 C CA . ILE B 1 99 ? -23.684 -0.469 -53.964 1.000 32.719 99 ILE B CA 1
ATOM 2580 C C . ILE B 1 99 ? -24.898 -1.350 -53.621 1.000 27.872 99 ILE B C 1
ATOM 2581 O O . ILE B 1 99 ? -24.817 -2.104 -52.630 1.000 27.123 99 ILE B O 1
ATOM 2586 N N . ASP B 1 100 ? -25.970 -1.282 -54.405 1.000 29.123 100 ASP B N 1
ATOM 2587 C CA . ASP B 1 100 ? -27.282 -1.939 -54.108 1.000 32.196 100 ASP B CA 1
ATOM 2588 C C . ASP B 1 100 ? -27.453 -3.163 -55.019 1.000 30.647 100 ASP B C 1
ATOM 2589 O O . ASP B 1 100 ? -28.568 -3.650 -55.150 1.000 27.912 100 ASP B O 1
ATOM 2594 N N . SER B 1 101 ? -26.363 -3.618 -55.635 1.000 29.520 101 SER B N 1
ATOM 2595 C CA . SER B 1 101 ? -26.256 -4.885 -56.395 1.000 28.201 101 SER B CA 1
ATOM 2596 C C . SER B 1 101 ? -26.830 -6.066 -55.606 1.000 28.003 101 SER B C 1
ATOM 2597 O O . SER B 1 101 ? -26.474 -6.245 -54.400 1.000 28.298 101 SER B O 1
ATOM 2600 N N . SER B 1 102 ? -27.586 -6.914 -56.296 1.000 27.509 102 SER B N 1
ATOM 2601 C CA . SER B 1 102 ? -28.153 -8.163 -55.738 1.000 30.306 102 SER B CA 1
ATOM 2602 C C . SER B 1 102 ? -27.919 -9.310 -56.722 1.000 27.709 102 SER B C 1
ATOM 2603 O O . SER B 1 102 ? -27.549 -9.047 -57.871 1.000 24.202 102 SER B O 1
ATOM 2606 N N . ILE B 1 103 ? -28.125 -10.533 -56.250 1.000 25.282 103 ILE B N 1
ATOM 2607 C CA . ILE B 1 103 ? -27.969 -11.777 -57.050 1.000 26.360 103 ILE B CA 1
ATOM 2608 C C . ILE B 1 103 ? -28.895 -11.719 -58.264 1.000 25.458 103 ILE B C 1
ATOM 2609 O O . ILE B 1 103 ? -30.122 -11.711 -58.116 1.000 26.511 103 ILE B O 1
ATOM 2614 N N . PRO B 1 104 ? -28.358 -11.723 -59.504 1.000 26.482 104 PRO B N 1
ATOM 2615 C CA . PRO B 1 104 ? -29.214 -11.735 -60.687 1.000 28.160 104 PRO B CA 1
ATOM 2616 C C . PRO B 1 104 ? -30.070 -13.010 -60.730 1.000 28.727 104 PRO B C 1
ATOM 2617 O O . PRO B 1 104 ? -29.630 -14.055 -60.279 1.000 29.633 104 PRO B O 1
ATOM 2621 N N . SER B 1 105 ? -31.293 -12.907 -61.231 1.000 34.995 105 SER B N 1
ATOM 2622 C CA . SER B 1 105 ? -32.184 -14.076 -61.476 1.000 38.248 105 SER B CA 1
ATOM 2623 C C . SER B 1 105 ? -31.440 -15.142 -62.301 1.000 34.981 105 SER B C 1
ATOM 2624 O O . SER B 1 105 ? -30.845 -14.770 -63.315 1.000 34.973 105 SER B O 1
ATOM 2627 N N . GLY B 1 106 ? -31.456 -16.395 -61.835 1.000 33.482 106 GLY B N 1
ATOM 2628 C CA . GLY B 1 106 ? -30.888 -17.578 -62.504 1.000 34.451 106 GLY B CA 1
ATOM 2629 C C . GLY B 1 106 ? -29.370 -17.569 -62.643 1.000 34.241 106 GLY B C 1
ATOM 2630 O O . GLY B 1 106 ? -28.884 -18.187 -63.596 1.000 35.885 106 GLY B O 1
ATOM 2631 N N . SER B 1 107 ? -28.621 -16.954 -61.725 1.000 32.434 107 SER B N 1
ATOM 2632 C CA . SER B 1 107 ? -27.139 -16.806 -61.839 1.000 33.329 107 SER B CA 1
ATOM 2633 C C . SER B 1 107 ? -26.404 -17.945 -61.107 1.000 31.773 107 SER B C 1
ATOM 2634 O O . SER B 1 107 ? -25.194 -17.812 -60.867 1.000 30.252 107 SER B O 1
ATOM 2637 N N . THR B 1 108 ? -27.108 -19.044 -60.804 1.000 31.442 108 THR B N 1
ATOM 2638 C CA . THR B 1 108 ? -26.518 -20.333 -60.363 1.000 31.277 108 THR B CA 1
ATOM 2639 C C . THR B 1 108 ? -25.590 -20.851 -61.475 1.000 30.877 108 THR B C 1
ATOM 2640 O O . THR B 1 108 ? -25.607 -20.305 -62.596 1.000 30.938 108 THR B O 1
ATOM 2644 N N . GLY B 1 109 ? -24.836 -21.899 -61.181 1.000 27.287 109 GLY B N 1
ATOM 2645 C CA . GLY B 1 109 ? -23.974 -22.560 -62.168 1.000 26.670 109 GLY B CA 1
ATOM 2646 C C . GLY B 1 109 ? -22.942 -21.600 -62.737 1.000 26.897 109 GLY B C 1
ATOM 2647 O O . GLY B 1 109 ? -22.328 -20.840 -61.951 1.000 25.582 109 GLY B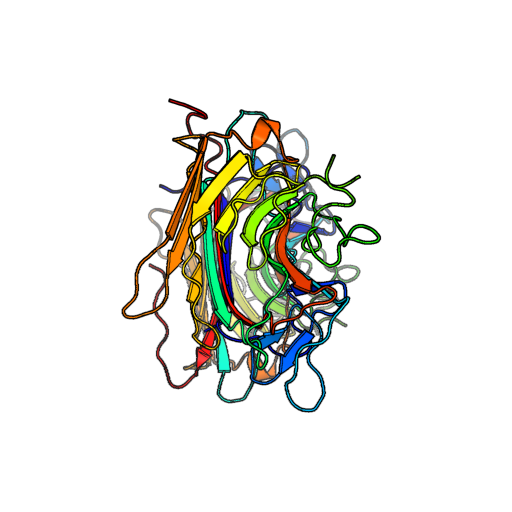 O 1
ATOM 2648 N N . ARG B 1 110 ? -22.762 -21.616 -64.060 1.000 25.063 110 ARG B N 1
ATOM 2649 C CA . ARG B 1 110 ? -21.600 -20.988 -64.750 1.000 25.585 110 ARG B CA 1
ATOM 2650 C C . ARG B 1 110 ? -21.583 -19.465 -64.526 1.000 25.921 110 ARG B C 1
ATOM 2651 O O . ARG B 1 110 ? -20.556 -18.829 -64.839 1.000 27.461 110 ARG B O 1
ATOM 2659 N N . LEU B 1 111 ? -22.686 -18.874 -64.066 1.000 25.556 111 LEU B N 1
ATOM 2660 C CA . LEU B 1 111 ? -22.847 -17.401 -64.022 1.000 25.446 111 LEU B CA 1
ATOM 2661 C C . LEU B 1 111 ? -22.413 -16.857 -62.645 1.000 26.631 111 LEU B C 1
ATOM 2662 O O . LEU B 1 111 ? -22.299 -15.615 -62.504 1.000 27.593 111 LEU B O 1
ATOM 2667 N N . LEU B 1 112 ? -22.126 -17.743 -61.689 1.000 26.144 112 LEU B N 1
ATOM 2668 C CA . LEU B 1 112 ? -21.275 -17.481 -60.486 1.000 27.338 112 LEU B CA 1
ATOM 2669 C C . LEU B 1 112 ? -21.928 -16.461 -59.541 1.000 26.945 112 LEU B C 1
ATOM 2670 O O . LEU B 1 112 ? -21.219 -15.939 -58.677 1.000 28.667 112 LEU B O 1
ATOM 2675 N N . GLY B 1 113 ? -23.225 -16.181 -59.675 1.000 27.849 113 GLY B N 1
ATOM 2676 C CA . GLY B 1 113 ? -23.941 -15.237 -58.796 1.000 26.947 113 GLY B CA 1
ATOM 2677 C C . GLY B 1 113 ? -23.731 -13.791 -59.199 1.000 26.387 113 GLY B C 1
ATOM 2678 O O . GLY B 1 113 ? -24.196 -12.920 -58.461 1.000 26.824 113 GLY B O 1
ATOM 2679 N N . LEU B 1 114 ? -23.112 -13.541 -60.357 1.000 26.781 114 LEU B N 1
ATOM 2680 C CA . LEU B 1 114 ? -22.639 -12.192 -60.770 1.000 27.066 114 LEU B CA 1
ATOM 2681 C C . LEU B 1 114 ? -23.402 -11.678 -62.000 1.000 27.785 114 LEU B C 1
ATOM 2682 O O . LEU B 1 114 ? -23.670 -10.497 -62.069 1.000 27.643 114 LEU B O 1
ATOM 2687 N N . PHE B 1 115 ? -23.734 -12.531 -62.957 1.000 30.102 115 PHE B N 1
ATOM 2688 C CA . PHE B 1 115 ? -24.294 -12.106 -64.261 1.000 29.547 115 PHE B CA 1
ATOM 2689 C C . PHE B 1 115 ? -25.651 -12.759 -64.482 1.000 30.361 115 PHE B C 1
ATOM 2690 O O . PHE B 1 115 ? -25.896 -13.888 -64.061 1.000 28.544 115 PHE B O 1
ATOM 2698 N N . PRO B 1 116 ? -26.581 -12.045 -65.142 1.000 32.202 116 PRO B N 1
ATOM 2699 C CA . PRO B 1 116 ? -27.876 -12.621 -65.492 1.000 35.153 116 PRO B CA 1
ATOM 2700 C C . PRO B 1 116 ? -27.887 -13.502 -66.760 1.000 35.200 116 PRO B C 1
ATOM 2701 O O . PRO B 1 116 ? -28.885 -14.160 -66.999 1.000 37.348 116 PRO B O 1
ATOM 2705 N N . ASP B 1 117 ? -26.797 -13.536 -67.521 1.000 32.821 117 ASP B N 1
ATOM 2706 C CA . ASP B 1 117 ? -26.696 -14.259 -68.819 1.000 34.493 117 ASP B CA 1
ATOM 2707 C C . ASP B 1 117 ? -25.223 -14.284 -69.251 1.000 33.498 117 ASP B C 1
ATOM 2708 O O . ASP B 1 117 ? -24.370 -13.729 -68.510 1.000 33.317 117 ASP B O 1
ATOM 2713 N N . ALA B 1 118 ? -24.941 -14.808 -70.441 1.000 37.161 118 ALA B N 1
ATOM 2714 C CA . ALA B 1 118 ? -23.569 -14.978 -70.975 1.000 43.667 118 ALA B CA 1
ATOM 2715 C C . ALA B 1 118 ? -23.354 -14.140 -72.248 1.000 49.090 118 ALA B C 1
ATOM 2716 O O . ALA B 1 118 ? -22.474 -14.535 -73.064 1.000 48.444 118 ALA B O 1
ATOM 2718 N N . ASN B 1 119 ? -24.092 -13.020 -72.369 1.000 55.123 119 ASN B N 1
ATOM 2719 C CA . ASN B 1 119 ? -24.162 -12.064 -73.519 1.000 55.666 119 ASN B CA 1
ATOM 2720 C C . ASN B 1 119 ? -25.122 -12.632 -74.572 1.000 56.898 119 ASN B C 1
ATOM 2721 O O . ASN B 1 119 ? -26.287 -12.910 -74.191 1.000 58.052 119 ASN B O 1
ATOM 2726 N N . ALA B 1 135 ? -28.711 -3.610 -65.434 1.000 56.837 135 ALA B N 1
ATOM 2727 C CA . ALA B 1 135 ? -29.248 -3.488 -64.057 1.000 57.471 135 ALA B CA 1
ATOM 2728 C C . ALA B 1 135 ? -28.104 -3.284 -63.038 1.000 57.147 135 ALA B C 1
ATOM 2729 O O . ALA B 1 135 ? -28.145 -2.305 -62.254 1.000 59.205 135 ALA B O 1
ATOM 2731 N N . ASP B 1 136 ? -27.127 -4.189 -63.031 1.000 47.528 136 ASP B N 1
ATOM 2732 C CA . ASP B 1 136 ? -25.964 -4.185 -62.109 1.000 44.044 136 ASP B CA 1
ATOM 2733 C C . ASP B 1 136 ? -24.689 -4.059 -62.950 1.000 39.689 136 ASP B C 1
ATOM 2734 O O . ASP B 1 136 ? -24.693 -4.503 -64.097 1.000 35.999 136 ASP B O 1
ATOM 2739 N N . THR B 1 137 ? -23.648 -3.437 -62.402 1.000 37.016 137 THR B N 1
ATOM 2740 C CA . THR B 1 137 ? -22.301 -3.345 -63.026 1.000 35.209 137 THR B CA 1
ATOM 2741 C C . THR B 1 137 ? -21.323 -4.159 -62.172 1.000 31.274 137 THR B C 1
ATOM 2742 O O . THR B 1 137 ? -21.252 -3.890 -60.963 1.000 27.348 137 THR B O 1
ATOM 2746 N N . ILE B 1 138 ? -20.631 -5.129 -62.776 1.000 28.668 138 ILE B N 1
ATOM 2747 C CA . ILE B 1 138 ? -19.726 -6.087 -62.077 1.000 27.734 138 ILE B CA 1
ATOM 2748 C C . ILE B 1 138 ? -18.305 -6.033 -62.678 1.000 27.380 138 ILE B C 1
ATOM 2749 O O . ILE B 1 138 ? -18.128 -6.101 -63.922 1.000 29.119 138 ILE B O 1
ATOM 2754 N N . VAL B 1 139 ? -17.301 -5.948 -61.826 1.000 23.177 139 VAL B N 1
ATOM 2755 C CA . VAL B 1 139 ? -15.913 -6.341 -62.173 1.000 24.621 139 VAL B CA 1
ATOM 2756 C C . VAL B 1 139 ? -15.547 -7.449 -61.190 1.000 26.245 139 VAL B C 1
ATOM 2757 O O . VAL B 1 139 ? -15.780 -7.248 -59.998 1.000 28.825 139 VAL B O 1
ATOM 2761 N N . ALA B 1 140 ? -15.095 -8.602 -61.674 1.000 23.699 140 ALA B N 1
ATOM 2762 C CA . ALA B 1 140 ? -14.792 -9.762 -60.821 1.000 24.122 140 ALA B CA 1
ATOM 2763 C C . ALA B 1 140 ? -13.493 -10.420 -61.270 1.000 25.415 140 ALA B C 1
ATOM 2764 O O . ALA B 1 140 ? -13.134 -10.344 -62.468 1.000 25.961 140 ALA B O 1
ATOM 2766 N N . VAL B 1 141 ? -12.825 -11.040 -60.301 1.000 25.437 141 VAL B N 1
ATOM 2767 C CA . VAL B 1 141 ? -11.891 -12.176 -60.517 1.000 26.249 141 VAL B CA 1
ATOM 2768 C C . VAL B 1 141 ? -12.620 -13.497 -60.198 1.000 24.824 141 VAL B C 1
ATOM 2769 O O . VAL B 1 141 ? -13.140 -13.661 -59.084 1.000 23.728 141 VAL B O 1
ATOM 2773 N N . GLU B 1 142 ? -12.637 -14.436 -61.135 1.000 25.911 142 GLU B N 1
ATOM 2774 C CA . GLU B 1 142 ? -13.245 -15.772 -60.914 1.000 27.588 142 GLU B CA 1
ATOM 2775 C C . GLU B 1 142 ? -12.158 -16.806 -60.599 1.000 28.904 142 GLU B C 1
ATOM 2776 O O . GLU B 1 142 ? -11.077 -16.808 -61.244 1.000 27.132 142 GLU B O 1
ATOM 2782 N N . LEU B 1 143 ? -12.445 -17.634 -59.594 1.000 26.407 143 LEU B N 1
ATOM 2783 C CA . LEU B 1 143 ? -11.835 -18.971 -59.380 1.000 27.710 143 LEU B CA 1
ATOM 2784 C C . LEU B 1 143 ? -12.847 -19.961 -59.960 1.000 25.728 143 LEU B C 1
ATOM 2785 O O . LEU B 1 143 ? -13.881 -20.216 -59.277 1.000 24.060 143 LEU B O 1
ATOM 2790 N N . ASP B 1 144 ? -12.674 -20.306 -61.244 1.000 23.347 144 ASP B N 1
ATOM 2791 C CA . ASP B 1 144 ? -13.690 -21.031 -62.052 1.000 24.846 144 ASP B CA 1
ATOM 2792 C C . ASP B 1 144 ? -13.303 -22.515 -62.040 1.000 25.318 144 ASP B C 1
ATOM 2793 O O . ASP B 1 144 ? -12.246 -22.864 -62.640 1.000 22.217 144 ASP B O 1
ATOM 2798 N N . THR B 1 145 ? -14.136 -23.341 -61.398 1.000 24.070 145 THR B N 1
ATOM 2799 C CA . THR B 1 145 ? -13.827 -24.767 -61.132 1.000 24.299 145 THR B CA 1
ATOM 2800 C C . THR B 1 145 ? -14.331 -25.639 -62.284 1.000 24.041 145 THR B C 1
ATOM 2801 O O . THR B 1 145 ? -13.946 -26.808 -62.327 1.000 26.752 145 THR B O 1
ATOM 2805 N N . TYR B 1 146 ? -15.120 -25.107 -63.210 1.000 23.828 146 TYR B N 1
ATOM 2806 C CA . TYR B 1 146 ? -15.845 -25.953 -64.195 1.000 25.282 146 TYR B CA 1
ATOM 2807 C C . TYR B 1 146 ? -15.746 -25.301 -65.566 1.000 25.344 146 TYR B C 1
ATOM 2808 O O . TYR B 1 146 ? -16.241 -24.197 -65.754 1.000 26.543 146 TYR B O 1
ATOM 2817 N N . PRO B 1 147 ? -15.099 -25.956 -66.553 1.000 27.945 147 PRO B N 1
ATOM 2818 C CA . PRO B 1 147 ? -14.975 -25.390 -67.893 1.000 29.764 147 PRO B CA 1
ATOM 2819 C C . PRO B 1 147 ? -16.312 -25.508 -68.623 1.000 29.537 147 PRO B C 1
ATOM 2820 O O . PRO B 1 147 ? -16.811 -26.585 -68.768 1.000 34.235 147 PRO B O 1
ATOM 2824 N N . ASN B 1 148 ? -16.872 -24.361 -68.979 1.000 26.932 148 ASN B N 1
ATOM 2825 C CA . ASN B 1 148 ? -17.963 -24.189 -69.961 1.000 25.838 148 ASN B CA 1
ATOM 2826 C C . ASN B 1 148 ? -17.335 -23.567 -71.212 1.000 28.943 148 ASN B C 1
ATOM 2827 O O . ASN B 1 148 ? -17.291 -22.323 -71.306 1.000 24.157 148 ASN B O 1
ATOM 2832 N N . THR B 1 149 ? -16.834 -24.399 -72.128 1.000 30.971 149 THR B N 1
ATOM 2833 C CA . THR B 1 149 ? -16.055 -23.953 -73.312 1.000 33.227 149 THR B CA 1
ATOM 2834 C C . THR B 1 149 ? -16.990 -23.189 -74.256 1.000 32.978 149 THR B C 1
ATOM 2835 O O . THR B 1 149 ? -16.474 -22.370 -74.998 1.000 35.489 149 THR B O 1
ATOM 2839 N N . ASP B 1 150 ? -18.313 -23.383 -74.182 1.000 32.456 150 ASP B N 1
ATOM 2840 C CA . ASP B 1 150 ? -19.278 -22.671 -75.069 1.000 34.274 150 ASP B CA 1
ATOM 2841 C C . ASP B 1 150 ? -19.394 -21.182 -74.680 1.000 34.583 150 ASP B C 1
ATOM 2842 O O . ASP B 1 150 ? -19.908 -20.415 -75.507 1.000 35.562 150 ASP B O 1
ATOM 2847 N N . ILE B 1 151 ? -18.951 -20.768 -73.482 1.000 32.024 151 ILE B N 1
ATOM 2848 C CA . ILE B 1 151 ? -18.901 -19.330 -73.079 1.000 31.803 151 ILE B CA 1
ATOM 2849 C C . ILE B 1 151 ? -17.442 -18.899 -72.865 1.000 32.419 151 ILE B C 1
ATOM 2850 O O . ILE B 1 151 ? -17.215 -17.943 -72.123 1.000 33.142 151 ILE B O 1
ATOM 2855 N N . GLY B 1 152 ? -16.489 -19.554 -73.531 1.000 34.174 152 GLY B N 1
ATOM 2856 C CA . GLY B 1 152 ? -15.111 -19.041 -73.672 1.000 35.284 152 GLY B CA 1
ATOM 2857 C C . GLY B 1 152 ? -14.188 -19.489 -72.554 1.000 32.333 152 GLY B C 1
ATOM 2858 O O . GLY B 1 152 ? -13.018 -19.122 -72.610 1.000 32.403 152 GLY B O 1
ATOM 2859 N N . ASP B 1 153 ? -14.670 -20.253 -71.572 1.000 29.701 153 ASP B N 1
ATOM 2860 C CA . ASP B 1 153 ? -13.764 -20.882 -70.579 1.000 27.938 153 ASP B CA 1
ATOM 2861 C C . ASP B 1 153 ? -12.721 -21.693 -71.342 1.000 27.644 153 ASP B C 1
ATOM 2862 O O . ASP B 1 153 ? -13.049 -22.344 -72.324 1.000 25.580 153 ASP B O 1
ATOM 2867 N N . PRO B 1 154 ? -11.450 -21.744 -70.891 1.000 28.584 154 PRO B N 1
ATOM 2868 C CA . PRO B 1 154 ? -10.527 -22.776 -71.357 1.000 29.535 154 PRO B CA 1
ATOM 2869 C C . PRO B 1 154 ? -11.010 -24.122 -70.796 1.000 32.145 154 PRO B C 1
ATOM 2870 O O . PRO B 1 154 ? -11.875 -24.118 -69.922 1.000 35.354 154 PRO B O 1
ATOM 2874 N N . SER B 1 155 ? -10.474 -25.245 -71.278 1.000 30.213 155 SER B N 1
ATOM 2875 C CA . SER B 1 155 ? -11.040 -26.585 -70.987 1.000 34.300 155 SER B CA 1
ATOM 2876 C C . SER B 1 155 ? -10.385 -27.142 -69.727 1.000 33.001 155 SER B C 1
ATOM 2877 O O . SER B 1 155 ? -10.075 -28.365 -69.686 1.000 33.397 155 SER B O 1
ATOM 2880 N N . TYR B 1 156 ? -10.184 -26.276 -68.733 1.000 29.349 156 TYR B N 1
ATOM 2881 C CA . TYR B 1 156 ? -9.614 -26.658 -67.416 1.000 28.940 156 TYR B CA 1
ATOM 2882 C C . TYR B 1 156 ? -10.023 -25.625 -66.379 1.000 26.825 156 TYR B C 1
ATOM 2883 O O . TYR B 1 156 ? -10.411 -24.510 -66.732 1.000 28.235 156 TYR B O 1
ATOM 2892 N N . PRO B 1 157 ? -9.935 -25.976 -65.075 1.000 27.828 157 PRO B N 1
ATOM 2893 C CA . PRO B 1 157 ? -10.042 -24.987 -64.004 1.000 27.001 157 PRO B CA 1
ATOM 2894 C C . PRO B 1 157 ? -9.082 -23.829 -64.304 1.000 25.528 157 PRO B C 1
ATOM 2895 O O . PRO B 1 157 ? -7.971 -24.074 -64.755 1.000 24.560 157 PRO B O 1
ATOM 2899 N N . HIS B 1 158 ? -9.548 -22.608 -64.078 1.000 23.957 158 HIS B N 1
ATOM 2900 C CA . HIS B 1 158 ? -8.850 -21.351 -64.446 1.000 23.545 158 HIS B CA 1
ATOM 2901 C C . HIS B 1 158 ? -9.265 -20.225 -63.504 1.000 24.497 158 HIS B C 1
ATOM 2902 O O . HIS B 1 158 ? -10.361 -20.308 -62.907 1.000 24.565 158 HIS B O 1
ATOM 2909 N N . ILE B 1 159 ? -8.392 -19.230 -63.373 1.000 25.580 159 ILE B N 1
ATOM 2910 C CA . ILE B 1 159 ? -8.692 -17.896 -62.779 1.000 26.141 159 ILE B CA 1
ATOM 2911 C C . ILE B 1 159 ? -8.949 -16.957 -63.955 1.000 27.001 159 ILE B C 1
ATOM 2912 O O . ILE B 1 159 ? -8.333 -17.186 -65.042 1.000 27.119 159 ILE B O 1
ATOM 2917 N N . GLY B 1 160 ? -9.882 -16.015 -63.792 1.000 24.742 160 GLY B N 1
ATOM 2918 C CA . GLY B 1 160 ? -10.277 -15.099 -64.876 1.000 25.188 160 GLY B CA 1
ATOM 2919 C C . GLY B 1 160 ? -10.569 -13.698 -64.383 1.000 25.739 160 GLY B C 1
ATOM 2920 O O . GLY B 1 160 ? -11.114 -13.537 -63.262 1.000 24.709 160 GLY B O 1
ATOM 2921 N N . ILE B 1 161 ? -10.304 -12.712 -65.225 1.000 26.258 161 ILE B N 1
ATOM 2922 C CA . ILE B 1 161 ? -10.742 -11.302 -65.000 1.000 28.443 161 ILE B CA 1
ATOM 2923 C C . ILE B 1 161 ? -12.018 -11.078 -65.819 1.000 28.155 161 ILE B C 1
ATOM 2924 O O . ILE B 1 161 ? -11.971 -11.257 -67.061 1.000 27.471 161 ILE B O 1
ATOM 2929 N N . ASP B 1 162 ? -13.117 -10.749 -65.137 1.000 28.051 162 ASP B N 1
ATOM 2930 C CA . ASP B 1 162 ? -14.459 -10.556 -65.733 1.000 29.542 162 ASP B CA 1
ATOM 2931 C C . ASP B 1 162 ? -14.821 -9.060 -65.714 1.000 28.434 162 ASP B C 1
ATOM 2932 O O . ASP B 1 162 ? -15.136 -8.539 -64.636 1.000 30.559 162 ASP B O 1
ATOM 2937 N N . ILE B 1 163 ? -14.841 -8.389 -66.864 1.000 28.929 163 ILE B N 1
ATOM 2938 C CA . ILE B 1 163 ? -15.271 -6.956 -66.941 1.000 28.812 163 ILE B CA 1
ATOM 2939 C C . ILE B 1 163 ? -16.654 -6.915 -67.600 1.000 28.859 163 ILE B C 1
ATOM 2940 O O . ILE B 1 163 ? -16.722 -7.107 -68.830 1.000 26.041 163 ILE B O 1
ATOM 2945 N N . LYS B 1 164 ? -17.700 -6.766 -66.776 1.000 28.882 164 LYS B N 1
ATOM 2946 C CA . LYS B 1 164 ? -19.135 -6.621 -67.155 1.000 31.785 164 LYS B CA 1
ATOM 2947 C C . LYS B 1 164 ? -19.635 -7.834 -67.950 1.000 32.080 164 LYS B C 1
ATOM 2948 O O . LYS B 1 164 ? -20.661 -7.689 -68.604 1.000 29.742 164 LYS B O 1
ATOM 2954 N N . SER B 1 165 ? -18.943 -8.980 -67.909 1.000 32.886 165 SER B N 1
ATOM 2955 C CA . SER B 1 165 ? -19.328 -10.201 -68.667 1.000 31.379 165 SER B CA 1
ATOM 2956 C C . SER B 1 165 ? -18.647 -11.432 -68.067 1.000 29.887 165 SER B C 1
ATOM 2957 O O . SER B 1 165 ? -17.489 -11.313 -67.656 1.000 30.911 165 SER B O 1
ATOM 2960 N N . VAL B 1 166 ? -19.361 -12.558 -67.998 1.000 28.818 166 VAL B N 1
ATOM 2961 C CA . VAL B 1 166 ? -18.795 -13.868 -67.550 1.000 30.269 166 VAL B CA 1
ATOM 2962 C C . VAL B 1 166 ? -17.726 -14.359 -68.548 1.000 28.656 166 VAL B C 1
ATOM 2963 O O . VAL B 1 166 ? -16.873 -15.179 -68.157 1.000 26.954 166 VAL B O 1
ATOM 2967 N N . ARG B 1 167 ? -17.785 -13.902 -69.793 1.000 29.336 167 ARG B N 1
ATOM 2968 C CA . ARG B 1 167 ? -16.767 -14.212 -70.829 1.000 32.579 167 ARG B CA 1
ATOM 2969 C C . ARG B 1 167 ? -15.493 -13.428 -70.507 1.000 29.140 167 ARG B C 1
ATOM 2970 O O . ARG B 1 167 ? -15.346 -12.268 -70.974 1.000 30.048 167 ARG B O 1
ATOM 2978 N N . SER B 1 168 ? -14.616 -14.069 -69.737 1.000 27.806 168 SER B N 1
ATOM 2979 C CA . SER B 1 168 ? -13.378 -13.507 -69.148 1.000 29.425 168 SER B CA 1
ATOM 2980 C C . SER B 1 168 ? -12.585 -12.764 -70.230 1.000 29.984 168 SER B C 1
ATOM 2981 O O . SER B 1 168 ? -12.457 -13.300 -71.321 1.000 30.038 168 SER B O 1
ATOM 2984 N N . LYS B 1 169 ? -12.112 -11.555 -69.930 1.000 27.459 169 LYS B N 1
ATOM 2985 C CA . LYS B 1 169 ? -11.160 -10.819 -70.787 1.000 29.491 169 LYS B CA 1
ATOM 2986 C C . LYS B 1 169 ? -9.803 -11.505 -70.784 1.000 28.958 169 LYS B C 1
ATOM 2987 O O . LYS B 1 169 ? -9.128 -11.420 -71.790 1.000 30.160 169 LYS B O 1
ATOM 2993 N N . LYS B 1 170 ? -9.407 -12.124 -69.671 1.000 33.777 170 LYS B N 1
ATOM 2994 C CA . LYS B 1 170 ? -8.122 -12.858 -69.562 1.000 32.078 170 LYS B CA 1
ATOM 2995 C C . LYS B 1 170 ? -8.289 -14.047 -68.620 1.000 30.743 170 LYS B C 1
ATOM 2996 O O . LYS B 1 170 ? -8.979 -13.889 -67.616 1.000 25.837 170 LYS B O 1
ATOM 3002 N N . THR B 1 171 ? -7.658 -15.183 -68.931 1.000 28.487 171 THR B N 1
ATOM 3003 C CA . THR B 1 171 ? -7.699 -16.404 -68.092 1.000 29.142 171 THR B CA 1
ATOM 3004 C C . THR B 1 171 ? -6.292 -16.979 -67.961 1.000 26.735 171 THR B C 1
ATOM 3005 O O . THR B 1 171 ? -5.465 -16.719 -68.839 1.000 26.617 171 THR B O 1
ATOM 3009 N N . ALA B 1 172 ? -6.034 -17.711 -66.874 1.000 27.108 172 ALA B N 1
ATOM 3010 C CA . ALA B 1 172 ? -4.828 -18.550 -66.698 1.000 26.955 172 ALA B CA 1
ATOM 3011 C C . ALA B 1 172 ? -5.248 -19.905 -66.118 1.000 28.351 172 ALA B C 1
ATOM 3012 O O . ALA B 1 172 ? -6.271 -19.965 -65.391 1.000 28.372 172 ALA B O 1
ATOM 3014 N N . LYS B 1 173 ? -4.511 -20.967 -66.432 1.000 26.012 173 LYS B N 1
ATOM 3015 C CA . LYS B 1 173 ? -4.844 -22.325 -65.940 1.000 28.635 173 LYS B CA 1
ATOM 3016 C C . LYS B 1 173 ? -4.679 -22.333 -64.414 1.000 28.056 173 LYS B C 1
ATOM 3017 O O . LYS B 1 173 ? -3.734 -21.734 -63.882 1.000 27.125 173 LYS B O 1
ATOM 3023 N N . TRP B 1 174 ? -5.585 -22.982 -63.715 1.000 28.206 174 TRP B N 1
ATOM 3024 C CA . TRP B 1 174 ? -5.525 -23.046 -62.242 1.000 29.789 174 TRP B CA 1
ATOM 3025 C C . TRP B 1 174 ? -5.586 -24.508 -61.794 1.000 31.111 174 TRP B C 1
ATOM 3026 O O . TRP B 1 174 ? -6.607 -25.144 -62.058 1.000 33.064 174 TRP B O 1
ATOM 3037 N N . ASN B 1 175 ? -4.501 -24.995 -61.185 1.000 33.043 175 ASN B N 1
ATOM 3038 C CA . ASN B 1 175 ? -4.354 -26.368 -60.626 1.000 34.779 175 ASN B CA 1
ATOM 3039 C C . ASN B 1 175 ? -5.013 -26.420 -59.250 1.000 34.100 175 ASN B C 1
ATOM 3040 O O . ASN B 1 175 ? -4.308 -26.329 -58.228 1.000 35.360 175 ASN B O 1
ATOM 3045 N N . MET B 1 176 ? -6.338 -26.509 -59.220 1.000 34.602 176 MET B N 1
ATOM 3046 C CA . MET B 1 176 ? -7.080 -26.395 -57.946 1.000 39.164 176 MET B CA 1
ATOM 3047 C C . MET B 1 176 ? -6.931 -27.704 -57.168 1.000 37.447 176 MET B C 1
ATOM 3048 O O . MET B 1 176 ? -6.815 -28.733 -57.797 1.000 35.947 176 MET B O 1
ATOM 3053 N N . GLN B 1 177 ? -6.829 -27.599 -55.844 1.000 40.021 177 GLN B N 1
ATOM 3054 C CA . GLN B 1 177 ? -6.479 -28.689 -54.899 1.000 40.404 177 GLN B CA 1
ATOM 3055 C C . GLN B 1 177 ? -7.721 -28.993 -54.072 1.000 42.076 177 GLN B C 1
ATOM 3056 O O . GLN B 1 177 ? -7.928 -28.314 -53.031 1.000 42.983 177 GLN B O 1
ATOM 3062 N N . ASN B 1 178 ? -8.518 -29.951 -54.541 1.000 41.635 178 ASN B N 1
ATOM 3063 C CA . ASN B 1 178 ? -9.695 -30.479 -53.812 1.000 42.399 178 ASN B CA 1
ATOM 3064 C C . ASN B 1 178 ? -9.332 -30.674 -52.334 1.000 40.325 178 ASN B C 1
ATOM 3065 O O . ASN B 1 178 ? -8.409 -31.458 -52.036 1.000 37.634 178 ASN B O 1
ATOM 3070 N N . GLY B 1 179 ? -10.015 -29.946 -51.448 1.000 38.648 179 GLY B N 1
ATOM 3071 C CA . GLY B 1 179 ? -9.975 -30.165 -49.994 1.000 36.691 179 GLY B CA 1
ATOM 3072 C C . GLY B 1 179 ? -8.799 -29.489 -49.325 1.000 35.636 179 GLY B C 1
ATOM 3073 O O . GLY B 1 179 ? -8.636 -29.698 -48.114 1.000 35.379 179 GLY B O 1
ATOM 3074 N N . LYS B 1 180 ? -8.013 -28.699 -50.062 1.000 35.823 180 LYS B N 1
ATOM 3075 C CA . LYS B 1 180 ? -6.912 -27.880 -49.480 1.000 35.769 180 LYS B CA 1
ATOM 3076 C C . LYS B 1 180 ? -7.379 -26.428 -49.352 1.000 34.261 180 LYS B C 1
ATOM 3077 O O . LYS B 1 180 ? -8.221 -26.000 -50.167 1.000 33.707 180 LYS B O 1
ATOM 3083 N N . VAL B 1 181 ? -6.856 -25.725 -48.343 1.000 31.973 181 VAL B N 1
ATOM 3084 C CA . VAL B 1 181 ? -7.032 -24.258 -48.145 1.000 30.166 181 VAL B CA 1
ATOM 3085 C C . VAL B 1 181 ? -6.101 -23.541 -49.118 1.000 28.136 181 VAL B C 1
ATOM 3086 O O . VAL B 1 181 ? -4.899 -23.827 -49.104 1.000 28.915 181 VAL B O 1
ATOM 3090 N N . GLY B 1 182 ? -6.664 -22.680 -49.961 1.000 28.680 182 GLY B N 1
ATOM 3091 C CA . GLY B 1 182 ? -5.894 -21.864 -50.917 1.000 27.395 182 GLY B CA 1
ATOM 3092 C C . GLY B 1 182 ? -6.015 -20.410 -50.554 1.000 24.274 182 GLY B C 1
ATOM 3093 O O . GLY B 1 182 ? -6.864 -20.089 -49.716 1.000 22.813 182 GLY B O 1
ATOM 3094 N N . THR B 1 183 ? -5.171 -19.581 -51.153 1.000 25.602 183 THR B N 1
ATOM 3095 C CA . THR B 1 183 ? -5.147 -18.119 -50.951 1.000 25.851 183 THR B CA 1
ATOM 3096 C C . THR B 1 183 ? -5.301 -17.436 -52.311 1.000 25.398 183 THR B C 1
ATOM 3097 O O . THR B 1 183 ? -4.558 -17.822 -53.218 1.000 24.042 183 THR B O 1
ATOM 3101 N N . ALA B 1 184 ? -6.249 -16.501 -52.437 1.000 24.591 184 ALA B N 1
ATOM 3102 C CA . ALA B 1 184 ? -6.391 -15.586 -53.595 1.000 26.274 184 ALA B CA 1
ATOM 3103 C C . ALA B 1 184 ? -5.998 -14.165 -53.169 1.000 26.679 184 ALA B C 1
ATOM 3104 O O . ALA B 1 184 ? -6.495 -13.659 -52.145 1.000 24.445 184 ALA B O 1
ATOM 3106 N N A HIS B 1 185 ? -5.142 -13.524 -53.966 0.350 27.330 185 HIS B N 1
ATOM 3107 N N B HIS B 1 185 ? -5.151 -13.522 -53.974 0.350 27.348 185 HIS B N 1
ATOM 3108 N N C HIS B 1 185 ? -5.017 -13.605 -53.873 0.300 25.204 185 HIS B N 1
ATOM 3109 C CA A HIS B 1 185 ? -4.632 -12.143 -53.748 0.350 28.324 185 HIS B CA 1
ATOM 3110 C CA B HIS B 1 185 ? -4.626 -12.147 -53.757 0.350 28.362 185 HIS B CA 1
ATOM 3111 C CA C HIS B 1 185 ? -4.634 -12.174 -53.803 0.300 24.781 185 HIS B CA 1
ATOM 3112 C C A HIS B 1 185 ? -4.980 -11.304 -54.985 0.350 28.274 185 HIS B C 1
ATOM 3113 C C B HIS B 1 185 ? -4.977 -11.301 -54.988 0.350 28.299 185 HIS B C 1
ATOM 3114 C C C HIS B 1 185 ? -5.249 -11.490 -55.030 0.300 25.733 185 HIS B C 1
ATOM 3115 O O A HIS B 1 185 ? -4.392 -11.571 -56.066 0.350 28.008 185 HIS B O 1
ATOM 3116 O O B HIS B 1 185 ? -4.388 -11.560 -56.070 0.350 28.028 185 HIS B O 1
ATOM 3117 O O C HIS B 1 185 ? -5.203 -12.097 -56.123 0.300 24.724 185 HIS B O 1
ATOM 3136 N N . ILE B 1 186 ? -5.904 -10.346 -54.830 1.000 25.904 186 ILE B N 1
ATOM 3137 C CA . ILE B 1 186 ? -6.415 -9.478 -55.935 1.000 26.190 186 ILE B CA 1
ATOM 3138 C C . ILE B 1 186 ? -5.762 -8.112 -55.757 1.000 25.722 186 ILE B C 1
ATOM 3139 O O . ILE B 1 186 ? -5.718 -7.609 -54.584 1.000 23.180 186 ILE B O 1
ATOM 3144 N N . ILE B 1 187 ? -5.188 -7.581 -56.834 1.000 23.904 187 ILE B N 1
ATOM 3145 C CA . ILE B 1 187 ? -4.469 -6.281 -56.804 1.000 26.001 187 ILE B CA 1
ATOM 3146 C C . ILE B 1 187 ? -5.055 -5.398 -57.889 1.000 25.034 187 ILE B C 1
ATOM 3147 O O . ILE B 1 187 ? -4.982 -5.804 -59.050 1.000 26.059 187 ILE B O 1
ATOM 3152 N N . TYR B 1 188 ? -5.567 -4.223 -57.537 1.000 24.772 188 TYR B N 1
ATOM 3153 C CA . TYR B 1 188 ? -5.795 -3.152 -58.533 1.000 23.194 188 TYR B CA 1
ATOM 3154 C C . TYR B 1 188 ? -4.768 -2.032 -58.309 1.000 23.714 188 TYR B C 1
ATOM 3155 O O . TYR B 1 188 ? -4.801 -1.332 -57.254 1.000 21.305 188 TYR B O 1
ATOM 3164 N N . ASN B 1 189 ? -3.911 -1.822 -59.306 1.000 24.416 189 ASN B N 1
ATOM 3165 C CA . ASN B 1 189 ? -2.884 -0.744 -59.307 1.000 27.006 189 ASN B CA 1
ATOM 3166 C C . ASN B 1 189 ? -3.377 0.381 -60.237 1.000 27.730 189 ASN B C 1
ATOM 3167 O O . ASN B 1 189 ? -3.449 0.149 -61.458 1.000 26.207 189 ASN B O 1
ATOM 3172 N N . SER B 1 190 ? -3.722 1.546 -59.689 1.000 28.491 190 SER B N 1
ATOM 3173 C CA . SER B 1 190 ? -4.321 2.666 -60.459 1.000 34.867 190 SER B CA 1
ATOM 3174 C C . SER B 1 190 ? -3.226 3.443 -61.197 1.000 31.724 190 SER B C 1
ATOM 3175 O O . SER B 1 190 ? -3.533 4.108 -62.155 1.000 36.708 190 SER B O 1
ATOM 3178 N N . VAL B 1 191 ? -1.978 3.332 -60.788 1.000 33.539 191 VAL B N 1
ATOM 3179 C CA . VAL B 1 191 ? -0.842 3.926 -61.551 1.000 33.905 191 VAL B CA 1
ATOM 3180 C C . VAL B 1 191 ? -0.746 3.209 -62.904 1.000 34.620 191 VAL B C 1
ATOM 3181 O O . VAL B 1 191 ? -0.631 3.889 -63.926 1.000 35.228 191 VAL B O 1
ATOM 3185 N N . ASP B 1 192 ? -0.853 1.878 -62.904 1.000 34.194 192 ASP B N 1
ATOM 3186 C CA . ASP B 1 192 ? -0.710 1.041 -64.118 1.000 35.544 192 ASP B CA 1
ATOM 3187 C C . ASP B 1 192 ? -2.068 0.832 -64.781 1.000 33.229 192 ASP B C 1
ATOM 3188 O O . ASP B 1 192 ? -2.045 0.386 -65.930 1.000 34.637 192 ASP B O 1
ATOM 3193 N N . LYS B 1 193 ? -3.186 1.091 -64.079 1.000 32.281 193 LYS B N 1
ATOM 3194 C CA . LYS B 1 193 ? -4.569 0.778 -64.536 1.000 29.223 193 LYS B CA 1
ATOM 3195 C C . LYS B 1 193 ? -4.599 -0.716 -64.880 1.000 29.263 193 LYS B C 1
ATOM 3196 O O . LYS B 1 193 ? -4.967 -1.086 -66.026 1.000 26.086 193 LYS B O 1
ATOM 3202 N N . ARG B 1 194 ? -4.211 -1.547 -63.909 1.000 30.273 194 ARG B N 1
ATOM 3203 C CA . ARG B 1 194 ? -4.055 -3.008 -64.090 1.000 28.748 194 ARG B CA 1
ATOM 3204 C C . ARG B 1 194 ? -4.721 -3.747 -62.924 1.000 29.530 194 ARG B C 1
ATOM 3205 O O . ARG B 1 194 ? -4.345 -3.469 -61.770 1.000 28.637 194 ARG B O 1
ATOM 3213 N N . LEU B 1 195 ? -5.659 -4.653 -63.251 1.000 27.506 195 LEU B N 1
ATOM 3214 C CA . LEU B 1 195 ? -6.331 -5.607 -62.330 1.000 25.631 195 LEU B CA 1
ATOM 3215 C C . LEU B 1 195 ? -5.647 -6.970 -62.477 1.000 28.587 195 LEU B C 1
ATOM 3216 O O . LEU B 1 195 ? -5.558 -7.460 -63.633 1.000 27.212 195 LEU B O 1
ATOM 3221 N N . SER B 1 196 ? -5.144 -7.525 -61.365 1.000 26.534 196 SER B N 1
ATOM 3222 C CA . SER B 1 196 ? -4.348 -8.777 -61.319 1.000 26.342 196 SER B CA 1
ATOM 3223 C C . SER B 1 196 ? -4.857 -9.651 -60.185 1.000 26.440 196 SER B C 1
ATOM 3224 O O . SER B 1 196 ? -5.492 -9.134 -59.247 1.000 24.707 196 SER B O 1
ATOM 3227 N N . ALA B 1 197 ? -4.608 -10.947 -60.299 1.000 26.108 197 ALA B N 1
ATOM 3228 C CA . ALA B 1 197 ? -4.907 -11.945 -59.259 1.000 26.396 197 ALA B CA 1
ATOM 3229 C C . ALA B 1 197 ? -3.764 -12.956 -59.209 1.000 27.101 197 ALA B C 1
ATOM 3230 O O . ALA B 1 197 ? -3.199 -13.254 -60.292 1.000 27.029 197 ALA B O 1
ATOM 3232 N N . VAL B 1 198 ? -3.429 -13.425 -57.997 1.000 27.290 198 VAL B N 1
ATOM 3233 C CA . VAL B 1 198 ? -2.556 -14.604 -57.747 1.000 27.715 198 VAL B CA 1
ATOM 3234 C C . VAL B 1 198 ? -3.321 -15.589 -56.869 1.000 27.105 198 VAL B C 1
ATOM 3235 O O . VAL B 1 198 ? -3.832 -15.176 -55.828 1.000 28.271 198 VAL B O 1
ATOM 3239 N N . VAL B 1 199 ? -3.403 -16.855 -57.280 1.000 29.445 199 VAL B N 1
ATOM 3240 C CA . VAL B 1 199 ? -4.057 -17.934 -56.487 1.000 30.032 199 VAL B CA 1
ATOM 3241 C C . VAL B 1 199 ? -3.033 -19.041 -56.219 1.000 32.600 199 VAL B C 1
ATOM 3242 O O . VAL B 1 199 ? -2.316 -19.481 -57.167 1.000 32.496 199 VAL B O 1
ATOM 3246 N N . SER B 1 200 ? -2.918 -19.434 -54.951 1.000 31.506 200 SER B N 1
ATOM 3247 C CA . SER B 1 200 ? -1.857 -20.355 -54.475 1.000 32.452 200 SER B CA 1
ATOM 3248 C C . SER B 1 200 ? -2.391 -21.284 -53.385 1.000 30.479 200 SER B C 1
ATOM 3249 O O . SER B 1 200 ? -3.375 -20.949 -52.708 1.000 30.172 200 SER B O 1
ATOM 3252 N N . TYR B 1 201 ? -1.749 -22.435 -53.278 1.000 32.634 201 TYR B N 1
ATOM 3253 C CA . TYR B 1 201 ? -1.869 -23.427 -52.185 1.000 34.157 201 TYR B CA 1
ATOM 3254 C C . TYR B 1 201 ? -0.494 -23.555 -51.541 1.000 38.834 201 TYR B C 1
ATOM 3255 O O . TYR B 1 201 ? 0.512 -23.384 -52.231 1.000 38.986 201 TYR B O 1
ATOM 3264 N N . PRO B 1 202 ? -0.380 -23.900 -50.237 1.000 39.891 202 PRO B N 1
ATOM 3265 C CA . PRO B 1 202 ? 0.936 -24.033 -49.619 1.000 43.151 202 PRO B CA 1
ATOM 3266 C C . PRO B 1 202 ? 1.691 -25.186 -50.309 1.000 48.268 202 PRO B C 1
ATOM 3267 O O . PRO B 1 202 ? 1.065 -26.188 -50.653 1.000 46.356 202 PRO B O 1
ATOM 3271 N N . ASN B 1 203 ? 2.994 -25.020 -50.551 1.000 55.209 203 ASN B N 1
ATOM 3272 C CA . ASN B 1 203 ? 3.842 -26.080 -51.168 1.000 64.212 203 ASN B CA 1
ATOM 3273 C C . ASN B 1 203 ? 3.169 -26.554 -52.459 1.000 64.435 203 ASN B C 1
ATOM 3274 O O . ASN B 1 203 ? 2.953 -27.776 -52.627 1.000 67.383 203 ASN B O 1
ATOM 3279 N N . ALA B 1 204 ? 2.808 -25.606 -53.318 1.000 59.889 204 ALA B N 1
ATOM 3280 C CA . ALA B 1 204 ? 2.245 -25.874 -54.658 1.000 56.198 204 ALA B CA 1
ATOM 3281 C C . ALA B 1 204 ? 2.486 -24.645 -55.534 1.000 48.413 204 ALA B C 1
ATOM 3282 O O . ALA B 1 204 ? 2.992 -23.641 -55.019 1.000 52.873 204 ALA B O 1
ATOM 3284 N N . ASP B 1 205 ? 2.161 -24.754 -5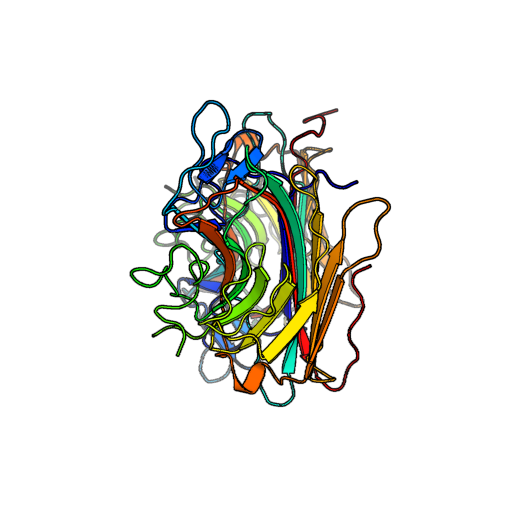6.815 1.000 48.022 205 ASP B N 1
ATOM 3285 C CA . ASP B 1 205 ? 2.314 -23.691 -57.841 1.000 48.588 205 ASP B CA 1
ATOM 3286 C C . ASP B 1 205 ? 1.345 -22.529 -57.561 1.000 46.373 205 ASP B C 1
ATOM 3287 O O . ASP B 1 205 ? 0.281 -22.737 -56.930 1.000 40.238 205 ASP B O 1
ATOM 3292 N N . SER B 1 206 ? 1.680 -21.344 -58.058 1.000 41.592 206 SER B N 1
ATOM 3293 C CA . SER B 1 206 ? 0.764 -20.182 -58.116 1.000 43.228 206 SER B CA 1
ATOM 3294 C C . SER B 1 206 ? 0.284 -20.003 -59.556 1.000 37.336 206 SER B C 1
ATOM 3295 O O . SER B 1 206 ? 1.075 -20.205 -60.474 1.000 36.322 206 SER B O 1
ATOM 3298 N N . ALA B 1 207 ? -0.986 -19.659 -59.722 1.000 34.994 207 ALA B N 1
ATOM 3299 C CA . ALA B 1 207 ? -1.577 -19.177 -60.986 1.000 30.975 207 ALA B CA 1
ATOM 3300 C C . ALA B 1 207 ? -1.754 -17.654 -60.880 1.000 31.687 207 ALA B C 1
ATOM 3301 O O . ALA B 1 207 ? -2.135 -17.182 -59.799 1.000 27.203 207 ALA B O 1
ATOM 3303 N N . THR B 1 208 ? -1.477 -16.918 -61.959 1.000 30.195 208 THR B N 1
ATOM 3304 C CA . THR B 1 208 ? -1.589 -15.440 -62.019 1.000 31.108 208 THR B CA 1
ATOM 3305 C C . THR B 1 208 ? -2.237 -14.992 -63.344 1.000 30.048 208 THR B C 1
ATOM 3306 O O . THR B 1 208 ? -2.020 -15.633 -64.393 1.000 29.997 208 THR B O 1
ATOM 3310 N N . VAL B 1 209 ? -3.023 -13.925 -63.287 1.000 26.766 209 VAL B N 1
ATOM 3311 C CA . VAL B 1 209 ? -3.704 -13.304 -64.455 1.000 27.450 209 VAL B CA 1
ATOM 3312 C C . VAL B 1 209 ? -3.720 -11.785 -64.218 1.000 28.253 209 VAL B C 1
ATOM 3313 O O . VAL B 1 209 ? -3.821 -11.365 -63.055 1.000 26.359 209 VAL B O 1
ATOM 3317 N N . SER B 1 210 ? -3.572 -11.010 -65.292 1.000 30.874 210 SER B N 1
ATOM 3318 C CA . SER B 1 210 ? -3.543 -9.522 -65.331 1.000 31.630 210 SER B CA 1
ATOM 3319 C C . SER B 1 210 ? -4.389 -9.012 -66.498 1.000 31.318 210 SER B C 1
ATOM 3320 O O . SER B 1 210 ? -4.462 -9.677 -67.559 1.000 31.367 210 SER B O 1
ATOM 3323 N N . TYR B 1 211 ? -4.961 -7.834 -66.356 1.000 27.375 211 TYR B N 1
ATOM 3324 C CA . TYR B 1 211 ? -5.707 -7.211 -67.466 1.000 27.648 211 TYR B CA 1
ATOM 3325 C C . TYR B 1 211 ? -5.695 -5.708 -67.248 1.000 27.928 211 TYR B C 1
ATOM 3326 O O . TYR B 1 211 ? -5.947 -5.292 -66.120 1.000 26.894 211 TYR B O 1
ATOM 3335 N N . ASP B 1 212 ? -5.375 -4.948 -68.292 1.000 28.683 212 ASP B N 1
ATOM 3336 C CA . ASP B 1 212 ? -5.280 -3.469 -68.232 1.000 30.081 212 ASP B CA 1
ATOM 3337 C C . ASP B 1 212 ? -6.704 -2.939 -68.361 1.000 29.582 212 ASP B C 1
ATOM 3338 O O . ASP B 1 212 ? -7.364 -3.286 -69.318 1.000 29.157 212 ASP B O 1
ATOM 3343 N N . VAL B 1 213 ? -7.157 -2.147 -67.398 1.000 28.728 213 VAL B N 1
ATOM 3344 C CA . VAL B 1 213 ? -8.530 -1.599 -67.382 1.000 27.434 213 VAL B CA 1
ATOM 3345 C C . VAL B 1 213 ? -8.540 -0.439 -66.394 1.000 27.724 213 VAL B C 1
ATOM 3346 O O . VAL B 1 213 ? -8.035 -0.587 -65.253 1.000 27.873 213 VAL B O 1
ATOM 3350 N N . ASP B 1 214 ? -9.034 0.700 -66.856 1.000 25.235 214 ASP B N 1
ATOM 3351 C CA . ASP B 1 214 ? -9.307 1.868 -65.998 1.000 25.985 214 ASP B CA 1
ATOM 3352 C C . ASP B 1 214 ? -10.750 1.739 -65.503 1.000 23.950 214 ASP B C 1
ATOM 3353 O O . ASP B 1 214 ? -11.667 1.843 -66.319 1.000 25.016 214 ASP B O 1
ATOM 3358 N N . LEU B 1 215 ? -10.936 1.548 -64.198 1.000 25.525 215 LEU B N 1
ATOM 3359 C CA . LEU B 1 215 ? -12.266 1.295 -63.582 1.000 27.080 215 LEU B CA 1
ATOM 3360 C C . LEU B 1 215 ? -13.170 2.528 -63.681 1.000 28.369 215 LEU B C 1
ATOM 3361 O O . LEU B 1 215 ? -14.385 2.354 -63.510 1.000 32.493 215 LEU B O 1
ATOM 3366 N N . ASP B 1 216 ? -12.648 3.733 -63.949 1.000 28.199 216 ASP B N 1
ATOM 3367 C CA . ASP B 1 216 ? -13.537 4.919 -64.052 1.000 28.830 216 ASP B CA 1
ATOM 3368 C C . ASP B 1 216 ? -14.291 4.874 -65.389 1.000 30.224 216 ASP B C 1
ATOM 3369 O O . ASP B 1 216 ? -15.198 5.713 -65.582 1.000 32.246 216 ASP B O 1
ATOM 3374 N N . ASN B 1 217 ? -13.953 3.933 -66.270 1.000 30.769 217 ASN B N 1
ATOM 3375 C CA . ASN B 1 217 ? -14.677 3.705 -67.552 1.000 32.692 217 ASN B CA 1
ATOM 3376 C C . ASN B 1 217 ? -15.781 2.666 -67.331 1.000 30.846 217 ASN B C 1
ATOM 3377 O O . ASN B 1 217 ? -16.591 2.494 -68.242 1.000 31.447 217 ASN B O 1
ATOM 3382 N N . VAL B 1 218 ? -15.808 2.001 -66.174 1.000 29.135 218 VAL B N 1
ATOM 3383 C CA . VAL B 1 218 ? -16.495 0.694 -65.997 1.000 29.522 218 VAL B CA 1
ATOM 3384 C C . VAL B 1 218 ? -17.501 0.769 -64.832 1.000 28.948 218 VAL B C 1
ATOM 3385 O O . VAL B 1 218 ? -18.662 0.412 -65.046 1.000 30.885 218 VAL B O 1
ATOM 3389 N N . LEU B 1 219 ? -17.082 1.225 -63.653 1.000 26.384 219 LEU B N 1
ATOM 3390 C CA . LEU B 1 219 ? -17.890 1.164 -62.407 1.000 27.120 219 LEU B CA 1
ATOM 3391 C C . LEU B 1 219 ? -18.423 2.542 -62.041 1.000 25.990 219 LEU B C 1
ATOM 3392 O O . LEU B 1 219 ? -17.924 3.572 -62.481 1.000 26.018 219 LEU B O 1
ATOM 3397 N N . PRO B 1 220 ? -19.430 2.609 -61.162 1.000 24.522 220 PRO B N 1
ATOM 3398 C CA . PRO B 1 220 ? -19.782 3.875 -60.524 1.000 26.194 220 PRO B CA 1
ATOM 3399 C C . PRO B 1 220 ? -18.644 4.351 -59.598 1.000 27.185 220 PRO B C 1
ATOM 3400 O O . PRO B 1 220 ? -17.726 3.608 -59.304 1.000 24.837 220 PRO B O 1
ATOM 3404 N N . GLU B 1 221 ? -18.724 5.613 -59.187 1.000 29.695 221 GLU B N 1
ATOM 3405 C CA . GLU B 1 221 ? -17.729 6.285 -58.326 1.000 28.710 221 GLU B CA 1
ATOM 3406 C C . GLU B 1 221 ? -17.664 5.556 -56.978 1.000 26.020 221 GLU B C 1
ATOM 3407 O O . GLU B 1 221 ? -16.568 5.457 -56.403 1.000 26.657 221 GLU B O 1
ATOM 3413 N N . TRP B 1 222 ? -18.806 5.046 -56.524 1.000 23.743 222 TRP B N 1
ATOM 3414 C CA . TRP B 1 222 ? -18.992 4.323 -55.245 1.000 24.378 222 TRP B CA 1
ATOM 3415 C C . TRP B 1 222 ? -19.480 2.903 -55.535 1.000 23.196 222 TRP B C 1
ATOM 3416 O O . TRP B 1 222 ? -20.319 2.739 -56.417 1.000 24.034 222 TRP B O 1
ATOM 3427 N N . VAL B 1 223 ? -18.939 1.924 -54.818 1.000 22.742 223 VAL B N 1
ATOM 3428 C CA . VAL B 1 223 ? -19.119 0.473 -55.098 1.000 22.401 223 VAL B CA 1
ATOM 3429 C C . VAL B 1 223 ? -19.235 -0.237 -53.767 1.000 23.386 223 VAL B C 1
ATOM 3430 O O . VAL B 1 223 ? -18.832 0.362 -52.737 1.000 23.656 223 VAL B O 1
ATOM 3434 N N . ARG B 1 224 ? -19.667 -1.493 -53.797 1.000 22.450 224 ARG B N 1
ATOM 3435 C CA . ARG B 1 224 ? -19.394 -2.417 -52.671 1.000 23.807 224 ARG B CA 1
ATOM 3436 C C . ARG B 1 224 ? -18.470 -3.524 -53.176 1.000 24.884 224 ARG B C 1
ATOM 3437 O O . ARG B 1 224 ? -18.449 -3.801 -54.389 1.000 25.224 224 ARG B O 1
ATOM 3445 N N . VAL B 1 225 ? -17.715 -4.114 -52.265 1.000 25.276 225 VAL B N 1
ATOM 3446 C CA . VAL B 1 225 ? -16.798 -5.244 -52.580 1.000 25.679 225 VAL B CA 1
ATOM 3447 C C . VAL B 1 225 ? -17.400 -6.483 -51.932 1.000 25.834 225 VAL B C 1
ATOM 3448 O O . VAL B 1 225 ? -18.081 -6.342 -50.907 1.000 23.665 225 VAL B O 1
ATOM 3452 N N . GLY B 1 226 ? -17.229 -7.639 -52.566 1.000 25.119 226 GLY B N 1
ATOM 3453 C CA . GLY B 1 226 ? -17.924 -8.849 -52.128 1.000 25.087 226 GLY B CA 1
ATOM 3454 C C . GLY B 1 226 ? -17.239 -10.100 -52.586 1.000 23.539 226 GLY B C 1
ATOM 3455 O O . GLY B 1 226 ? -16.344 -10.018 -53.419 1.000 24.009 226 GLY B O 1
ATOM 3456 N N . LEU B 1 227 ? -17.677 -11.221 -52.022 1.000 24.197 227 LEU B N 1
ATOM 3457 C CA . LEU B 1 227 ? -17.374 -12.582 -52.515 1.000 22.435 227 LEU B CA 1
ATOM 3458 C C . LEU B 1 227 ? -18.697 -13.216 -52.918 1.000 24.547 227 LEU B C 1
ATOM 3459 O O . LEU B 1 227 ? -19.744 -13.010 -52.230 1.000 19.661 227 LEU B O 1
ATOM 3464 N N . SER B 1 228 ? -18.638 -13.965 -54.009 1.000 23.698 228 SER B N 1
ATOM 3465 C CA . SER B 1 228 ? -19.804 -14.639 -54.604 1.000 23.420 228 SER B CA 1
ATOM 3466 C C . SER B 1 228 ? -19.380 -16.079 -54.899 1.000 23.841 228 SER B C 1
ATOM 3467 O O . SER B 1 228 ? -18.157 -16.348 -55.121 1.000 21.366 228 SER B O 1
ATOM 3470 N N . ALA B 1 229 ? -20.310 -17.009 -54.825 1.000 25.430 229 ALA B N 1
ATOM 3471 C CA . ALA B 1 229 ? -20.057 -18.405 -55.247 1.000 25.715 229 ALA B CA 1
ATOM 3472 C C . ALA B 1 229 ? -21.353 -19.019 -55.745 1.000 25.860 229 ALA B C 1
ATOM 3473 O O . ALA B 1 229 ? -22.451 -18.556 -55.347 1.000 24.507 229 ALA B O 1
ATOM 3475 N N . SER B 1 230 ? -21.217 -20.034 -56.583 1.000 24.309 230 SER B N 1
ATOM 3476 C CA . SER B 1 230 ? -22.365 -20.770 -57.135 1.000 24.757 230 SER B CA 1
ATOM 3477 C C . SER B 1 230 ? -22.009 -22.253 -57.253 1.000 23.272 230 SER B C 1
ATOM 3478 O O . SER B 1 230 ? -20.803 -22.617 -57.361 1.000 23.511 230 SER B O 1
ATOM 3481 N N . THR B 1 231 ? -23.041 -23.080 -57.232 1.000 24.266 231 THR B N 1
ATOM 3482 C CA . THR B 1 231 ? -23.000 -24.495 -57.672 1.000 23.921 231 THR B CA 1
ATOM 3483 C C . THR B 1 231 ? -24.089 -24.654 -58.726 1.000 26.186 231 THR B C 1
ATOM 3484 O O . THR B 1 231 ? -24.942 -23.760 -58.820 1.000 28.194 231 THR B O 1
ATOM 3488 N N . GLY B 1 232 ? -24.091 -25.781 -59.433 1.000 27.261 232 GLY B N 1
ATOM 3489 C CA . GLY B 1 232 ? -25.097 -26.108 -60.456 1.000 26.634 232 GLY B CA 1
ATOM 3490 C C . GLY B 1 232 ? -25.557 -27.535 -60.279 1.000 28.597 232 GLY B C 1
ATOM 3491 O O . GLY B 1 232 ? -25.849 -27.934 -59.130 1.000 26.677 232 GLY B O 1
ATOM 3492 N N . LEU B 1 233 ? -25.603 -28.282 -61.378 1.000 29.602 233 LEU B N 1
ATOM 3493 C CA . LEU B 1 233 ? -25.759 -29.750 -61.342 1.000 29.894 233 LEU B CA 1
ATOM 3494 C C . LEU B 1 233 ? -24.638 -30.334 -60.480 1.000 28.918 233 LEU B C 1
ATOM 3495 O O . LEU B 1 233 ? -24.931 -31.121 -59.592 1.000 28.092 233 LEU B O 1
ATOM 3500 N N . TYR B 1 234 ? -23.395 -29.940 -60.758 1.000 29.504 234 TYR B N 1
ATOM 3501 C CA . TYR B 1 234 ? -22.199 -30.267 -59.941 1.000 28.531 234 TYR B CA 1
ATOM 3502 C C . TYR B 1 234 ? -22.048 -29.206 -58.842 1.000 28.968 234 TYR B C 1
ATOM 3503 O O . TYR B 1 234 ? -22.558 -28.102 -59.005 1.000 26.241 234 TYR B O 1
ATOM 3512 N N . LYS B 1 235 ? -21.355 -29.547 -57.755 1.000 28.716 235 LYS B N 1
ATOM 3513 C CA . LYS B 1 235 ? -21.371 -28.757 -56.503 1.000 30.685 235 LYS B CA 1
ATOM 3514 C C . LYS B 1 235 ? -20.021 -28.911 -55.813 1.000 28.091 235 LYS B C 1
ATOM 3515 O O . LYS B 1 235 ? -19.272 -29.816 -56.151 1.000 26.424 235 LYS B O 1
ATOM 3521 N N . GLU B 1 236 ? -19.752 -27.995 -54.899 1.000 27.127 236 GLU B N 1
ATOM 3522 C CA . GLU B 1 236 ? -18.519 -27.906 -54.105 1.000 26.933 236 GLU B CA 1
ATOM 3523 C C . GLU B 1 236 ? -18.875 -27.075 -52.885 1.000 26.433 236 GLU B C 1
ATOM 3524 O O . GLU B 1 236 ? -19.838 -26.289 -52.989 1.000 28.059 236 GLU B O 1
ATOM 3530 N N . THR B 1 237 ? -18.152 -27.257 -51.783 1.000 26.757 237 THR B N 1
ATOM 3531 C CA . THR B 1 237 ? -18.134 -26.269 -50.685 1.000 27.161 237 THR B CA 1
ATOM 3532 C C . THR B 1 237 ? -17.426 -25.027 -51.213 1.000 28.402 237 THR B C 1
ATOM 3533 O O . THR B 1 237 ? -16.417 -25.166 -51.967 1.000 26.733 237 THR B O 1
ATOM 3537 N N . ASN B 1 238 ? -17.999 -23.871 -50.907 1.000 27.265 238 ASN B N 1
ATOM 3538 C CA . ASN B 1 238 ? -17.451 -22.555 -51.300 1.000 27.199 238 ASN B CA 1
ATOM 3539 C C . ASN B 1 238 ? -17.183 -21.815 -49.990 1.000 27.994 238 ASN B C 1
ATOM 3540 O O . ASN B 1 238 ? -17.806 -20.755 -49.768 1.000 25.861 238 ASN B O 1
ATOM 3545 N N . THR B 1 239 ? -16.286 -22.399 -49.181 1.000 26.789 239 THR B N 1
ATOM 3546 C CA . THR B 1 239 ? -15.946 -21.987 -47.788 1.000 26.971 239 THR B CA 1
ATOM 3547 C C . THR B 1 239 ? -14.855 -20.918 -47.769 1.000 25.564 239 THR B C 1
ATOM 3548 O O . THR B 1 239 ? -13.773 -21.153 -48.323 1.000 23.838 239 THR B O 1
ATOM 3552 N N . ILE B 1 240 ? -15.149 -19.776 -47.146 1.000 24.717 240 ILE B N 1
ATOM 3553 C CA . ILE B 1 240 ? -14.191 -18.659 -46.943 1.000 24.272 240 ILE B CA 1
ATOM 3554 C C . ILE B 1 240 ? -13.745 -18.669 -45.478 1.000 25.635 240 ILE B C 1
ATOM 3555 O O . ILE B 1 240 ? -14.645 -18.635 -44.560 1.000 21.364 240 ILE B O 1
ATOM 3560 N N . LEU B 1 241 ? -12.426 -18.710 -45.243 1.000 24.772 241 LEU B N 1
ATOM 3561 C CA . LEU B 1 241 ? -11.891 -18.834 -43.860 1.000 28.879 241 LEU B CA 1
ATOM 3562 C C . LEU B 1 241 ? -11.383 -17.480 -43.382 1.000 29.753 241 LEU B C 1
ATOM 3563 O O . LEU B 1 241 ? -11.349 -17.247 -42.152 1.000 31.248 241 LEU B O 1
ATOM 3568 N N . SER B 1 242 ? -11.011 -16.615 -44.317 1.000 29.261 242 SER B N 1
ATOM 3569 C CA . SER B 1 242 ? -10.553 -15.243 -44.022 1.000 29.261 242 SER B CA 1
ATOM 3570 C C . SER B 1 242 ? -10.754 -14.371 -45.268 1.000 28.786 242 SER B C 1
ATOM 3571 O O . SER B 1 242 ? -10.786 -14.907 -46.404 1.000 25.864 242 SER B O 1
ATOM 3574 N N . TRP B 1 243 ? -10.879 -13.066 -45.066 1.000 26.361 243 TRP B N 1
ATOM 3575 C CA . TRP B 1 243 ? -11.069 -12.086 -46.167 1.000 25.177 243 TRP B CA 1
ATOM 3576 C C . TRP B 1 243 ? -10.569 -10.744 -45.668 1.000 25.935 243 TRP B C 1
ATOM 3577 O O . TRP B 1 243 ? -11.053 -10.291 -44.574 1.000 23.884 243 TRP B O 1
ATOM 3588 N N . SER B 1 244 ? -9.621 -10.169 -46.397 1.000 23.369 244 SER B N 1
ATOM 3589 C CA . SER B 1 244 ? -9.087 -8.829 -46.085 1.000 25.911 244 SER B CA 1
ATOM 3590 C C . SER B 1 244 ? -9.199 -7.955 -47.341 1.000 26.032 244 SER B C 1
ATOM 3591 O O . SER B 1 244 ? -9.165 -8.498 -48.453 1.000 24.488 244 SER B O 1
ATOM 3594 N N . PHE B 1 245 ? -9.383 -6.647 -47.145 1.000 26.965 245 PHE B N 1
ATOM 3595 C CA . PHE B 1 245 ? -9.550 -5.634 -48.215 1.000 25.882 245 PHE B CA 1
ATOM 3596 C C . PHE B 1 245 ? -8.898 -4.344 -47.736 1.000 26.558 245 PHE B C 1
ATOM 3597 O O . PHE B 1 245 ? -9.095 -3.982 -46.570 1.000 25.586 245 PHE B O 1
ATOM 3605 N N . THR B 1 246 ? -8.103 -3.719 -48.600 1.000 25.984 246 THR B N 1
ATOM 3606 C CA . THR B 1 246 ? -7.569 -2.340 -48.427 1.000 29.871 246 THR B CA 1
ATOM 3607 C C . THR B 1 246 ? -7.767 -1.541 -49.721 1.000 28.345 246 THR B C 1
ATOM 3608 O O . THR B 1 246 ? -7.314 -2.029 -50.766 1.000 26.078 246 THR B O 1
ATOM 3612 N N . SER B 1 247 ? -8.389 -0.369 -49.635 1.000 28.469 247 SER B N 1
ATOM 3613 C CA . SER B 1 247 ? -8.547 0.612 -50.743 1.000 29.917 247 SER B CA 1
ATOM 3614 C C . SER B 1 247 ? -7.956 1.970 -50.322 1.000 30.642 247 SER B C 1
ATOM 3615 O O . SER B 1 247 ? -8.260 2.433 -49.177 1.000 27.969 247 SER B O 1
ATOM 3618 N N . LYS B 1 248 ? -7.118 2.550 -51.191 1.000 27.957 248 LYS B N 1
ATOM 3619 C CA . LYS B 1 248 ? -6.505 3.895 -51.014 1.000 29.835 248 LYS B CA 1
ATOM 3620 C C . LYS B 1 248 ? -6.809 4.798 -52.217 1.000 26.984 248 LYS B C 1
ATOM 3621 O O . LYS B 1 248 ? -6.553 4.390 -53.350 1.000 24.177 248 LYS B O 1
ATOM 3627 N N . LEU B 1 249 ? -7.301 6.006 -51.947 1.000 27.525 249 LEU B N 1
ATOM 3628 C CA . LEU B 1 249 ? -7.624 7.062 -52.943 1.000 29.914 249 LEU B CA 1
ATOM 3629 C C . LEU B 1 249 ? -6.888 8.362 -52.558 1.000 30.927 249 LEU B C 1
ATOM 3630 O O . LEU B 1 249 ? -7.206 8.941 -51.495 1.000 24.918 249 LEU B O 1
ATOM 3635 N N . LYS B 1 250 ? -5.898 8.803 -53.337 1.000 32.375 250 LYS B N 1
ATOM 3636 C CA . LYS B 1 250 ? -5.196 10.091 -53.065 1.000 34.687 250 LYS B CA 1
ATOM 3637 C C . LYS B 1 250 ? -5.715 11.139 -54.038 1.000 32.344 250 LYS B C 1
ATOM 3638 O O . LYS B 1 250 ? -5.290 11.119 -55.206 1.000 29.579 250 LYS B O 1
ATOM 3644 N N . SER B 1 251 ? -6.633 11.981 -53.565 1.000 33.159 251 SER B N 1
ATOM 3645 C CA . SER B 1 251 ? -7.468 12.906 -54.374 1.000 35.323 251 SER B CA 1
ATOM 3646 C C . SER B 1 251 ? -6.618 13.998 -55.040 1.000 39.685 251 SER B C 1
ATOM 3647 O O . SER B 1 251 ? -7.015 14.476 -56.125 1.000 40.832 251 SER B O 1
ATOM 3650 N N . ASN B 1 252 ? -5.498 14.396 -54.433 1.000 42.466 252 ASN B N 1
ATOM 3651 C CA . ASN B 1 252 ? -4.610 15.437 -55.014 1.000 44.966 252 ASN B CA 1
ATOM 3652 C C . ASN B 1 252 ? -3.467 14.772 -55.799 1.000 45.377 252 ASN B C 1
ATOM 3653 O O . ASN B 1 252 ? -2.512 15.485 -56.146 1.000 48.039 252 ASN B O 1
ATOM 3658 N N . GLU B 1 253 ? -3.542 13.465 -56.081 1.000 46.227 253 GLU B N 1
ATOM 3659 C CA . GLU B 1 253 ? -2.492 12.732 -56.849 1.000 47.355 253 GLU B CA 1
ATOM 3660 C C . GLU B 1 253 ? -2.676 13.019 -58.346 1.000 45.646 253 GLU B C 1
ATOM 3661 O O . GLU B 1 253 ? -3.822 13.272 -58.784 1.000 41.798 253 GLU B O 1
ATOM 3667 N N . ILE B 1 254 ? -1.589 12.990 -59.118 1.000 42.904 254 ILE B N 1
ATOM 3668 C CA . ILE B 1 254 ? -1.689 12.995 -60.605 1.000 43.361 254 ILE B CA 1
ATOM 3669 C C . ILE B 1 254 ? -2.546 11.779 -60.981 1.000 40.700 254 ILE B C 1
ATOM 3670 O O . ILE B 1 254 ? -2.320 10.682 -60.482 1.000 40.113 254 ILE B O 1
ATOM 3675 N N . PRO B 1 255 ? -3.612 11.928 -61.801 1.000 39.999 255 PRO B N 1
ATOM 3676 C CA . PRO B 1 255 ? -4.518 10.808 -62.066 1.000 37.989 255 PRO B CA 1
ATOM 3677 C C . PRO B 1 255 ? -3.937 9.724 -62.988 1.000 36.185 255 PRO B C 1
ATOM 3678 O O . PRO B 1 255 ? -4.449 8.650 -62.970 1.000 33.297 255 PRO B O 1
ATOM 3682 N N . ASP B 1 256 ? -2.900 10.025 -63.768 1.000 36.197 256 ASP B N 1
ATOM 3683 C CA . ASP B 1 256 ? -2.258 9.071 -64.717 1.000 36.602 256 ASP B CA 1
ATOM 3684 C C . ASP B 1 256 ? -0.828 9.566 -64.973 1.000 37.722 256 ASP B C 1
ATOM 3685 O O . 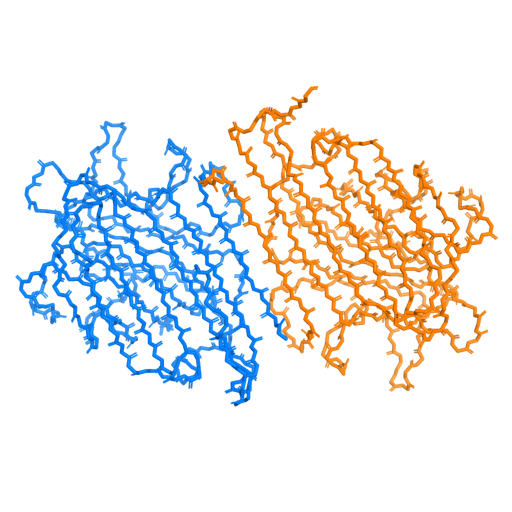ASP B 1 256 ? -0.565 10.729 -64.657 1.000 40.407 256 ASP B O 1
ATOM 3690 N N . ILE B 1 257 ? 0.074 8.730 -65.494 1.000 43.291 257 ILE B N 1
ATOM 3691 C CA . ILE B 1 257 ? 1.499 9.122 -65.740 1.000 44.985 257 ILE B CA 1
ATOM 3692 C C . ILE B 1 257 ? 1.796 9.095 -67.245 1.000 45.667 257 ILE B C 1
ATOM 3693 O O . ILE B 1 257 ? 0.993 8.597 -68.030 1.000 48.129 257 ILE B O 1
#

Radius of gyration: 24.55 Å; Cα contacts (8 Å, |Δi|>4): 1473; chains: 2; bounding box: 38×74×62 Å

Organism: Canavalia ensiformis (NCBI:txid3823)

Solvent-accessible surface area: 19175 Å² total; per-residue (Å²): 65,24,13,15,45,2,51,5,36,77,3,38,140,95,10,73,18,13,49,68,34,55,34,9,41,3,23,88,131,10,28,0,22,0,1,105,39,43,133,127,41,50,11,73,25,85,1,19,0,0,0,2,1,63,0,5,4,18,7,67,68,51,110,49,46,4,2,12,8,27,1,44,1,29,0,43,1,107,10,114,68,100,101,12,2,8,0,0,0,1,0,2,0,37,47,120,3,64,42,24,108,63,1,47,8,97,16,0,0,3,13,71,76,17,112,147,53,30,5,0,1,3,1,0,6,6,66,43,22,94,98,7,46,13,33,90,74,35,0,0,0,0,0,15,112,13,4,96,27,106,102,44,21,106,6,109,35,64,56,25,107,65,0,48,0,44,1,68,8,35,2,50,82,66,99,1,19,1,49,2,31,12,97,168,44,146,59,14,87,7,45,68,102,18,37,4,47,123,31,7,51,54,17,0,17,0,0,0,0,0,0,0,12,146,86,72,0,14,0,10,0,45,20,1,26,1,37,3,51,10,5,34,43,165,79,109,55,134,81,93,167,150,126,55,23,20,11,14,49,2,51,4,70,111,1,25,127,101,9,91,20,11,48,69,35,59,34,8,62,3,31,77,137,19,29,0,22,0,1,136,44,40,137,123,39,40,5,62,28,89,2,20,0,0,0,2,2,56,0,6,4,20,0,54,29,118,60,40,7,8,0,39,7,86,1,42,1,28,0,36,0,89,4,111,71,89,90,26,2,8,0,0,0,2,0,2,0,23,51,115,3,62,41,18,108,62,1,50,12,84,20,1,0,1,10,87,76,22,140,155,54,33,5,0,2,2,0,0,6,4,75,42,14,86,105,10,58,10,28,86,77,39,0,0,0,0,0,14,114,8,4,98,30,96,114,49,26,108,6,66,29,64,66,37,116,60,0,48,0,56,0,60,1,54,17,88,67,25,94,1,19,0,50,2,33,12,100,163,49,74,70,9,86,8,48,68,87,19,35,0,33,126,19,7,50,60,16,0,26,0,0,0,0,0,0,0,11,157,76,74,0,5,0,6,0,40,21,1,26,1,32,5,113,6,56,26,95,78,116,52,64,169

B-factor: mean 33.23, std 9.57, range [18.79, 79.63]

InterPro domains:
  IPR000985 Legume lectin, alpha chain, conserved site [PS00308] (248-257)
  IPR001220 Legume lectin domain [PF00139] (37-282)
  IPR001220 Legume lectin domain [cd06899] (37-278)
  IPR013320 Concanavalin A-like lectin/glucanase domain superfamily [SSF49899] (37-278)
  IPR016363 Legume lectin [PIRSF002690] (13-282)
  IPR019825 Legume lectin, beta chain, Mn/Ca-binding site [PS00307] (168-174)
  IPR050258 Leguminous Lectin [PTHR32401] (16-279)

Sequence (482 aa):
TNALHFMFNQFSKDQKDLILQGDATTGTDGNLELTRVSSNGSPQGSSVGRALFYAPVHIWESSAVVASFEATFTFLIKSPDSHPADGIAFFISNIDSSIPSGSTGRLLGLFPDANADTIVAVELDTYPNTDIGDPSYPHIGIDIKSVRSKKTAKWNMQNGKVGTAHIIYNSVDKRLSAVVSYPNADSATVSYDVDLDNVLPEWVRVGLSASTGLYKETNTILSWSFTSKLKSNEIPDIATVTHETNALHFMFNQFSKDQKDLILQGDATTGTDGNLELTRVSSNGSPQGSSVGRALFYAPVHIWESSAVVASFEATFTFLIKSPDSHPADGIAFFISNIDSSIPSGSTGRLLGLFPDANADTIVAVELDTYPNTDIGDPSYPHIGIDIKSVRSKKTAKWNMQNGKVGTAHHHIIYNSVDKRLSAVVSYPNADSATVSYDVDLDNVLPEWVRVGLSASTGLYKETNTILSWSFTSKLKSNEIPDI

Secondary structure (DSSP, 8-state):
-EEEEEEESS--SS-TTEEEEET-EE-GGG-EESS-B-TTSPBPSS-EEEEEESS-EE-BSSSSEEEEEEEEEEEE---SSS---SEEEEEEE-TT--PPTT--GGGTTT-SS-----EEEEEEE-S--GGGT--SS-EEEEEESSSS-SEEEE----TTSEEEEEEEEETTTTEEEEEEE-TTSPPEEEEEE--GGGTS-SEEEEEEEEE-SSS----EEEEEEEEEEEEETTSPPPP--/---EEEEEEEES---SS-TTEEEEET-EEEETTEEESS-B-TTS-B-SS-EEEEEESS-EE-B-TT--B-EEEEEEEEE---TTS----EEEEEEE-TT--PPTT--GGGTTT-SS-----EEEEEEE-S--GGGT--SS-EEEEEESSSS-SEEEE----TTSEEEEEEEEETTTTEEEEEEE-TTS-EEEEEEE--GGGTS-SEEEEEEEEE--SS----EEEEEEEEEEEETTS-S--